Protein AF-A0A7X5D523-F1 (afdb_monomer_lite)

Structure (mmCIF, N/CA/C/O backbone):
data_AF-A0A7X5D523-F1
#
_entry.id   AF-A0A7X5D523-F1
#
loop_
_atom_site.group_PDB
_atom_site.id
_atom_site.type_symbol
_atom_site.label_atom_id
_atom_site.label_alt_id
_atom_site.label_comp_id
_atom_site.label_asym_id
_atom_site.label_entity_id
_atom_site.label_seq_id
_atom_site.pdbx_PDB_ins_code
_atom_site.Cartn_x
_atom_site.Cartn_y
_atom_site.Cartn_z
_atom_site.occupancy
_atom_site.B_iso_or_equiv
_atom_site.auth_seq_id
_atom_site.auth_comp_id
_atom_site.auth_asym_id
_atom_site.auth_atom_id
_atom_site.pdbx_PDB_model_num
ATOM 1 N N . MET A 1 1 ? -21.757 5.155 -8.320 1.00 59.06 1 MET A N 1
ATOM 2 C CA . MET A 1 1 ? -20.723 4.652 -7.392 1.00 59.06 1 MET A CA 1
ATOM 3 C C . MET A 1 1 ? -20.715 5.600 -6.212 1.00 59.06 1 MET A C 1
ATOM 5 O O . MET A 1 1 ? -20.844 6.793 -6.464 1.00 59.06 1 MET A O 1
ATOM 9 N N . LYS A 1 2 ? -20.664 5.096 -4.975 1.00 84.12 2 LYS A N 1
ATOM 10 C CA . LYS A 1 2 ? -20.553 5.961 -3.794 1.00 84.12 2 LYS A CA 1
ATOM 11 C C . LYS A 1 2 ? -19.183 6.649 -3.788 1.00 84.12 2 LYS A C 1
ATOM 13 O O . LYS A 1 2 ? -18.212 6.099 -4.298 1.00 84.12 2 LYS A O 1
ATOM 18 N N . SER A 1 3 ? -19.124 7.856 -3.256 1.00 91.38 3 SER A N 1
ATOM 19 C CA . SER A 1 3 ? -17.911 8.627 -2.990 1.00 91.38 3 SER A CA 1
ATOM 20 C C . SER A 1 3 ? -17.496 8.474 -1.526 1.00 91.38 3 SER A C 1
ATOM 22 O O . SER A 1 3 ? -18.303 8.087 -0.685 1.00 91.38 3 SER A O 1
ATOM 24 N N . VAL A 1 4 ? -16.259 8.853 -1.188 1.00 93.75 4 VAL A N 1
ATOM 25 C CA . VAL A 1 4 ? -15.781 8.916 0.210 1.00 93.75 4 VAL A CA 1
ATOM 26 C C . VAL A 1 4 ? -16.705 9.765 1.097 1.00 93.75 4 VAL A C 1
ATOM 28 O O . VAL A 1 4 ? -16.903 9.440 2.265 1.00 93.75 4 VAL A O 1
ATOM 31 N N . LEU A 1 5 ? -17.300 10.828 0.544 1.00 96.56 5 LEU A N 1
ATOM 32 C CA . LEU A 1 5 ? -18.217 11.701 1.279 1.00 96.56 5 LEU A CA 1
ATOM 33 C C . LEU A 1 5 ? -19.554 11.022 1.595 1.00 96.56 5 LEU A C 1
ATOM 35 O O . LEU A 1 5 ? -20.134 11.314 2.637 1.00 96.56 5 LEU A O 1
ATOM 39 N N . ASP A 1 6 ? -20.026 10.110 0.737 1.00 96.31 6 ASP A N 1
ATOM 40 C CA . ASP A 1 6 ? -21.232 9.324 1.025 1.00 96.31 6 ASP A CA 1
ATOM 41 C C . ASP A 1 6 ? -21.005 8.443 2.259 1.00 96.31 6 ASP A C 1
ATOM 43 O O . ASP A 1 6 ? -21.825 8.456 3.171 1.00 96.31 6 ASP A O 1
ATOM 47 N N . TYR A 1 7 ? -19.851 7.770 2.351 1.00 97.19 7 TYR A N 1
ATOM 48 C CA . TYR A 1 7 ? -19.500 6.985 3.539 1.00 97.19 7 TYR A CA 1
ATOM 49 C C . TYR A 1 7 ? -19.343 7.846 4.790 1.00 97.19 7 TYR A C 1
ATOM 51 O O . TYR A 1 7 ? -19.855 7.480 5.841 1.00 97.19 7 TYR A O 1
ATOM 59 N N . LEU A 1 8 ? -18.674 9.001 4.695 1.00 97.19 8 LEU A N 1
ATOM 60 C CA . LEU A 1 8 ? -18.530 9.906 5.838 1.00 97.19 8 LEU A CA 1
ATOM 61 C C . LEU A 1 8 ? -19.887 10.334 6.397 1.00 97.19 8 LEU A C 1
ATOM 63 O O . LEU A 1 8 ? -20.084 10.339 7.610 1.00 97.19 8 LEU A O 1
ATOM 67 N N . GLU A 1 9 ? -20.814 10.706 5.522 1.00 97.69 9 GLU A N 1
ATOM 68 C CA . GLU A 1 9 ? -22.139 11.155 5.930 1.00 97.69 9 GLU A CA 1
ATOM 69 C C . GLU A 1 9 ? -22.998 10.021 6.474 1.00 97.69 9 GLU A C 1
ATOM 71 O O . GLU A 1 9 ? -23.623 10.199 7.515 1.00 97.69 9 GLU A O 1
ATOM 76 N N . GLU A 1 10 ? -23.004 8.858 5.820 1.00 97.75 10 GLU A N 1
ATOM 77 C CA . GLU A 1 10 ? -23.706 7.667 6.306 1.00 97.75 10 GLU A CA 1
ATOM 78 C C . GLU A 1 10 ? -23.185 7.252 7.691 1.00 97.75 10 GLU A C 1
ATOM 80 O O . GLU A 1 10 ? -23.971 7.066 8.622 1.00 97.75 10 GLU A O 1
ATOM 85 N N . THR A 1 11 ? -21.864 7.205 7.866 1.00 97.75 11 THR A N 1
ATOM 86 C CA . THR A 1 11 ? -21.224 6.874 9.143 1.00 97.75 11 THR A CA 1
ATOM 87 C C . THR A 1 11 ? -21.517 7.916 10.218 1.00 97.75 11 THR A C 1
ATOM 89 O O . THR A 1 11 ? -21.834 7.548 11.347 1.00 97.75 11 THR A O 1
ATOM 92 N N . ALA A 1 12 ? -21.468 9.212 9.899 1.00 98.00 12 ALA A N 1
ATOM 93 C CA . ALA A 1 12 ? -21.795 10.271 10.855 1.00 98.00 12 ALA A CA 1
ATOM 94 C C . ALA A 1 12 ? -23.284 10.303 11.228 1.00 98.00 12 ALA A C 1
ATOM 96 O O . ALA A 1 12 ? -23.623 10.700 12.341 1.00 98.00 12 ALA A O 1
ATOM 97 N N . LEU A 1 13 ? -24.174 9.866 10.333 1.00 98.12 13 LEU A N 1
ATOM 98 C CA . LEU A 1 13 ? -25.589 9.667 10.647 1.00 98.12 13 LEU A CA 1
ATOM 99 C C . LEU A 1 13 ? -25.798 8.454 11.560 1.00 98.12 13 LEU A C 1
ATOM 101 O O . LEU A 1 13 ? -26.613 8.517 12.479 1.00 98.12 13 LEU A O 1
ATOM 105 N N . GLN A 1 14 ? -25.063 7.363 11.331 1.00 98.00 14 GLN A N 1
ATOM 106 C CA . GLN A 1 14 ? -25.198 6.125 12.100 1.00 98.00 14 GLN A CA 1
ATOM 107 C C . GLN A 1 14 ? -24.517 6.193 13.478 1.00 98.00 14 GLN A C 1
ATOM 109 O O . GLN A 1 14 ? -25.040 5.654 14.454 1.00 98.00 14 GLN A O 1
ATOM 114 N N . PHE A 1 15 ? -23.366 6.860 13.572 1.00 97.56 15 PHE A N 1
ATOM 115 C CA . PHE A 1 15 ? -22.523 6.925 14.769 1.00 97.56 15 PHE A CA 1
ATOM 116 C C . PHE A 1 15 ? -22.118 8.369 15.127 1.00 97.56 15 PHE A C 1
ATOM 118 O O . PHE A 1 15 ? -20.928 8.642 15.286 1.00 97.56 15 PHE A O 1
ATOM 125 N N . PRO A 1 16 ? -23.069 9.309 15.293 1.00 98.06 16 PRO A N 1
ATOM 126 C CA . PRO A 1 16 ? -22.760 10.736 15.404 1.00 98.06 16 PRO A CA 1
ATOM 127 C C . PRO A 1 16 ? -21.822 11.073 16.566 1.00 98.06 16 PRO A C 1
ATOM 129 O O . PRO A 1 16 ? -20.886 11.840 16.370 1.00 98.06 16 PRO A O 1
ATOM 132 N N . GLU A 1 17 ? -22.044 10.471 17.740 1.00 98.19 17 GLU A N 1
ATOM 133 C CA . GLU A 1 17 ? -21.285 10.750 18.975 1.00 98.19 17 GLU A CA 1
ATOM 134 C C . GLU A 1 17 ? -20.078 9.850 19.178 1.00 98.19 17 GLU A C 1
ATOM 136 O O . GLU A 1 17 ? -19.331 10.003 20.143 1.00 98.19 17 GLU A O 1
ATOM 141 N N . LYS A 1 18 ? -19.886 8.879 18.291 1.00 97.88 18 LYS A N 1
ATOM 142 C CA . LYS A 1 18 ? -18.738 8.004 18.398 1.00 97.88 18 LYS A CA 1
ATOM 143 C C . LYS A 1 18 ? -17.488 8.770 17.995 1.00 97.88 18 LYS A C 1
ATOM 145 O O . LYS A 1 18 ? -17.484 9.443 16.965 1.00 97.88 18 LYS A O 1
ATOM 150 N N . GLU A 1 19 ? -16.435 8.634 18.793 1.00 98.06 19 GLU A N 1
ATOM 151 C CA . GLU A 1 19 ? -15.131 9.213 18.487 1.00 98.06 19 GLU A CA 1
ATOM 152 C C . GLU A 1 19 ? -14.600 8.636 17.167 1.00 98.06 19 GLU A C 1
ATOM 154 O O . GLU A 1 19 ? -14.347 7.435 17.052 1.00 98.06 19 GLU A O 1
ATOM 159 N N . ALA A 1 20 ? -14.474 9.504 16.166 1.00 97.88 20 ALA A N 1
ATOM 160 C CA . ALA A 1 20 ? -13.946 9.186 14.850 1.00 97.88 20 ALA A CA 1
ATOM 161 C C . ALA A 1 20 ? -12.422 9.202 14.870 1.00 97.88 20 ALA A C 1
ATOM 163 O O . ALA A 1 20 ? -11.791 8.268 14.386 1.00 97.88 20 ALA A O 1
ATOM 164 N N . VAL A 1 21 ? -11.833 10.254 15.445 1.00 98.06 21 VAL A N 1
ATOM 165 C CA . VAL A 1 21 ? -10.381 10.449 15.481 1.00 98.06 21 VAL A CA 1
ATOM 166 C C . VAL A 1 21 ? -9.944 10.979 16.842 1.00 98.06 21 VAL A C 1
ATOM 168 O O . VAL A 1 21 ? -10.537 11.926 17.352 1.00 98.06 21 VAL A O 1
ATOM 171 N N . TYR A 1 22 ? -8.872 10.416 17.390 1.00 97.38 22 TYR A N 1
ATOM 172 C CA . TYR A 1 22 ? -8.153 10.927 18.555 1.00 97.38 22 TYR A CA 1
ATOM 173 C C . TYR A 1 22 ? -6.689 11.159 18.202 1.00 97.38 22 TYR A C 1
ATOM 175 O O . TYR A 1 22 ? -6.036 10.266 17.666 1.00 97.38 22 TYR A O 1
ATOM 183 N N . ASP A 1 23 ? -6.163 12.343 18.506 1.00 91.94 23 ASP A N 1
ATOM 184 C CA . ASP A 1 23 ? -4.791 12.736 18.153 1.00 91.94 23 ASP A CA 1
ATOM 185 C C . ASP A 1 23 ? -3.812 12.773 19.342 1.00 91.94 23 ASP A C 1
ATOM 187 O O . ASP A 1 23 ? -2.703 13.296 19.232 1.00 91.94 23 ASP A O 1
ATOM 191 N N . GLY A 1 24 ? -4.222 12.243 20.500 1.00 89.31 24 GLY A N 1
ATOM 192 C CA . GLY A 1 24 ? -3.465 12.340 21.752 1.00 89.31 24 GLY A CA 1
ATOM 193 C C . GLY A 1 24 ? -3.775 13.590 22.582 1.00 89.31 24 GLY A C 1
ATOM 194 O O . GLY A 1 24 ? -3.397 13.645 23.751 1.00 89.31 24 GLY A O 1
ATOM 195 N N . ARG A 1 25 ? -4.479 14.584 22.025 1.00 88.06 25 ARG A N 1
ATOM 196 C CA . ARG A 1 25 ? -4.898 15.801 22.741 1.00 88.06 25 ARG A CA 1
ATOM 197 C C . ARG A 1 25 ? -6.407 15.888 22.848 1.00 88.06 25 ARG A C 1
ATOM 199 O O . ARG A 1 25 ? -6.928 16.134 23.934 1.00 88.06 25 ARG A O 1
ATOM 206 N N . ARG A 1 26 ? -7.102 15.689 21.729 1.00 91.12 26 ARG A N 1
ATOM 207 C CA . ARG A 1 26 ? -8.555 15.803 21.645 1.00 91.12 26 ARG A CA 1
ATOM 208 C C . ARG A 1 26 ? -9.140 14.704 20.766 1.00 91.12 26 ARG A C 1
ATOM 210 O O . ARG A 1 26 ? -8.583 14.335 19.735 1.00 91.12 26 ARG A O 1
ATOM 217 N N . GLY A 1 27 ? -10.281 14.192 21.210 1.00 93.69 27 GLY A N 1
ATOM 218 C CA . GLY A 1 27 ? -11.157 13.340 20.423 1.00 93.69 27 GLY A CA 1
ATOM 219 C C . GLY A 1 27 ? -12.162 14.171 19.641 1.00 93.69 27 GLY A C 1
ATOM 220 O O . GLY A 1 27 ? -12.710 15.140 20.171 1.00 93.69 27 GLY A O 1
ATOM 221 N N . TYR A 1 28 ? -12.405 13.784 18.395 1.00 97.69 28 TYR A N 1
ATOM 222 C CA . TYR A 1 28 ? -13.456 14.335 17.551 1.00 97.69 28 TYR A CA 1
ATOM 223 C C . TYR A 1 28 ? -14.440 13.232 17.197 1.00 97.69 28 TYR A C 1
ATOM 225 O O . TYR A 1 28 ? -14.054 12.184 16.677 1.00 97.69 28 TYR A O 1
ATOM 233 N N . SER A 1 29 ? -15.717 13.475 17.461 1.00 98.50 29 SER A N 1
ATOM 234 C CA . SER A 1 29 ? -16.809 12.606 17.026 1.00 98.50 29 SER A CA 1
ATOM 235 C C . SER A 1 29 ? -16.990 12.630 15.503 1.00 98.50 29 SER A C 1
ATOM 237 O O . SER A 1 29 ? -16.554 13.571 14.832 1.00 98.50 29 SER A O 1
ATOM 239 N N . PHE A 1 30 ? -17.669 11.632 14.924 1.00 98.50 30 PHE A N 1
ATOM 240 C CA . PHE A 1 30 ? -17.999 11.662 13.490 1.00 98.50 30 PHE A CA 1
ATOM 241 C C . PHE A 1 30 ? -18.843 12.888 13.117 1.00 98.50 30 PHE A C 1
ATOM 243 O O . PHE A 1 30 ? -18.657 13.455 12.038 1.00 98.50 30 PHE A O 1
ATOM 250 N N . ARG A 1 31 ? -19.726 13.346 14.017 1.00 98.50 31 ARG A N 1
ATOM 251 C CA . ARG A 1 31 ? -20.508 14.576 13.831 1.00 98.50 31 ARG A CA 1
ATOM 252 C C . ARG A 1 31 ? -19.615 15.814 13.753 1.00 98.50 31 ARG A C 1
ATOM 254 O O . ARG A 1 31 ? -19.794 16.638 12.856 1.00 98.50 31 ARG A O 1
ATOM 261 N N . GLU A 1 32 ? -18.664 15.954 14.675 1.00 98.19 32 GLU A N 1
ATOM 262 C CA . GLU A 1 32 ? -17.720 17.078 14.672 1.00 98.19 32 GLU A CA 1
ATOM 263 C C . GLU A 1 32 ? -16.809 17.035 13.443 1.00 98.19 32 GLU A C 1
ATOM 265 O O . GLU A 1 32 ? -16.662 18.053 12.767 1.00 98.19 32 GLU A O 1
ATOM 270 N N . LEU A 1 33 ? -16.263 15.861 13.102 1.00 98.25 33 LEU A N 1
ATOM 271 C CA . LEU A 1 33 ? -15.417 15.679 11.923 1.00 98.25 33 LEU A CA 1
ATOM 272 C C . LEU A 1 33 ? -16.157 16.088 10.641 1.00 98.25 33 LEU A C 1
ATOM 274 O O . LEU A 1 33 ? -15.628 16.863 9.841 1.00 98.25 33 LEU A O 1
ATOM 278 N N . LEU A 1 34 ? -17.399 15.625 10.468 1.00 98.44 34 LEU A N 1
ATOM 279 C CA . LEU A 1 34 ? -18.257 16.009 9.346 1.00 98.44 34 LEU A CA 1
ATOM 280 C C . LEU A 1 34 ? -18.525 17.522 9.327 1.00 98.44 34 LEU A C 1
ATOM 282 O O . LEU A 1 34 ? -18.438 18.153 8.273 1.00 98.44 34 LEU A O 1
ATOM 286 N N . GLY A 1 35 ? -18.838 18.112 10.484 1.00 98.31 35 GLY A N 1
ATOM 287 C CA . GLY A 1 35 ? -19.112 19.543 10.615 1.00 98.31 35 GLY A CA 1
ATOM 288 C C . GLY A 1 35 ? -17.922 20.411 10.205 1.00 98.31 35 GLY A C 1
ATOM 289 O O . GLY A 1 35 ? -18.074 21.312 9.379 1.00 98.31 35 GLY A O 1
ATOM 290 N N . ILE A 1 36 ? -16.730 20.104 10.723 1.00 97.94 36 ILE A N 1
ATOM 291 C CA . ILE A 1 36 ? -15.485 20.815 10.395 1.00 97.94 36 ILE A CA 1
ATOM 292 C C . ILE A 1 36 ? -15.157 20.647 8.906 1.00 97.94 36 ILE A C 1
ATOM 294 O O . ILE A 1 36 ? -14.855 21.632 8.232 1.00 97.94 36 ILE A O 1
ATOM 298 N N . SER A 1 37 ? -15.303 19.432 8.365 1.00 98.31 37 SER A N 1
ATOM 299 C CA . SER A 1 37 ? -15.064 19.151 6.941 1.00 98.31 37 SER A CA 1
ATOM 300 C C . SER A 1 37 ? -15.965 19.991 6.033 1.00 98.31 37 SER A C 1
ATOM 302 O O . SER A 1 37 ? -15.503 20.566 5.049 1.00 98.31 37 SER A O 1
ATOM 304 N N . ARG A 1 38 ? -17.252 20.126 6.376 1.00 98.44 38 ARG A N 1
ATOM 305 C CA . ARG A 1 38 ? -18.206 20.943 5.612 1.00 98.44 38 ARG A CA 1
ATOM 306 C C . ARG A 1 38 ? -17.897 22.439 5.697 1.00 98.44 38 ARG A C 1
ATOM 308 O O . ARG A 1 38 ? -17.963 23.124 4.674 1.00 98.44 38 ARG A O 1
ATOM 315 N N . LYS A 1 39 ? -17.528 22.955 6.874 1.00 98.50 39 LYS A N 1
ATOM 316 C CA . LYS A 1 39 ? -17.101 24.361 7.026 1.00 98.50 39 LYS A CA 1
ATOM 317 C C . LYS A 1 39 ? -15.871 24.656 6.167 1.00 98.50 39 LYS A C 1
ATOM 319 O O . LYS A 1 39 ? -15.918 25.558 5.330 1.00 98.50 39 LYS A O 1
ATOM 324 N N . ALA A 1 40 ? -14.850 23.800 6.257 1.00 98.12 40 ALA A N 1
ATOM 325 C CA . ALA A 1 40 ? -13.653 23.907 5.433 1.00 98.12 40 ALA A CA 1
ATOM 326 C C . ALA A 1 40 ? -13.977 23.866 3.934 1.00 98.12 40 ALA A C 1
ATOM 328 O O . ALA A 1 40 ? -13.575 24.764 3.195 1.00 98.12 40 ALA A O 1
ATOM 329 N N . GLY A 1 41 ? -14.779 22.894 3.487 1.00 97.81 41 GLY A N 1
ATOM 330 C CA . GLY A 1 41 ? -15.204 22.809 2.090 1.00 97.81 41 GLY A CA 1
ATOM 331 C C . GLY A 1 41 ? -15.934 24.062 1.604 1.00 97.81 41 GLY A C 1
ATOM 332 O O . GLY A 1 41 ? -15.686 24.520 0.494 1.00 97.81 41 GLY A O 1
ATOM 333 N N . SER A 1 42 ? -16.764 24.679 2.447 1.00 97.94 42 SER A N 1
ATOM 334 C CA . SER A 1 42 ? -17.539 25.881 2.096 1.00 97.94 42 SER A CA 1
ATOM 335 C C . SER A 1 42 ? -16.671 27.117 1.860 1.00 97.94 42 SER A C 1
ATOM 337 O O . SER A 1 42 ? -17.020 27.989 1.066 1.00 97.94 42 SER A O 1
ATOM 339 N N . ILE A 1 43 ? -15.540 27.221 2.559 1.00 97.31 43 ILE A N 1
ATOM 340 C CA . ILE A 1 43 ? -14.555 28.272 2.294 1.00 97.31 43 ILE A CA 1
ATOM 341 C C . ILE A 1 43 ? -13.747 27.926 1.042 1.00 97.31 43 ILE A C 1
ATOM 343 O O . ILE A 1 43 ? -13.546 28.794 0.190 1.00 97.31 43 ILE A O 1
ATOM 347 N N . LEU A 1 44 ? -13.346 26.661 0.890 1.00 96.50 44 LEU A N 1
ATOM 348 C CA . LEU A 1 44 ? -12.541 26.202 -0.241 1.00 96.50 44 LEU A CA 1
ATOM 349 C C . LEU A 1 44 ? -13.264 26.321 -1.589 1.00 96.50 44 LEU A C 1
ATOM 351 O O . LEU A 1 44 ? -12.620 26.697 -2.562 1.00 96.50 44 LEU A O 1
ATOM 355 N N . THR A 1 45 ? -14.587 26.137 -1.667 1.00 95.75 45 THR A N 1
ATOM 356 C CA . THR A 1 45 ? -15.351 26.373 -2.915 1.00 95.75 45 THR A CA 1
ATOM 357 C C . THR A 1 45 ? -15.232 27.807 -3.440 1.00 95.75 45 THR A C 1
ATOM 359 O O . THR A 1 45 ? -15.412 28.039 -4.633 1.00 95.75 45 THR A O 1
ATOM 362 N N . ARG A 1 46 ? -14.923 28.781 -2.573 1.00 94.06 46 ARG A N 1
ATOM 363 C CA . ARG A 1 46 ? -14.818 30.207 -2.930 1.00 94.06 46 ARG A CA 1
ATOM 364 C C . ARG A 1 46 ? -13.419 30.625 -3.369 1.00 94.06 46 ARG A C 1
ATOM 366 O O . ARG A 1 46 ? -13.271 31.698 -3.947 1.00 94.06 46 ARG A O 1
ATOM 373 N N . VAL A 1 47 ? -12.400 29.832 -3.043 1.00 94.12 47 VAL A N 1
ATOM 374 C CA . VAL A 1 47 ? -10.987 30.205 -3.236 1.00 94.12 47 VAL A CA 1
ATOM 375 C C . VAL A 1 47 ? -10.203 29.195 -4.068 1.00 94.12 47 VAL A C 1
ATOM 377 O O . VAL A 1 47 ? -9.164 29.553 -4.613 1.00 94.12 47 VAL A O 1
ATOM 380 N N . CYS A 1 48 ? -10.691 27.961 -4.193 1.00 92.38 48 CYS A N 1
ATOM 381 C CA . CYS A 1 48 ? -10.075 26.907 -4.986 1.00 92.38 48 CYS A CA 1
ATOM 382 C C . CYS A 1 48 ? -10.892 26.629 -6.249 1.00 92.38 48 CYS A C 1
ATOM 384 O O . CYS A 1 48 ? -12.124 26.672 -6.263 1.00 92.38 48 CYS A O 1
ATOM 386 N N . ARG A 1 49 ? -10.185 26.297 -7.328 1.00 89.56 49 ARG A N 1
ATOM 387 C CA . ARG A 1 49 ? -10.801 25.844 -8.572 1.00 89.56 49 ARG A CA 1
ATOM 388 C C . ARG A 1 49 ? -11.158 24.362 -8.447 1.00 89.56 49 ARG A C 1
ATOM 390 O O . ARG A 1 49 ? -10.342 23.562 -8.016 1.00 89.56 49 ARG A O 1
ATOM 397 N N . GLN A 1 50 ? -12.342 23.962 -8.908 1.00 87.44 50 GLN A N 1
ATOM 398 C CA . GLN A 1 50 ? -12.720 22.544 -8.936 1.00 87.44 50 GLN A CA 1
ATOM 399 C C . GLN A 1 50 ? -11.663 21.691 -9.667 1.00 87.44 50 GLN A C 1
ATOM 401 O O . GLN A 1 50 ? -11.130 22.106 -10.701 1.00 87.44 50 GLN A O 1
ATOM 406 N N . ARG A 1 51 ? -11.411 20.479 -9.162 1.00 84.50 51 ARG A N 1
ATOM 407 C CA . ARG A 1 51 ? -10.402 19.520 -9.646 1.00 84.50 51 ARG A CA 1
ATOM 408 C C . ARG A 1 51 ? -8.953 20.015 -9.539 1.00 84.50 51 ARG A C 1
ATOM 410 O O . ARG A 1 51 ? -8.078 19.439 -10.183 1.00 84.50 51 ARG A O 1
ATOM 417 N N . SER A 1 52 ? -8.683 21.055 -8.748 1.00 87.56 52 SER A N 1
ATOM 418 C CA . SER A 1 52 ? -7.318 21.491 -8.434 1.00 87.56 52 SER A CA 1
ATOM 419 C C . SER A 1 52 ? -6.774 20.777 -7.189 1.00 87.56 52 SER A C 1
ATOM 421 O O . SER A 1 52 ? -7.557 20.283 -6.368 1.00 87.56 52 SER A O 1
ATOM 423 N N . PRO A 1 53 ? -5.441 20.715 -7.017 1.00 91.88 53 PRO A N 1
ATOM 424 C CA . PRO A 1 53 ? -4.860 20.332 -5.740 1.00 91.88 53 PRO A CA 1
ATOM 425 C C . PRO A 1 53 ? -5.188 21.378 -4.668 1.00 91.88 53 PRO A C 1
ATOM 427 O O . PRO A 1 53 ? -5.250 22.574 -4.950 1.00 91.88 53 PRO A O 1
ATOM 430 N N . VAL A 1 54 ? -5.339 20.919 -3.430 1.00 97.38 54 VAL A N 1
ATOM 431 C CA . VAL A 1 54 ? -5.360 21.740 -2.217 1.00 97.38 54 VAL A CA 1
ATOM 432 C C . VAL A 1 54 ? -4.170 21.301 -1.361 1.00 97.38 54 VAL A C 1
ATOM 434 O O . VAL A 1 54 ? -4.236 20.254 -0.709 1.00 97.38 54 VAL A O 1
ATOM 437 N N . PRO A 1 55 ? -3.049 22.039 -1.392 1.00 96.94 55 PRO A N 1
ATOM 438 C CA . PRO A 1 55 ? -1.902 21.764 -0.544 1.00 96.94 55 PRO A CA 1
ATOM 439 C C . PRO A 1 55 ? -2.242 22.016 0.930 1.00 96.94 55 PRO A C 1
ATOM 441 O O . PRO A 1 55 ? -2.729 23.089 1.290 1.00 96.94 55 PRO A O 1
ATOM 444 N N . VAL A 1 56 ? -1.959 21.034 1.787 1.00 98.00 56 VAL A N 1
ATOM 445 C CA . VAL A 1 56 ? -2.250 21.075 3.228 1.00 98.00 56 VAL A CA 1
ATOM 446 C C . VAL A 1 56 ? -0.946 20.961 4.009 1.00 98.00 56 VAL A C 1
ATOM 448 O O . VAL A 1 56 ? -0.343 19.891 4.070 1.00 98.00 56 VAL A O 1
ATOM 451 N N . PHE A 1 57 ? -0.506 22.068 4.600 1.00 97.12 57 PHE A N 1
ATOM 452 C CA . PHE A 1 57 ? 0.718 22.210 5.388 1.00 97.12 57 PHE A CA 1
ATOM 453 C C . PHE A 1 57 ? 0.384 22.366 6.880 1.00 97.12 57 PHE A C 1
ATOM 455 O O . PHE A 1 57 ? 0.499 23.443 7.465 1.00 97.12 57 PHE A O 1
ATOM 462 N N . MET A 1 58 ? -0.075 21.270 7.482 1.00 96.12 58 MET A N 1
ATOM 463 C CA . MET A 1 58 ? -0.516 21.188 8.881 1.00 96.12 58 MET A CA 1
ATOM 464 C C . MET A 1 58 ? 0.129 19.983 9.573 1.00 96.12 58 MET A C 1
ATOM 466 O O . MET A 1 58 ? 0.593 19.053 8.909 1.00 96.12 58 MET A O 1
ATOM 470 N N . GLU A 1 59 ? 0.173 19.960 10.900 1.00 94.12 59 GLU A N 1
ATOM 471 C CA . GLU A 1 59 ? 0.626 18.787 11.645 1.00 94.12 59 GLU A CA 1
ATOM 472 C C . GLU A 1 59 ? -0.322 17.589 11.458 1.00 94.12 59 GLU A C 1
ATOM 474 O O . GLU A 1 59 ? -1.466 17.707 11.014 1.00 94.12 59 GLU A O 1
ATOM 479 N N . LYS A 1 60 ? 0.160 16.390 11.789 1.00 93.12 60 LYS A N 1
ATOM 480 C CA . LYS A 1 60 ? -0.650 15.168 11.773 1.00 93.12 60 LYS A CA 1
ATOM 481 C C . LYS A 1 60 ? -1.657 15.196 12.934 1.00 93.12 60 LYS A C 1
ATOM 483 O O . LYS A 1 60 ? -1.334 14.757 14.035 1.00 93.12 60 LYS A O 1
ATOM 488 N N . ARG A 1 61 ? -2.857 15.729 12.683 1.00 93.31 61 ARG A N 1
ATOM 489 C CA . ARG A 1 61 ? -3.943 15.905 13.664 1.00 93.31 61 ARG A CA 1
ATOM 490 C C . ARG A 1 61 ? -5.320 15.631 13.059 1.00 93.31 61 ARG A C 1
ATOM 492 O O . ARG A 1 61 ? -5.450 15.472 11.842 1.00 93.31 61 ARG A O 1
ATOM 499 N N . ALA A 1 62 ? -6.347 15.574 13.902 1.00 94.12 62 ALA A N 1
ATOM 500 C CA . ALA A 1 62 ? -7.720 15.320 13.466 1.00 94.12 62 ALA A CA 1
ATOM 501 C C . ALA A 1 62 ? -8.264 16.441 12.559 1.00 94.12 62 ALA A C 1
ATOM 503 O O . ALA A 1 62 ? -8.941 16.172 11.568 1.00 94.12 62 ALA A O 1
ATOM 504 N N . GLU A 1 63 ? -7.904 17.691 12.840 1.00 95.56 63 GLU A N 1
ATOM 505 C CA . GLU A 1 63 ? -8.260 18.862 12.039 1.00 95.56 63 GLU A CA 1
ATOM 506 C C . GLU A 1 63 ? -7.736 18.751 10.602 1.00 95.56 63 GLU A C 1
ATOM 508 O O . GLU A 1 63 ? -8.448 19.066 9.650 1.00 95.56 63 GLU A O 1
ATOM 513 N N . THR A 1 64 ? -6.526 18.221 10.426 1.00 96.88 64 THR A N 1
ATOM 514 C CA . THR A 1 64 ? -5.916 17.991 9.110 1.00 96.88 64 THR A CA 1
ATOM 515 C C . THR A 1 64 ? -6.726 16.995 8.277 1.00 96.88 64 THR A C 1
ATOM 517 O O . THR A 1 64 ? -6.918 17.206 7.080 1.00 96.88 64 THR A O 1
ATOM 520 N N . ILE A 1 65 ? -7.281 15.950 8.904 1.00 97.31 65 ILE A N 1
ATOM 521 C CA . ILE A 1 65 ? -8.203 15.015 8.240 1.00 97.31 65 ILE A CA 1
ATOM 522 C C . ILE A 1 65 ? -9.494 15.729 7.825 1.00 97.31 65 ILE A C 1
ATOM 524 O O . ILE A 1 65 ? -9.984 15.524 6.714 1.00 97.31 65 ILE A O 1
ATOM 528 N N . ALA A 1 66 ? -10.038 16.592 8.687 1.00 97.31 66 ALA A N 1
ATOM 529 C CA . ALA A 1 66 ? -11.225 17.371 8.349 1.00 97.31 66 ALA A CA 1
ATOM 530 C C . ALA A 1 66 ? -10.971 18.287 7.140 1.00 97.31 66 ALA A C 1
ATOM 532 O O . ALA A 1 66 ? -11.814 18.409 6.254 1.00 97.31 66 ALA A O 1
ATOM 533 N N . VAL A 1 67 ? -9.777 18.879 7.052 1.00 98.31 67 VAL A N 1
ATOM 534 C CA . VAL A 1 67 ? -9.348 19.666 5.890 1.00 98.31 67 VAL A CA 1
ATOM 535 C C . VAL A 1 67 ? -9.226 18.804 4.630 1.00 98.31 67 VAL A C 1
ATOM 537 O O . VAL A 1 67 ? -9.665 19.243 3.566 1.00 98.31 67 VAL A O 1
ATOM 540 N N . PHE A 1 68 ? -8.700 17.577 4.726 1.00 98.25 68 PHE A N 1
ATOM 541 C CA . PHE A 1 68 ? -8.669 16.642 3.593 1.00 98.25 68 PHE A CA 1
ATOM 542 C C . PHE A 1 68 ? -10.070 16.410 3.030 1.00 98.25 68 PHE A C 1
ATOM 544 O O . PHE A 1 68 ? -10.294 16.581 1.834 1.00 98.25 68 PHE A O 1
ATOM 551 N N . LEU A 1 69 ? -11.030 16.090 3.898 1.00 98.06 69 LEU A N 1
ATOM 552 C CA . LEU A 1 69 ? -12.425 15.864 3.518 1.00 98.06 69 LEU A CA 1
ATOM 553 C C . LEU A 1 69 ? -13.102 17.157 3.028 1.00 98.06 69 LEU A C 1
ATOM 555 O O . LEU A 1 69 ? -13.904 17.117 2.097 1.00 98.06 69 LEU A O 1
ATOM 559 N N . GLY A 1 70 ? -12.742 18.312 3.592 1.00 98.12 70 GLY A N 1
ATOM 560 C CA . GLY A 1 70 ? -13.191 19.626 3.134 1.00 98.12 70 GLY A CA 1
ATOM 561 C C . GLY A 1 70 ? -12.734 19.960 1.714 1.00 98.12 70 GLY A C 1
ATOM 562 O O . GLY A 1 70 ? -13.533 20.443 0.913 1.00 98.12 70 GLY A O 1
ATOM 563 N N . ALA A 1 71 ? -11.490 19.634 1.352 1.00 98.00 71 ALA A N 1
ATOM 564 C CA . ALA A 1 71 ? -11.012 19.774 -0.023 1.00 98.00 71 ALA A CA 1
ATOM 565 C C . ALA A 1 71 ? -11.851 18.928 -0.997 1.00 98.00 71 ALA A C 1
ATOM 567 O O . ALA A 1 71 ? -12.233 19.412 -2.062 1.00 98.00 71 ALA A O 1
ATOM 568 N N . VAL A 1 72 ? -12.215 17.707 -0.596 1.00 97.50 72 VAL A N 1
ATOM 569 C CA . VAL A 1 72 ? -13.078 16.817 -1.390 1.00 97.50 72 VAL A CA 1
ATOM 570 C C . VAL A 1 72 ? -14.491 17.391 -1.531 1.00 97.50 72 VAL A C 1
ATOM 572 O O . VAL A 1 72 ? -15.044 17.383 -2.628 1.00 97.50 72 VAL A O 1
ATOM 575 N N . TYR A 1 73 ? -15.056 17.968 -0.464 1.00 97.88 73 TYR A N 1
ATOM 576 C CA . TYR A 1 73 ? -16.335 18.694 -0.512 1.00 97.88 73 TYR A CA 1
ATOM 577 C C . TYR A 1 73 ? -16.318 19.877 -1.490 1.00 97.88 73 TYR A C 1
ATOM 579 O O . TYR A 1 73 ? -17.326 20.148 -2.140 1.00 97.88 73 TYR A O 1
ATOM 587 N N . ALA A 1 74 ? -15.176 20.551 -1.642 1.00 96.50 74 ALA A N 1
ATOM 588 C CA . ALA A 1 74 ? -14.983 21.612 -2.630 1.00 96.50 74 ALA A CA 1
ATOM 589 C C . ALA A 1 74 ? -14.731 21.089 -4.062 1.00 96.50 74 ALA A C 1
ATOM 591 O O . ALA A 1 74 ? -14.368 21.856 -4.956 1.00 96.50 74 ALA A O 1
ATOM 592 N N . GLY A 1 75 ? -14.887 19.780 -4.298 1.00 94.94 75 GLY A N 1
ATOM 593 C CA . GLY A 1 75 ? -14.605 19.131 -5.579 1.00 94.94 75 GLY A CA 1
ATOM 594 C C . GLY A 1 75 ? -13.126 19.177 -5.969 1.00 94.94 75 GLY A C 1
ATOM 595 O O . GLY A 1 75 ? -12.813 19.156 -7.159 1.00 94.94 75 GLY A O 1
ATOM 596 N N . CYS A 1 76 ? -12.232 19.303 -4.990 1.00 95.69 76 CYS A N 1
ATOM 597 C CA . CYS A 1 76 ? -10.780 19.333 -5.146 1.00 95.69 76 CYS A CA 1
ATOM 598 C C . CYS A 1 76 ? -10.152 18.052 -4.566 1.00 95.69 76 CYS A C 1
ATOM 600 O O . CYS A 1 76 ? -10.846 17.216 -3.991 1.00 95.69 76 CYS A O 1
ATOM 602 N N . PHE A 1 77 ? -8.831 17.904 -4.687 1.00 91.75 77 PHE A N 1
ATOM 603 C CA . PHE A 1 77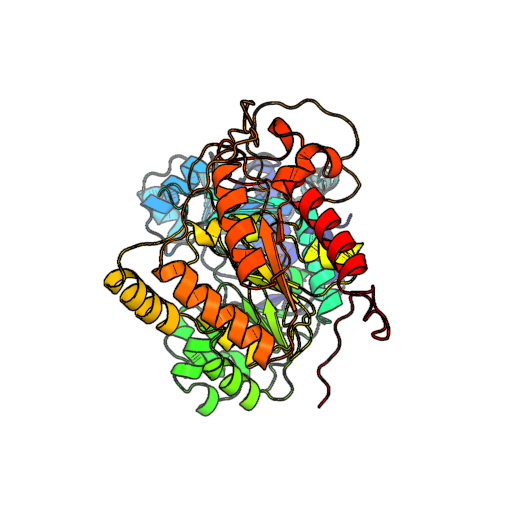 ? -8.090 16.804 -4.059 1.00 91.75 77 PHE A CA 1
ATOM 604 C C . PHE A 1 77 ? -7.010 17.340 -3.129 1.00 91.75 77 PHE A C 1
ATOM 606 O O . PHE A 1 77 ? -6.360 18.336 -3.441 1.00 91.75 77 PHE A O 1
ATOM 613 N N . TYR A 1 78 ? -6.795 16.695 -1.987 1.00 97.38 78 TYR A N 1
ATOM 614 C CA . TYR A 1 78 ? -5.802 17.177 -1.028 1.00 97.38 78 TYR A CA 1
ATOM 615 C C . TYR A 1 78 ? -4.394 16.677 -1.369 1.00 97.38 78 TYR A C 1
ATOM 617 O O . TYR A 1 78 ? -4.211 15.567 -1.872 1.00 97.38 78 TYR A O 1
ATOM 625 N N . VAL A 1 79 ? -3.381 17.486 -1.061 1.00 95.12 79 VAL A N 1
ATOM 626 C CA . VAL A 1 79 ? -1.971 17.081 -1.108 1.00 95.12 79 VAL A CA 1
ATOM 627 C C . VAL A 1 79 ? -1.320 17.449 0.215 1.00 95.12 79 VAL A C 1
ATOM 629 O O . VAL A 1 79 ? -1.099 18.625 0.498 1.00 95.12 79 VAL A O 1
ATOM 632 N N . TYR A 1 80 ? -1.021 16.448 1.042 1.00 96.69 80 TYR A N 1
ATOM 633 C CA . TYR A 1 80 ? -0.389 16.692 2.334 1.00 96.69 80 TYR A CA 1
ATOM 634 C C . TYR A 1 80 ? 1.088 17.068 2.167 1.00 96.69 80 TYR A C 1
ATOM 636 O O . TYR A 1 80 ? 1.857 16.405 1.464 1.00 96.69 80 TYR A O 1
ATOM 644 N N . LEU A 1 81 ? 1.491 18.144 2.835 1.00 94.06 81 LEU A N 1
ATOM 645 C CA . LEU A 1 81 ? 2.849 18.661 2.855 1.00 94.06 81 LEU A CA 1
ATOM 646 C C . LEU A 1 81 ? 3.407 18.514 4.270 1.00 94.06 81 LEU A C 1
ATOM 648 O O . LEU A 1 81 ? 3.080 19.296 5.156 1.00 94.06 81 LEU A O 1
ATOM 652 N N . ASN A 1 82 ? 4.262 17.511 4.469 1.00 92.25 82 ASN A N 1
ATOM 653 C CA . ASN A 1 82 ? 4.830 17.185 5.775 1.00 92.25 82 ASN A CA 1
ATOM 654 C C . ASN A 1 82 ? 5.665 18.350 6.365 1.00 92.25 82 ASN A C 1
ATOM 656 O O . ASN A 1 82 ? 6.717 18.676 5.801 1.00 92.25 82 ASN A O 1
ATOM 660 N N . PRO A 1 83 ? 5.252 18.942 7.507 1.00 92.44 83 PRO A N 1
ATOM 661 C CA . PRO A 1 83 ? 5.942 20.067 8.148 1.00 92.44 83 PRO A CA 1
ATOM 662 C C . PRO A 1 83 ? 7.374 19.802 8.623 1.00 92.44 83 PRO A C 1
ATOM 664 O O . PRO A 1 83 ? 8.118 20.761 8.867 1.00 92.44 83 PRO A O 1
ATOM 667 N N . GLU A 1 84 ? 7.759 18.530 8.756 1.00 89.50 84 GLU A N 1
ATOM 668 C CA . GLU A 1 84 ? 9.108 18.106 9.144 1.00 89.50 84 GLU A CA 1
ATOM 669 C C . GLU A 1 84 ? 10.117 18.239 7.995 1.00 89.50 84 GLU A C 1
ATOM 671 O O . GLU A 1 84 ? 11.330 18.253 8.215 1.00 89.50 84 GLU A O 1
ATOM 676 N N . LEU A 1 85 ? 9.645 18.372 6.751 1.00 88.44 85 LEU A N 1
ATOM 677 C CA . LEU A 1 85 ? 10.531 18.562 5.611 1.00 88.44 85 LEU A CA 1
ATOM 678 C C . LEU A 1 85 ? 11.122 19.981 5.584 1.00 88.44 85 LEU A C 1
ATOM 680 O O . LEU A 1 85 ? 10.468 20.952 5.978 1.00 88.44 85 LEU A O 1
ATOM 684 N N . PRO A 1 86 ? 12.343 20.149 5.039 1.00 89.88 86 PRO A N 1
ATOM 685 C CA . PRO A 1 86 ? 12.921 21.472 4.840 1.00 89.88 86 PRO A CA 1
ATOM 686 C C . PRO A 1 86 ? 12.003 22.372 4.004 1.00 89.88 86 PRO A C 1
ATOM 688 O O . PRO A 1 86 ? 11.510 21.948 2.958 1.00 89.88 86 PRO A O 1
ATOM 691 N N . LEU A 1 87 ? 11.851 23.645 4.397 1.00 88.75 87 LEU A N 1
ATOM 692 C CA . LEU A 1 87 ? 10.980 24.613 3.705 1.00 88.75 87 LEU A CA 1
ATOM 693 C C . LEU A 1 87 ? 11.284 24.737 2.206 1.00 88.75 87 LEU A C 1
ATOM 695 O O . LEU A 1 87 ? 10.374 24.943 1.412 1.00 88.75 87 LEU A O 1
ATOM 699 N N . LYS A 1 88 ? 12.548 24.553 1.803 1.00 86.81 88 LYS A N 1
ATOM 700 C CA . LYS A 1 88 ? 12.933 24.497 0.387 1.00 86.81 88 LYS A CA 1
ATOM 701 C C . LYS A 1 88 ? 12.155 23.414 -0.376 1.00 86.81 88 LYS A C 1
ATOM 703 O O . LYS A 1 88 ? 11.588 23.711 -1.418 1.00 86.81 88 LYS A O 1
ATOM 708 N N . ARG A 1 89 ? 12.059 22.196 0.173 1.00 86.31 89 ARG A N 1
ATOM 709 C CA . ARG A 1 89 ? 11.296 21.094 -0.442 1.00 86.31 89 ARG A CA 1
ATOM 710 C C . ARG A 1 89 ? 9.796 21.365 -0.457 1.00 86.31 89 ARG A C 1
ATOM 712 O O . ARG A 1 89 ? 9.108 20.937 -1.375 1.00 86.31 89 ARG A O 1
ATOM 719 N N . ILE A 1 90 ? 9.283 22.056 0.559 1.00 90.00 90 ILE A N 1
ATOM 720 C CA . ILE A 1 90 ? 7.873 22.458 0.612 1.00 90.00 90 ILE A CA 1
ATOM 721 C C . ILE A 1 90 ? 7.555 23.442 -0.515 1.00 90.00 90 ILE A C 1
ATOM 723 O O . ILE A 1 90 ? 6.572 23.247 -1.221 1.00 90.00 90 ILE A O 1
ATOM 727 N N . LYS A 1 91 ? 8.419 24.435 -0.751 1.00 87.25 91 LYS A N 1
ATOM 728 C CA . LYS A 1 91 ? 8.271 25.367 -1.877 1.00 87.25 91 LYS A CA 1
ATOM 729 C C . LYS A 1 91 ? 8.348 24.681 -3.232 1.00 87.25 91 LYS A C 1
ATOM 731 O O . LYS A 1 91 ? 7.453 24.885 -4.033 1.00 87.25 91 LYS A O 1
ATOM 736 N N . GLU A 1 92 ? 9.348 23.826 -3.454 1.00 85.25 92 GLU A N 1
ATOM 737 C CA . GLU A 1 92 ? 9.482 23.058 -4.705 1.00 85.25 92 GLU A CA 1
ATOM 738 C C . GLU A 1 92 ? 8.199 22.265 -5.015 1.00 85.25 92 GLU A C 1
ATOM 740 O O . GLU A 1 92 ? 7.768 22.173 -6.162 1.00 85.25 92 GLU A O 1
ATOM 745 N N . ARG A 1 93 ? 7.550 21.712 -3.980 1.00 87.00 93 ARG A N 1
ATOM 746 C CA . ARG A 1 93 ? 6.263 21.016 -4.108 1.00 87.00 93 ARG A CA 1
ATOM 747 C C . ARG A 1 93 ? 5.108 21.968 -4.404 1.00 87.00 93 ARG A C 1
ATOM 749 O O . ARG A 1 93 ? 4.284 21.642 -5.247 1.00 87.00 93 ARG A O 1
ATOM 756 N N . LEU A 1 94 ? 5.033 23.110 -3.726 1.00 88.12 94 LEU A N 1
ATOM 757 C CA . LEU A 1 94 ? 3.998 24.119 -3.971 1.00 88.12 94 LEU A CA 1
ATOM 758 C C . LEU A 1 94 ? 4.096 24.697 -5.390 1.00 88.12 94 LEU A C 1
ATOM 760 O O . LEU A 1 94 ? 3.079 24.795 -6.067 1.00 88.12 94 LEU A O 1
ATOM 764 N N . GLU A 1 95 ? 5.310 24.994 -5.855 1.00 85.00 95 GLU A N 1
ATOM 765 C CA . GLU A 1 95 ? 5.597 25.420 -7.230 1.00 85.00 95 GLU A CA 1
ATOM 766 C C . GLU A 1 95 ? 5.187 24.343 -8.242 1.00 85.00 95 GLU A C 1
ATOM 768 O O . GLU A 1 95 ? 4.551 24.650 -9.242 1.00 85.00 95 GLU A O 1
ATOM 773 N N . PHE A 1 96 ? 5.485 23.066 -7.966 1.00 82.62 96 PHE A N 1
ATOM 774 C CA . PHE A 1 96 ? 5.060 21.954 -8.823 1.00 82.62 96 PHE A CA 1
ATOM 775 C C . PHE A 1 96 ? 3.534 21.806 -8.900 1.00 82.62 96 PHE A C 1
ATOM 777 O O . PHE A 1 96 ? 3.004 21.440 -9.948 1.00 82.62 96 PHE A O 1
ATOM 784 N N . LEU A 1 97 ? 2.831 22.032 -7.786 1.00 84.81 97 LEU A N 1
ATOM 785 C CA . LEU A 1 97 ? 1.371 21.935 -7.729 1.00 84.81 97 LEU A CA 1
ATOM 786 C C . LEU A 1 97 ? 0.668 23.091 -8.444 1.00 84.81 97 LEU A C 1
ATOM 788 O O . LEU A 1 97 ? -0.520 22.944 -8.724 1.00 84.81 97 LEU A O 1
ATOM 792 N N . ASP A 1 98 ? 1.378 24.193 -8.714 1.00 83.06 98 ASP A N 1
ATOM 793 C CA . ASP A 1 98 ? 0.834 25.409 -9.330 1.00 83.06 98 ASP A CA 1
ATOM 794 C C . ASP A 1 98 ? -0.459 25.867 -8.628 1.00 83.06 98 ASP A C 1
ATOM 796 O O . ASP A 1 98 ? -1.502 26.091 -9.242 1.00 83.06 98 ASP A O 1
ATOM 800 N N . SER A 1 99 ? -0.416 25.886 -7.289 1.00 81.38 99 SER A N 1
ATOM 801 C CA . SER A 1 99 ? -1.570 26.198 -6.443 1.00 81.38 99 SER A CA 1
ATOM 802 C C . SER A 1 99 ? -1.456 27.595 -5.843 1.00 81.38 99 SER A C 1
ATOM 804 O O . SER A 1 99 ? -0.528 27.880 -5.084 1.00 81.38 99 SER A O 1
ATOM 806 N N . ASP A 1 100 ? -2.466 28.427 -6.099 1.00 78.69 100 ASP A N 1
ATOM 807 C CA . ASP A 1 100 ? -2.581 29.784 -5.551 1.00 78.69 100 ASP A CA 1
ATOM 808 C C . ASP A 1 100 ? -2.937 29.813 -4.059 1.00 78.69 100 ASP A C 1
ATOM 810 O O . ASP A 1 100 ? -2.833 30.857 -3.415 1.00 78.69 100 ASP A O 1
ATOM 814 N N . VAL A 1 101 ? -3.378 28.682 -3.499 1.00 91.25 101 VAL A N 1
ATOM 815 C CA . VAL A 1 101 ? -3.789 28.552 -2.097 1.00 91.25 101 VAL A CA 1
ATOM 816 C C . VAL A 1 101 ? -3.014 27.419 -1.434 1.00 91.25 101 VAL A C 1
ATOM 818 O O . VAL A 1 101 ? -2.844 26.352 -2.021 1.00 91.25 101 VAL A O 1
ATOM 821 N N . VAL A 1 102 ? -2.577 27.635 -0.194 1.00 96.06 102 VAL A N 1
ATOM 822 C CA . VAL A 1 102 ? -2.076 26.596 0.718 1.00 96.06 102 VAL A CA 1
ATOM 823 C C . VAL A 1 102 ? -2.771 26.745 2.062 1.00 96.06 102 VAL A C 1
ATOM 825 O O . VAL A 1 102 ? -2.895 27.855 2.579 1.00 96.06 102 VAL A O 1
ATOM 828 N N . ILE A 1 103 ? -3.217 25.630 2.629 1.00 97.81 103 ILE A N 1
ATOM 829 C CA . ILE A 1 103 ? -3.791 25.609 3.973 1.00 97.81 103 ILE A CA 1
ATOM 830 C C . ILE A 1 103 ? -2.660 25.396 4.970 1.00 97.81 103 ILE A C 1
ATOM 832 O O . ILE A 1 103 ? -1.858 24.479 4.795 1.00 97.81 103 ILE A O 1
ATOM 836 N N . ALA A 1 104 ? -2.590 26.221 6.008 1.00 96.25 104 ALA A N 1
ATOM 837 C CA . ALA A 1 104 ? -1.600 26.080 7.071 1.00 96.25 104 ALA A CA 1
ATOM 838 C C . ALA A 1 104 ? -2.190 26.453 8.435 1.00 96.25 104 ALA A C 1
ATOM 840 O O . ALA A 1 104 ? -3.218 27.117 8.515 1.00 96.25 104 ALA A O 1
ATOM 841 N N . GLU A 1 105 ? -1.534 26.052 9.520 1.00 91.06 105 GLU A N 1
ATOM 842 C CA . GLU A 1 105 ? -1.971 26.360 10.888 1.00 91.06 105 GLU A CA 1
ATOM 843 C C . GLU A 1 105 ? -0.906 27.138 11.667 1.00 91.06 105 GLU A C 1
ATOM 845 O O . GLU A 1 105 ? 0.295 26.948 11.455 1.00 91.06 105 GLU A O 1
ATOM 850 N N . GLY A 1 106 ? -1.346 28.006 12.583 1.00 89.94 106 GLY A N 1
ATOM 851 C CA . GLY A 1 106 ? -0.503 28.690 13.568 1.00 89.94 106 GLY A CA 1
ATOM 852 C C . GLY A 1 106 ? 0.871 29.138 13.049 1.00 89.94 106 GLY A C 1
ATOM 853 O O . GLY A 1 106 ? 0.990 29.898 12.089 1.00 89.94 106 GLY A O 1
ATOM 854 N N . ILE A 1 107 ? 1.935 28.638 13.686 1.00 89.75 107 ILE A N 1
ATOM 855 C CA . ILE A 1 107 ? 3.325 28.987 13.353 1.00 89.75 107 ILE A CA 1
ATOM 856 C C . ILE A 1 107 ? 3.772 28.478 11.970 1.00 89.75 107 ILE A C 1
ATOM 858 O O . ILE A 1 107 ? 4.701 29.031 11.382 1.00 89.75 107 ILE A O 1
ATOM 862 N N . LEU A 1 108 ? 3.133 27.436 11.424 1.00 92.56 108 LEU A N 1
ATOM 863 C CA . LEU A 1 108 ? 3.457 26.904 10.097 1.00 92.56 108 LEU A CA 1
ATOM 864 C C . LEU A 1 108 ? 3.062 27.886 8.989 1.00 92.56 108 LEU A C 1
ATOM 866 O O . LEU A 1 108 ? 3.815 28.042 8.026 1.00 92.56 108 LEU A O 1
ATOM 870 N N . ALA A 1 109 ? 1.941 28.594 9.158 1.00 92.12 109 ALA A N 1
ATOM 871 C CA . ALA A 1 109 ? 1.533 29.666 8.253 1.00 92.12 109 ALA A CA 1
ATOM 872 C C . ALA A 1 109 ? 2.596 30.778 8.201 1.00 92.12 109 ALA A C 1
ATOM 874 O O . ALA A 1 109 ? 3.042 31.165 7.120 1.00 92.12 109 ALA A O 1
ATOM 875 N N . GLU A 1 110 ? 3.086 31.213 9.366 1.00 90.31 110 GLU A N 1
ATOM 876 C CA . GLU A 1 110 ? 4.133 32.239 9.452 1.00 90.31 110 GLU A CA 1
ATOM 877 C C . GLU A 1 110 ? 5.457 31.775 8.834 1.00 90.31 110 GLU A C 1
ATOM 879 O O . GLU A 1 110 ? 6.113 32.540 8.128 1.00 90.31 110 GLU A O 1
ATOM 884 N N . ARG A 1 111 ? 5.836 30.501 9.019 1.00 89.62 111 ARG A N 1
ATOM 885 C CA . ARG A 1 111 ? 7.034 29.920 8.384 1.00 89.62 111 ARG A CA 1
ATOM 886 C C . ARG A 1 111 ? 6.969 29.978 6.857 1.00 89.62 111 ARG A C 1
ATOM 888 O O . ARG A 1 111 ? 7.989 30.252 6.228 1.00 89.62 111 ARG A O 1
ATOM 895 N N . LEU A 1 112 ? 5.806 29.717 6.255 1.00 88.69 112 LEU A N 1
ATOM 896 C CA . LEU A 1 112 ? 5.624 29.808 4.800 1.00 88.69 112 LEU A CA 1
ATOM 897 C C . LEU A 1 112 ? 5.707 31.255 4.305 1.00 88.69 112 LEU A C 1
ATOM 899 O O . LEU A 1 112 ? 6.399 31.522 3.319 1.00 88.69 112 LEU A O 1
ATOM 903 N N . LEU A 1 113 ? 5.055 32.183 5.012 1.00 87.81 113 LEU A N 1
ATOM 904 C CA . LEU A 1 113 ? 5.073 33.611 4.681 1.00 87.81 113 LEU A CA 1
ATOM 905 C C . LEU A 1 113 ? 6.484 34.202 4.785 1.00 87.81 113 LEU A C 1
ATOM 907 O O . LEU A 1 113 ? 6.946 34.855 3.852 1.00 87.81 113 LEU A O 1
ATOM 911 N N . GLN A 1 114 ? 7.216 33.913 5.865 1.00 86.69 114 GLN A N 1
ATOM 912 C CA . GLN A 1 114 ? 8.609 34.345 6.049 1.00 86.69 114 GLN A CA 1
ATOM 913 C C . GLN A 1 114 ? 9.552 33.752 5.007 1.00 86.69 114 GLN A C 1
ATOM 915 O O . GLN A 1 114 ? 10.550 34.367 4.634 1.00 86.69 114 GLN A O 1
ATOM 920 N N . ALA A 1 115 ? 9.235 32.559 4.511 1.00 82.38 115 ALA A N 1
ATOM 921 C CA . ALA A 1 115 ? 9.980 31.979 3.418 1.00 82.38 115 ALA A CA 1
ATOM 922 C C . ALA A 1 115 ? 9.688 32.687 2.079 1.00 82.38 115 ALA A C 1
ATOM 924 O O . ALA A 1 115 ? 10.380 32.407 1.109 1.00 82.38 115 ALA A O 1
ATOM 925 N N . GLY A 1 116 ? 8.727 33.606 1.984 1.00 83.31 116 GLY A N 1
ATOM 926 C CA . GLY A 1 116 ? 8.418 34.329 0.749 1.00 83.31 116 GLY A CA 1
ATOM 927 C C . GLY A 1 116 ? 7.592 33.505 -0.237 1.00 83.31 116 GLY A C 1
ATOM 928 O O . GLY A 1 116 ? 7.814 33.587 -1.442 1.00 83.31 116 GLY A O 1
ATOM 929 N N . PHE A 1 117 ? 6.681 32.663 0.259 1.00 83.00 117 PHE A N 1
ATOM 930 C CA . PHE A 1 117 ? 5.665 32.048 -0.594 1.00 83.00 117 PHE A CA 1
ATOM 931 C C . PHE A 1 117 ? 4.741 33.135 -1.172 1.00 83.00 117 PHE A C 1
ATOM 933 O O . PHE A 1 117 ? 4.218 33.956 -0.424 1.00 83.00 117 PHE A O 1
ATOM 940 N N . GLY A 1 118 ? 4.571 33.155 -2.499 1.00 78.94 118 GLY A N 1
ATOM 941 C CA . GLY A 1 118 ? 3.825 34.203 -3.210 1.00 78.94 118 GLY A CA 1
ATOM 942 C C . GLY A 1 118 ? 2.315 33.971 -3.335 1.00 78.94 118 GLY A C 1
ATOM 943 O O . GLY A 1 118 ? 1.610 34.875 -3.775 1.00 78.94 118 GLY A O 1
ATOM 944 N N . GLY A 1 119 ? 1.821 32.783 -2.973 1.00 85.69 119 GLY A N 1
ATOM 945 C CA . GLY A 1 119 ? 0.393 32.459 -2.985 1.00 85.69 119 GLY A CA 1
ATOM 946 C C . GLY A 1 119 ? -0.324 32.838 -1.685 1.00 85.69 119 GLY A C 1
ATOM 947 O O . GLY A 1 119 ? 0.278 33.286 -0.707 1.00 85.69 119 GLY A O 1
ATOM 948 N N . ARG A 1 120 ? -1.639 32.615 -1.647 1.00 91.81 120 ARG A N 1
ATOM 949 C CA . ARG A 1 120 ? -2.472 32.840 -0.465 1.00 91.81 120 ARG A CA 1
ATOM 950 C C . ARG A 1 120 ? -2.279 31.714 0.552 1.00 91.81 120 ARG A C 1
ATOM 952 O O . ARG A 1 120 ? -2.647 30.567 0.307 1.00 91.81 120 ARG A O 1
ATOM 959 N N . VAL A 1 121 ? -1.775 32.061 1.733 1.00 95.00 121 VAL A N 1
ATOM 960 C CA . VAL A 1 121 ? -1.808 31.176 2.904 1.00 95.00 121 VAL A CA 1
ATOM 961 C C . VAL A 1 121 ? -3.160 31.343 3.588 1.00 95.00 121 VAL A C 1
ATOM 963 O O . VAL A 1 121 ? -3.456 32.416 4.107 1.00 95.00 121 VAL A O 1
ATOM 966 N N . LEU A 1 122 ? -3.984 30.301 3.550 1.00 95.50 122 LEU A N 1
ATOM 967 C CA . LEU A 1 122 ? -5.278 30.253 4.220 1.00 95.50 122 LEU A CA 1
ATOM 968 C C . LEU A 1 122 ? -5.097 29.555 5.567 1.00 95.50 122 LEU A C 1
ATOM 970 O O . LEU A 1 122 ? -4.741 28.373 5.611 1.00 95.50 122 LEU A O 1
ATOM 974 N N . ARG A 1 123 ? -5.292 30.284 6.666 1.00 96.12 123 ARG A N 1
ATOM 975 C CA . ARG A 1 123 ? -5.139 29.703 8.000 1.00 96.12 123 ARG A CA 1
ATOM 976 C C . ARG A 1 123 ? -6.287 28.741 8.302 1.00 96.12 123 ARG A C 1
ATOM 978 O O . ARG A 1 123 ? -7.416 28.962 7.865 1.00 96.12 123 ARG A O 1
ATOM 985 N N . PHE A 1 124 ? -6.016 27.680 9.058 1.00 95.50 124 PHE A N 1
ATOM 986 C CA . PHE A 1 124 ? -7.041 26.711 9.455 1.00 95.50 124 PHE A CA 1
ATOM 987 C C . PHE A 1 124 ? -8.233 27.382 10.158 1.00 95.50 124 PHE A C 1
ATOM 989 O O . PHE A 1 124 ? -9.377 27.022 9.904 1.00 95.50 124 PHE A O 1
ATOM 996 N N . GLU A 1 125 ? -7.995 28.404 10.977 1.00 94.88 125 GLU A N 1
ATOM 997 C CA . GLU A 1 125 ? -9.048 29.132 11.687 1.00 94.88 125 GLU A CA 1
ATOM 998 C C . GLU A 1 125 ? -10.005 29.857 10.723 1.00 94.88 125 GLU A C 1
ATOM 1000 O O . GLU A 1 125 ? -11.215 29.854 10.952 1.00 94.88 125 GLU A O 1
ATOM 1005 N N . GLU A 1 126 ? -9.494 30.382 9.600 1.00 94.81 126 GLU A N 1
ATOM 1006 C CA . GLU A 1 126 ? -10.302 31.029 8.551 1.00 94.81 126 GLU A CA 1
ATOM 1007 C C . GLU A 1 126 ? -11.289 30.042 7.903 1.00 94.81 126 GLU A C 1
ATOM 1009 O O . GLU A 1 126 ? -12.367 30.432 7.452 1.00 94.81 126 GLU A O 1
ATOM 1014 N N . LEU A 1 127 ? -10.955 28.744 7.881 1.00 94.38 127 LEU A N 1
ATOM 1015 C CA . LEU A 1 127 ? -11.832 27.689 7.362 1.00 94.38 127 LEU A CA 1
ATOM 1016 C C . LEU A 1 127 ? -13.070 27.456 8.238 1.00 94.38 127 LEU A C 1
ATOM 1018 O O . LEU A 1 127 ? -14.032 26.841 7.778 1.00 94.38 127 LEU A O 1
ATOM 1022 N N . LEU A 1 128 ? -13.048 27.926 9.489 1.00 93.50 128 LEU A N 1
ATOM 1023 C CA . LEU A 1 128 ? -14.092 27.679 10.485 1.00 93.50 128 LEU A CA 1
ATOM 1024 C C . LEU A 1 128 ? -14.945 28.914 10.802 1.00 93.50 128 LEU A C 1
ATOM 1026 O O . LEU A 1 128 ? -15.944 28.783 11.510 1.00 93.50 128 LEU A O 1
ATOM 1030 N N . GLU A 1 129 ? -14.582 30.090 10.280 1.00 91.00 129 GLU A N 1
ATOM 1031 C CA . GLU A 1 129 ? -15.237 31.374 10.581 1.00 91.00 129 GLU A CA 1
ATOM 1032 C C . GLU A 1 129 ? -16.714 31.427 10.180 1.00 91.00 129 GLU A C 1
ATOM 1034 O O . GLU A 1 129 ? -17.492 32.192 10.752 1.00 91.00 129 GLU A O 1
ATOM 1039 N N . LYS A 1 130 ? -17.105 30.647 9.169 1.00 91.69 130 LYS A N 1
ATOM 1040 C CA . LYS A 1 130 ? -18.462 30.645 8.620 1.00 91.69 130 LYS A CA 1
ATOM 1041 C C . LYS A 1 130 ? -19.118 29.285 8.790 1.00 91.69 130 LYS A C 1
ATOM 1043 O O . LYS A 1 130 ? -18.463 28.244 8.795 1.00 91.69 130 LYS A O 1
ATOM 1048 N N . GLU A 1 131 ? -20.441 29.310 8.898 1.00 95.19 131 GLU A N 1
ATOM 1049 C CA . GLU A 1 131 ? -21.240 28.093 8.837 1.00 95.19 131 GLU A CA 1
ATOM 1050 C C . GLU A 1 131 ? -21.167 27.441 7.454 1.00 95.19 131 GLU A C 1
ATOM 1052 O O . GLU A 1 131 ? -20.852 28.090 6.451 1.00 95.19 131 GLU A O 1
ATOM 1057 N N . ALA A 1 132 ? -21.441 26.137 7.425 1.00 96.31 132 ALA A N 1
ATOM 1058 C CA . ALA A 1 132 ? -21.390 25.358 6.199 1.00 96.31 132 ALA A CA 1
ATOM 1059 C C . ALA A 1 132 ? -22.441 25.841 5.185 1.00 96.31 132 ALA A C 1
ATOM 1061 O O . ALA A 1 132 ? -23.633 25.925 5.482 1.00 96.31 132 ALA A O 1
ATOM 1062 N N . ASP A 1 133 ? -21.990 26.105 3.965 1.00 97.31 133 ASP A N 1
ATOM 1063 C CA . ASP A 1 133 ? -22.797 26.508 2.821 1.00 97.31 133 ASP A CA 1
ATOM 1064 C C . ASP A 1 133 ? -23.278 25.251 2.081 1.00 97.31 133 ASP A C 1
ATOM 1066 O O . ASP A 1 133 ? -22.670 24.782 1.117 1.00 97.31 133 ASP A O 1
ATOM 1070 N N . MET A 1 134 ? -24.342 24.634 2.601 1.00 97.19 134 MET A N 1
ATOM 1071 C CA . MET A 1 134 ? -24.822 23.336 2.110 1.00 97.19 134 MET A CA 1
ATOM 1072 C C . MET A 1 134 ? -25.305 23.377 0.655 1.00 97.19 134 MET A C 1
ATOM 1074 O O . MET A 1 134 ? -25.237 22.355 -0.027 1.00 97.19 134 MET A O 1
ATOM 1078 N N . GLU A 1 135 ? -25.758 24.537 0.173 1.00 97.12 135 GLU A N 1
ATOM 1079 C CA . GLU A 1 135 ? -26.143 24.728 -1.227 1.00 97.12 135 GLU A CA 1
ATOM 1080 C C . GLU A 1 135 ? -24.913 24.640 -2.136 1.00 97.12 135 GLU A C 1
ATOM 1082 O O . GLU A 1 135 ? -24.892 23.831 -3.069 1.00 97.12 135 GLU A O 1
ATOM 1087 N N . ALA A 1 136 ? -23.851 25.386 -1.811 1.00 95.81 136 ALA A N 1
ATOM 1088 C CA . ALA A 1 136 ? -22.596 25.313 -2.549 1.00 95.81 136 ALA A CA 1
ATOM 1089 C C . ALA A 1 136 ? -22.004 23.895 -2.507 1.00 95.81 136 ALA A C 1
ATOM 1091 O O . ALA A 1 136 ? -21.680 23.329 -3.551 1.00 95.81 136 ALA A O 1
ATOM 1092 N N . LEU A 1 137 ? -21.913 23.274 -1.328 1.00 96.44 137 LEU A N 1
ATOM 1093 C CA . LEU A 1 137 ? -21.379 21.912 -1.204 1.00 96.44 137 LEU A CA 1
ATOM 1094 C C . LEU A 1 137 ? -22.195 20.888 -2.006 1.00 96.44 137 LEU A C 1
ATOM 1096 O O . LEU A 1 137 ? -21.621 20.027 -2.675 1.00 96.44 137 LEU A O 1
ATOM 1100 N N . GLY A 1 138 ? -23.527 20.993 -1.980 1.00 95.50 138 GLY A N 1
ATOM 1101 C CA . GLY A 1 138 ? -24.419 20.141 -2.766 1.00 95.50 138 GLY A CA 1
ATOM 1102 C C . GLY A 1 138 ? -24.195 20.295 -4.272 1.00 95.50 138 GLY A C 1
ATOM 1103 O O . GLY A 1 138 ? -24.120 19.295 -4.988 1.00 95.50 138 GLY A O 1
ATOM 1104 N N . PHE A 1 139 ? -24.009 21.529 -4.749 1.00 95.44 139 PHE A N 1
ATOM 1105 C CA . PHE A 1 139 ? -23.707 21.812 -6.153 1.00 95.44 139 PHE A CA 1
ATOM 1106 C C . PHE A 1 139 ? -22.407 21.149 -6.622 1.00 95.44 139 PHE A C 1
ATOM 1108 O O . PHE A 1 139 ? -22.399 20.483 -7.660 1.00 95.44 139 PHE A O 1
ATOM 1115 N N . TYR A 1 140 ? -21.322 21.276 -5.852 1.00 93.31 140 TYR A N 1
ATOM 1116 C CA . TYR A 1 140 ? -20.045 20.636 -6.186 1.00 93.31 140 TYR A CA 1
ATOM 1117 C C . TYR A 1 140 ? -20.145 19.112 -6.126 1.00 93.31 140 TYR A C 1
ATOM 1119 O O . TYR A 1 140 ? -19.638 18.434 -7.023 1.00 93.31 140 TYR A O 1
ATOM 1127 N N . ARG A 1 141 ? -20.862 18.571 -5.134 1.00 91.56 141 ARG A N 1
ATOM 1128 C CA . ARG A 1 141 ? -21.073 17.127 -4.993 1.00 91.56 141 ARG A CA 1
ATOM 1129 C C . ARG A 1 141 ? -21.790 16.518 -6.195 1.00 91.56 141 ARG A C 1
ATOM 1131 O O . ARG A 1 141 ? -21.372 15.471 -6.675 1.00 91.56 141 ARG A O 1
ATOM 1138 N N . MET A 1 142 ? -22.823 17.177 -6.727 1.00 91.94 142 MET A N 1
ATOM 1139 C CA . MET A 1 142 ? -23.547 16.696 -7.916 1.00 91.94 142 MET A CA 1
ATOM 1140 C C . MET A 1 142 ? -22.664 16.589 -9.168 1.00 91.94 142 MET A C 1
ATOM 1142 O O . MET A 1 142 ? -23.018 15.889 -10.114 1.00 91.94 142 MET A O 1
ATOM 1146 N N . GLN A 1 143 ? -21.524 17.280 -9.191 1.00 90.31 143 GLN A N 1
ATOM 1147 C CA . GLN A 1 143 ? -20.582 17.262 -10.308 1.00 90.31 143 GLN A CA 1
ATOM 1148 C C . GLN A 1 143 ? -19.397 16.318 -10.101 1.00 90.31 143 GLN A C 1
ATOM 1150 O O . GLN A 1 143 ? -18.600 16.161 -11.034 1.00 90.31 143 GLN A O 1
ATOM 1155 N N . MET A 1 144 ? -19.258 15.730 -8.908 1.00 88.69 144 MET A N 1
ATOM 1156 C CA . MET A 1 144 ? -18.181 14.795 -8.606 1.00 88.69 144 MET A CA 1
ATOM 1157 C C . MET A 1 144 ? -18.310 13.543 -9.464 1.00 88.69 144 MET A C 1
ATOM 1159 O O . MET A 1 144 ? -19.391 12.972 -9.623 1.00 88.69 144 MET A O 1
ATOM 1163 N N . ARG A 1 145 ? -17.177 13.097 -9.994 1.00 82.12 145 ARG A N 1
ATOM 1164 C CA . ARG A 1 145 ? -17.069 11.878 -10.788 1.00 82.12 145 ARG A CA 1
ATOM 1165 C C . ARG A 1 145 ? -16.118 10.895 -10.110 1.00 82.12 145 ARG A C 1
ATOM 1167 O O . ARG A 1 145 ? -15.186 11.334 -9.440 1.00 82.12 145 ARG A O 1
ATOM 1174 N N . PRO A 1 146 ? -16.298 9.575 -10.284 1.00 72.75 146 PRO A N 1
ATOM 1175 C CA . PRO A 1 146 ? -15.367 8.584 -9.742 1.00 72.75 146 PRO A CA 1
ATOM 1176 C C . PRO A 1 146 ? -13.914 8.798 -10.185 1.00 72.75 146 PRO A C 1
ATOM 1178 O O . PRO A 1 146 ? -12.997 8.439 -9.450 1.00 72.75 146 PRO A O 1
ATOM 1181 N N . GLU A 1 147 ? -13.706 9.389 -11.363 1.00 79.38 147 GLU A N 1
ATOM 1182 C CA . GLU A 1 147 ? -12.392 9.677 -11.940 1.00 79.38 147 GLU A CA 1
ATOM 1183 C C . GLU A 1 147 ? -11.730 10.925 -11.334 1.00 79.38 147 GLU A C 1
ATOM 1185 O O . GLU A 1 147 ? -10.519 11.098 -11.485 1.00 79.38 147 GLU A O 1
ATOM 1190 N N . ASP A 1 148 ? -12.492 11.779 -10.638 1.00 77.44 148 ASP A N 1
ATOM 1191 C CA . ASP A 1 148 ? -11.935 12.944 -9.956 1.00 77.44 148 ASP A CA 1
ATOM 1192 C C . ASP A 1 148 ? -10.961 12.479 -8.859 1.00 77.44 148 ASP A C 1
ATOM 1194 O O . ASP A 1 148 ? -11.195 11.494 -8.147 1.00 77.44 148 ASP A O 1
ATOM 1198 N N . TYR A 1 149 ? -9.825 13.169 -8.741 1.00 83.44 149 TYR A N 1
ATOM 1199 C CA . TYR A 1 149 ? -8.815 12.839 -7.741 1.00 83.44 149 TYR A CA 1
ATOM 1200 C C . TYR A 1 149 ? -9.355 13.053 -6.322 1.00 83.44 149 TYR A C 1
ATOM 1202 O O . TYR A 1 149 ? -10.092 13.997 -6.058 1.00 83.44 149 TYR A O 1
ATOM 1210 N N . LEU A 1 150 ? -8.974 12.159 -5.412 1.00 84.12 150 LEU A N 1
ATOM 1211 C CA . LEU A 1 150 ? -9.232 12.261 -3.978 1.00 84.12 150 LEU A CA 1
ATOM 1212 C C . LEU A 1 150 ? -8.030 12.879 -3.267 1.00 84.12 150 LEU A C 1
ATOM 1214 O O . LEU A 1 150 ? -8.176 13.802 -2.468 1.00 84.12 150 LEU A O 1
ATOM 1218 N N . TYR A 1 151 ? -6.837 12.376 -3.588 1.00 88.56 151 TYR A N 1
ATOM 1219 C CA . TYR A 1 151 ? -5.591 12.838 -2.998 1.00 88.56 151 TYR A CA 1
ATOM 1220 C C . TYR A 1 151 ? -4.421 12.751 -3.972 1.00 88.56 151 TYR A C 1
ATOM 1222 O O . TYR A 1 151 ? -4.440 11.989 -4.945 1.00 88.56 151 TYR A O 1
ATOM 1230 N N . GLY A 1 152 ? -3.383 13.528 -3.676 1.00 83.31 152 GLY A N 1
ATOM 1231 C CA . GLY A 1 152 ? -2.069 13.426 -4.288 1.00 83.31 152 GLY A CA 1
ATOM 1232 C C . GLY A 1 152 ? -0.980 13.263 -3.231 1.00 83.31 152 GLY A C 1
ATOM 1233 O O . GLY A 1 152 ? -1.045 13.859 -2.157 1.00 83.31 152 GLY A O 1
ATOM 1234 N N . MET A 1 153 ? 0.033 12.458 -3.539 1.00 80.88 153 MET A N 1
ATOM 1235 C CA . MET A 1 153 ? 1.181 12.206 -2.668 1.00 80.88 153 MET A CA 1
ATOM 1236 C C . MET A 1 153 ? 2.487 12.332 -3.433 1.00 80.88 153 MET A C 1
ATOM 1238 O O . MET A 1 153 ? 2.613 11.862 -4.563 1.00 80.88 153 MET A O 1
ATOM 1242 N N . PHE A 1 154 ? 3.473 12.962 -2.800 1.00 76.75 154 PHE A N 1
ATOM 1243 C CA . PHE A 1 154 ? 4.810 13.065 -3.364 1.00 76.75 154 PHE A CA 1
ATOM 1244 C C . PHE A 1 154 ? 5.649 11.846 -2.995 1.00 76.75 154 PHE A C 1
ATOM 1246 O O . PHE A 1 154 ? 5.881 11.594 -1.816 1.00 76.75 154 PHE A O 1
ATOM 1253 N N . THR A 1 155 ? 6.180 11.150 -3.996 1.00 64.12 155 THR A N 1
ATOM 1254 C CA . THR A 1 155 ? 7.116 10.037 -3.799 1.00 64.12 155 THR A CA 1
ATOM 1255 C C . THR A 1 155 ? 8.559 10.473 -4.063 1.00 64.12 155 THR A C 1
ATOM 1257 O O . THR A 1 155 ? 8.825 11.478 -4.740 1.00 64.12 155 THR A O 1
ATOM 1260 N N . SER A 1 156 ? 9.522 9.737 -3.498 1.00 62.47 156 SER A N 1
ATOM 1261 C CA . SER A 1 156 ? 10.946 9.938 -3.766 1.00 62.47 156 SER A CA 1
ATOM 1262 C C . SER A 1 156 ? 11.243 9.599 -5.230 1.00 62.47 156 SER A C 1
ATOM 1264 O O . SER A 1 156 ? 11.367 8.445 -5.632 1.00 62.47 156 SER A O 1
ATOM 1266 N N . GLY A 1 157 ? 11.346 10.628 -6.069 1.00 44.12 157 GLY A N 1
ATOM 1267 C CA . GLY A 1 157 ? 11.796 10.455 -7.442 1.00 44.12 157 GLY A CA 1
ATOM 1268 C C . GLY A 1 157 ? 13.266 10.039 -7.470 1.00 44.12 157 GLY A C 1
ATOM 1269 O O . GLY A 1 157 ? 14.117 10.725 -6.907 1.00 44.12 157 GLY A O 1
ATOM 1270 N N . SER A 1 158 ? 13.584 8.955 -8.180 1.00 33.56 158 SER A N 1
ATOM 1271 C CA . SER A 1 158 ? 14.962 8.487 -8.417 1.00 33.56 158 SER A CA 1
ATOM 1272 C C . SER A 1 158 ? 15.864 9.522 -9.109 1.00 33.56 158 SER A C 1
ATOM 1274 O O . SER A 1 158 ? 17.082 9.392 -9.083 1.00 33.56 158 SER A O 1
ATOM 1276 N N . THR A 1 159 ? 15.278 10.566 -9.700 1.00 44.31 159 THR A N 1
ATOM 1277 C CA . THR A 1 159 ? 15.958 11.669 -10.396 1.00 44.31 159 THR A CA 1
ATOM 1278 C C . THR A 1 159 ? 16.183 12.907 -9.519 1.00 44.31 159 THR A C 1
ATOM 1280 O O . THR A 1 159 ? 16.643 13.928 -10.020 1.00 44.31 159 THR A O 1
ATOM 1283 N N . GLY A 1 160 ? 15.805 12.866 -8.235 1.00 52.47 160 GLY A N 1
ATOM 1284 C CA . GLY A 1 160 ? 15.840 14.025 -7.333 1.00 52.47 160 GLY A CA 1
ATOM 1285 C C . GLY A 1 160 ? 14.680 15.014 -7.514 1.00 52.47 160 GLY A C 1
ATOM 1286 O O . GLY A 1 160 ? 14.504 15.890 -6.672 1.00 52.47 160 GLY A O 1
ATOM 1287 N N . ILE A 1 161 ? 13.857 14.849 -8.557 1.00 52.88 161 ILE A N 1
ATOM 1288 C CA . ILE A 1 161 ? 12.642 15.642 -8.793 1.00 52.88 161 ILE A CA 1
ATOM 1289 C C . ILE A 1 161 ? 11.447 14.913 -8.154 1.00 52.88 161 ILE A C 1
ATOM 1291 O O . ILE A 1 161 ? 11.225 13.739 -8.474 1.00 52.88 161 ILE A O 1
ATOM 1295 N N . PRO A 1 162 ? 10.671 15.561 -7.267 1.00 56.00 162 PRO A N 1
ATOM 1296 C CA . PRO A 1 162 ? 9.522 14.934 -6.619 1.00 56.00 162 PRO A CA 1
ATOM 1297 C C . PRO A 1 162 ? 8.441 14.564 -7.649 1.00 56.00 162 PRO A C 1
ATOM 1299 O O . PRO A 1 162 ? 8.096 15.362 -8.518 1.00 56.00 162 PRO A O 1
ATOM 1302 N N . LYS A 1 163 ? 7.905 13.340 -7.562 1.00 66.25 163 LYS A N 1
ATOM 1303 C CA . LYS A 1 163 ? 6.804 12.869 -8.417 1.00 66.25 163 LYS A CA 1
ATOM 1304 C C . LYS A 1 163 ? 5.504 12.938 -7.630 1.00 66.25 163 LYS A C 1
ATOM 1306 O O . LYS A 1 163 ? 5.447 12.387 -6.536 1.00 66.25 163 LYS A O 1
ATOM 1311 N N . LEU A 1 164 ? 4.479 13.582 -8.183 1.00 73.38 164 LEU A N 1
ATOM 1312 C CA . LEU A 1 164 ? 3.135 13.538 -7.616 1.00 73.38 164 LEU A CA 1
ATOM 1313 C C . LEU A 1 164 ? 2.386 12.328 -8.175 1.00 73.38 164 LEU A C 1
ATOM 1315 O O . LEU A 1 164 ? 2.155 12.236 -9.380 1.00 73.38 164 LEU A O 1
ATOM 1319 N N . VAL A 1 165 ? 2.000 11.420 -7.289 1.00 72.31 165 VAL A N 1
ATOM 1320 C CA . VAL A 1 165 ? 1.077 10.328 -7.581 1.00 72.31 165 VAL A CA 1
ATOM 1321 C C . VAL A 1 165 ? -0.313 10.767 -7.151 1.00 72.31 165 VAL A C 1
ATOM 1323 O O . VAL A 1 165 ? -0.505 11.132 -5.994 1.00 72.31 165 VAL A O 1
ATOM 1326 N N . THR A 1 166 ? -1.278 10.738 -8.066 1.00 76.81 166 THR A N 1
ATOM 1327 C CA . THR A 1 166 ? -2.677 11.068 -7.778 1.00 76.81 166 THR A CA 1
ATOM 1328 C C . THR A 1 166 ? -3.549 9.821 -7.806 1.00 76.81 166 THR A C 1
ATOM 1330 O O . THR A 1 166 ? -3.381 8.933 -8.644 1.00 76.81 166 THR A O 1
ATOM 1333 N N . VAL A 1 167 ? -4.509 9.759 -6.886 1.00 75.19 167 VAL A N 1
ATOM 1334 C CA . VAL A 1 167 ? -5.451 8.645 -6.766 1.00 75.19 167 VAL A CA 1
ATOM 1335 C C . VAL A 1 167 ? -6.872 9.174 -6.872 1.00 75.19 167 VAL A C 1
ATOM 1337 O O . VAL A 1 167 ? -7.253 10.104 -6.167 1.00 75.19 167 VAL A O 1
ATOM 1340 N N . SER A 1 168 ? -7.656 8.582 -7.772 1.00 79.00 168 SER A N 1
ATOM 1341 C CA . SER A 1 168 ? -9.074 8.892 -7.983 1.00 79.00 168 SER A CA 1
ATOM 1342 C C . SER A 1 168 ? -9.946 8.422 -6.821 1.00 79.00 168 SER A C 1
ATOM 1344 O O . SER A 1 168 ? -9.694 7.347 -6.267 1.00 79.00 168 SER A O 1
ATOM 1346 N N . GLY A 1 169 ? -11.022 9.151 -6.526 1.00 76.06 169 GLY A N 1
ATOM 1347 C CA . GLY A 1 169 ? -11.989 8.781 -5.492 1.00 76.06 169 GLY A CA 1
ATOM 1348 C C . GLY A 1 169 ? -12.629 7.413 -5.717 1.00 76.06 169 GLY A C 1
ATOM 1349 O O . GLY A 1 169 ? -12.731 6.641 -4.770 1.00 76.06 169 GLY A O 1
ATOM 1350 N N . GLY A 1 170 ? -12.975 7.064 -6.961 1.00 73.38 170 GLY A N 1
ATOM 1351 C CA . GLY A 1 170 ? -13.551 5.758 -7.297 1.00 73.38 170 GLY A CA 1
ATOM 1352 C C . GLY A 1 170 ? -12.626 4.593 -6.942 1.00 73.38 170 GLY A C 1
ATOM 1353 O O . GLY A 1 170 ? -13.046 3.653 -6.276 1.00 73.38 170 GLY A O 1
ATOM 1354 N N . ALA A 1 171 ? -11.343 4.694 -7.303 1.00 70.81 171 ALA A N 1
ATOM 1355 C CA . ALA A 1 171 ? -10.353 3.666 -6.977 1.00 70.81 171 ALA A CA 1
ATOM 1356 C C . ALA A 1 171 ? -10.075 3.553 -5.465 1.00 70.81 171 ALA A C 1
ATOM 1358 O O . ALA A 1 171 ? -9.831 2.457 -4.967 1.00 70.81 171 ALA A O 1
ATOM 1359 N N . ALA A 1 172 ? -10.116 4.670 -4.732 1.00 75.75 172 ALA A N 1
ATOM 1360 C CA . ALA A 1 172 ? -9.987 4.668 -3.276 1.00 75.75 172 ALA A CA 1
ATOM 1361 C C . ALA A 1 172 ? -11.199 4.014 -2.59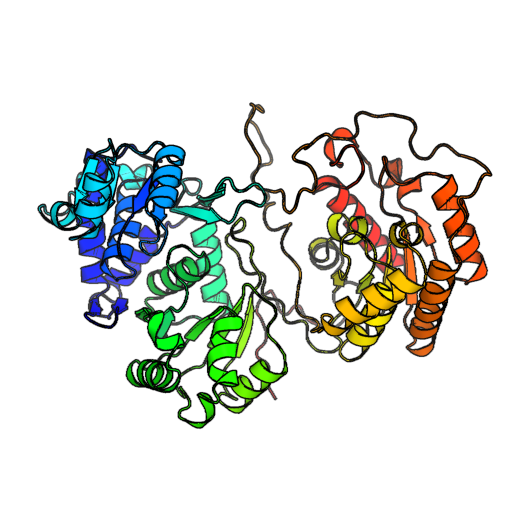1 1.00 75.75 172 ALA A C 1
ATOM 1363 O O . ALA A 1 172 ? -11.021 3.232 -1.659 1.00 75.75 172 ALA A O 1
ATOM 1364 N N . VAL A 1 173 ? -12.414 4.296 -3.078 1.00 81.62 173 VAL A N 1
ATOM 1365 C CA . VAL A 1 173 ? -13.654 3.670 -2.595 1.00 81.62 173 VAL A CA 1
ATOM 1366 C C . VAL A 1 173 ? -13.631 2.167 -2.848 1.00 81.62 173 VAL A C 1
ATOM 1368 O O . VAL A 1 173 ? -13.792 1.405 -1.903 1.00 81.62 173 VAL A O 1
ATOM 1371 N N . GLU A 1 174 ? -13.364 1.742 -4.087 1.00 73.56 174 GLU A N 1
ATOM 1372 C CA . GLU A 1 174 ? -13.317 0.320 -4.455 1.00 73.56 174 GLU A CA 1
ATOM 1373 C C . GLU A 1 174 ? -12.313 -0.448 -3.589 1.00 73.56 174 GLU A C 1
ATOM 1375 O O . GLU A 1 174 ? -12.617 -1.524 -3.074 1.00 73.56 174 GLU A O 1
ATOM 1380 N N . PHE A 1 175 ? -11.130 0.133 -3.364 1.00 75.31 175 PHE A N 1
ATOM 1381 C CA . PHE A 1 175 ? -10.150 -0.454 -2.460 1.00 75.31 175 PHE A CA 1
ATOM 1382 C C . PHE A 1 175 ? -10.670 -0.560 -1.025 1.00 75.31 175 PHE A C 1
ATOM 1384 O O . PHE A 1 175 ? -10.545 -1.622 -0.420 1.00 75.31 175 PHE A O 1
ATOM 1391 N N . ALA A 1 176 ? -11.202 0.526 -0.462 1.00 81.50 176 ALA A N 1
ATOM 1392 C CA . ALA A 1 176 ? -11.622 0.554 0.933 1.00 81.50 176 ALA A CA 1
ATOM 1393 C C . ALA A 1 176 ? -12.783 -0.414 1.194 1.00 81.50 176 ALA A C 1
ATOM 1395 O O . ALA A 1 176 ? -12.731 -1.161 2.169 1.00 81.50 176 ALA A O 1
ATOM 1396 N N . GLU A 1 177 ? -13.777 -0.470 0.303 1.00 80.88 177 GLU A N 1
ATOM 1397 C CA . GLU A 1 177 ? -14.870 -1.447 0.377 1.00 80.88 177 GLU A CA 1
ATOM 1398 C C . GLU A 1 177 ? -14.340 -2.881 0.371 1.00 80.88 177 GLU A C 1
ATOM 1400 O O . GLU A 1 177 ? -14.704 -3.692 1.228 1.00 80.88 177 GLU A O 1
ATOM 1405 N N . GLU A 1 178 ? -13.441 -3.187 -0.566 1.00 70.50 178 GLU A N 1
ATOM 1406 C CA . GLU A 1 178 ? -12.857 -4.516 -0.683 1.00 70.50 178 GLU A CA 1
ATOM 1407 C C . GLU A 1 178 ? -12.013 -4.871 0.544 1.00 70.50 178 GLU A C 1
ATOM 1409 O O . GLU A 1 178 ? -12.119 -5.980 1.066 1.00 70.50 178 GLU A O 1
ATOM 1414 N N . PHE A 1 179 ? -11.208 -3.933 1.042 1.00 74.62 179 PHE A N 1
ATOM 1415 C CA . PHE A 1 179 ? -10.341 -4.125 2.201 1.00 74.62 179 PHE A CA 1
ATOM 1416 C C . PHE A 1 179 ? -11.152 -4.349 3.487 1.00 74.62 179 PHE A C 1
ATOM 1418 O O . PHE A 1 179 ? -10.873 -5.287 4.236 1.00 74.62 179 PHE A O 1
ATOM 1425 N N . ILE A 1 180 ? -12.210 -3.558 3.700 1.00 82.00 180 ILE A N 1
ATOM 1426 C CA . ILE A 1 180 ? -13.136 -3.690 4.835 1.00 82.00 180 ILE A CA 1
ATOM 1427 C C . ILE A 1 180 ? -13.847 -5.035 4.804 1.00 82.00 180 ILE A C 1
ATOM 1429 O O . ILE A 1 180 ? -13.851 -5.752 5.807 1.00 82.00 180 ILE A O 1
ATOM 1433 N N . ARG A 1 181 ? -14.418 -5.393 3.648 1.00 77.88 181 ARG A N 1
ATOM 1434 C CA . ARG A 1 181 ? -15.130 -6.659 3.449 1.00 77.88 181 ARG A CA 1
ATOM 1435 C C . ARG A 1 181 ? -14.206 -7.853 3.660 1.00 77.88 181 ARG A C 1
ATOM 1437 O O . ARG A 1 181 ? -14.596 -8.827 4.295 1.00 77.88 181 ARG A O 1
ATOM 1444 N N . THR A 1 182 ? -12.994 -7.769 3.126 1.00 68.50 182 THR A N 1
ATOM 1445 C CA . THR A 1 182 ? -12.008 -8.847 3.162 1.00 68.50 182 THR A CA 1
ATOM 1446 C C . THR A 1 182 ? -11.567 -9.170 4.581 1.00 68.50 182 THR A C 1
ATOM 1448 O O . THR A 1 182 ? -11.592 -10.329 4.984 1.00 68.50 182 THR A O 1
ATOM 1451 N N . PHE A 1 183 ? -11.203 -8.147 5.351 1.00 75.56 183 PHE A N 1
ATOM 1452 C CA . PHE A 1 183 ? -10.651 -8.323 6.695 1.00 75.56 183 PHE A CA 1
ATOM 1453 C C . PHE A 1 183 ? -11.666 -8.100 7.807 1.00 75.56 183 PHE A C 1
ATOM 1455 O O . PHE A 1 183 ? -11.303 -7.974 8.979 1.00 75.56 183 PHE A O 1
ATOM 1462 N N . SER A 1 184 ? -12.947 -8.047 7.433 1.00 84.25 184 SER A N 1
ATOM 1463 C CA . SER A 1 184 ? -14.065 -7.883 8.355 1.00 84.25 184 SER A CA 1
ATOM 1464 C C . SER A 1 184 ? -13.797 -6.750 9.346 1.00 84.25 184 SER A C 1
ATOM 1466 O O . SER A 1 184 ? -13.779 -6.962 10.560 1.00 84.25 184 SER A O 1
ATOM 1468 N N . PHE A 1 185 ? -13.481 -5.561 8.831 1.00 89.31 185 PHE A N 1
ATOM 1469 C CA . PHE A 1 185 ? -13.389 -4.368 9.668 1.00 89.31 185 PHE A CA 1
ATOM 1470 C C . PHE A 1 185 ? -14.774 -4.018 10.194 1.00 89.31 185 PHE A C 1
ATOM 1472 O O . PHE A 1 185 ? -15.754 -4.016 9.447 1.00 89.31 185 PHE A O 1
ATOM 1479 N N . LEU A 1 186 ? -14.853 -3.769 11.494 1.00 94.94 186 LEU A N 1
ATOM 1480 C CA . LEU A 1 186 ? -16.111 -3.541 12.186 1.00 94.94 186 LEU A CA 1
ATOM 1481 C C . LEU A 1 186 ? -16.116 -2.147 12.807 1.00 94.94 186 LEU A C 1
ATOM 1483 O O . LEU A 1 186 ? -15.050 -1.610 13.108 1.00 94.94 186 LEU A O 1
ATOM 1487 N N . PRO A 1 187 ? -17.296 -1.565 13.076 1.00 97.06 187 PRO A N 1
ATOM 1488 C CA . PRO A 1 187 ? -17.360 -0.283 13.753 1.00 97.06 187 PRO A CA 1
ATOM 1489 C C . PRO A 1 187 ? -16.572 -0.295 15.066 1.00 97.06 187 PRO A C 1
ATOM 1491 O O . PRO A 1 187 ? -15.860 0.654 15.352 1.00 97.06 187 PRO A O 1
ATOM 1494 N N . GLN A 1 188 ? -16.642 -1.343 15.884 1.00 97.06 188 GLN A N 1
ATOM 1495 C CA . GLN A 1 188 ? -15.921 -1.395 17.163 1.00 97.06 188 GLN A CA 1
ATOM 1496 C C . GLN A 1 188 ? -14.387 -1.427 17.051 1.00 97.06 188 GLN A C 1
ATOM 1498 O O . GLN A 1 188 ? -13.727 -1.346 18.083 1.00 97.06 188 GLN A O 1
ATOM 1503 N N . ASP A 1 189 ? -13.822 -1.555 15.847 1.00 98.38 189 ASP A N 1
ATOM 1504 C CA . ASP A 1 189 ? -12.374 -1.547 15.682 1.00 98.38 189 ASP A CA 1
ATOM 1505 C C . ASP A 1 189 ? -11.773 -0.179 16.060 1.00 98.38 189 ASP A C 1
ATOM 1507 O O . ASP A 1 189 ? -12.355 0.886 15.820 1.00 98.38 189 ASP A O 1
ATOM 1511 N N . VAL A 1 190 ? -10.576 -0.230 16.647 1.00 98.62 190 VAL A N 1
ATOM 1512 C CA . VAL A 1 190 ? -9.741 0.924 16.983 1.00 98.62 190 VAL A CA 1
ATOM 1513 C C . VAL A 1 190 ? -8.427 0.788 16.225 1.00 98.62 190 VAL A C 1
ATOM 1515 O O . VAL A 1 190 ? -7.622 -0.104 16.503 1.00 98.62 190 VAL A O 1
ATOM 1518 N N . ILE A 1 191 ? -8.217 1.665 15.250 1.00 98.56 191 ILE A N 1
ATOM 1519 C CA . ILE A 1 191 ? -7.083 1.627 14.328 1.00 98.56 191 ILE A CA 1
ATOM 1520 C C . ILE A 1 191 ? -5.977 2.529 14.870 1.00 98.56 191 ILE A C 1
ATOM 1522 O O . ILE A 1 191 ? -6.146 3.745 14.957 1.00 98.56 191 ILE A O 1
ATOM 1526 N N . GLY A 1 192 ? -4.831 1.944 15.213 1.00 97.94 192 GLY A N 1
ATOM 1527 C CA . GLY A 1 192 ? -3.639 2.695 15.599 1.00 97.94 192 GLY A CA 1
ATOM 1528 C C . GLY A 1 192 ? -2.905 3.206 14.362 1.00 97.94 192 GLY A C 1
ATOM 1529 O O . GLY A 1 192 ? -2.168 2.453 13.729 1.00 97.94 192 GLY A O 1
ATOM 1530 N N . ASN A 1 193 ? -3.072 4.478 14.013 1.00 97.06 193 ASN A N 1
ATOM 1531 C CA . ASN A 1 193 ? -2.473 5.074 12.824 1.00 97.06 193 ASN A CA 1
ATOM 1532 C C . ASN A 1 193 ? -1.021 5.499 13.079 1.00 97.06 193 ASN A C 1
ATOM 1534 O O . ASN A 1 193 ? -0.739 6.575 13.616 1.00 97.06 193 ASN A O 1
ATOM 1538 N N . GLN A 1 194 ? -0.086 4.655 12.644 1.00 94.56 194 GLN A N 1
ATOM 1539 C CA . GLN A 1 194 ? 1.351 4.935 12.677 1.00 94.56 194 GLN A CA 1
ATOM 1540 C C . GLN A 1 194 ? 1.788 5.814 11.506 1.00 94.56 194 GLN A C 1
ATOM 1542 O O . GLN A 1 194 ? 2.568 6.748 11.698 1.00 94.56 194 GLN A O 1
ATOM 1547 N N . ALA A 1 195 ? 1.294 5.519 10.303 1.00 91.06 195 ALA A N 1
ATOM 1548 C CA . ALA A 1 195 ? 1.801 6.106 9.072 1.00 91.06 195 ALA A CA 1
ATOM 1549 C C . ALA A 1 195 ? 1.699 7.648 9.073 1.00 91.06 195 ALA A C 1
ATOM 1551 O O . ALA A 1 195 ? 0.671 8.198 9.484 1.00 91.06 195 ALA A O 1
ATOM 1552 N N . PRO A 1 196 ? 2.749 8.362 8.633 1.00 91.81 196 PRO A N 1
ATOM 1553 C CA . PRO A 1 196 ? 2.669 9.787 8.322 1.00 91.81 196 PRO A CA 1
ATOM 1554 C C . PRO A 1 196 ? 1.613 10.078 7.246 1.00 91.81 196 PRO A C 1
ATOM 1556 O O . PRO A 1 196 ? 1.372 9.239 6.381 1.00 91.81 196 PRO A O 1
ATOM 1559 N N . PHE A 1 197 ? 1.013 11.274 7.257 1.00 93.94 197 PHE A N 1
ATOM 1560 C CA . PHE A 1 197 ? -0.006 11.660 6.265 1.00 93.94 197 PHE A CA 1
ATOM 1561 C C . PHE A 1 197 ? 0.542 11.903 4.847 1.00 93.94 197 PHE A C 1
ATOM 1563 O O . PHE A 1 197 ? -0.240 12.059 3.912 1.00 93.94 197 PHE A O 1
ATOM 1570 N N . ASP A 1 198 ? 1.867 11.907 4.654 1.00 88.62 198 ASP A N 1
ATOM 1571 C CA . ASP A 1 198 ? 2.524 11.888 3.339 1.00 88.62 198 ASP A CA 1
ATOM 1572 C C . ASP A 1 198 ? 2.842 10.464 2.844 1.00 88.62 198 ASP A C 1
ATOM 1574 O O . ASP A 1 198 ? 3.569 10.311 1.862 1.00 88.62 198 ASP A O 1
ATOM 1578 N N . PHE A 1 199 ? 2.281 9.430 3.482 1.00 86.19 199 PHE A N 1
ATOM 1579 C CA . PHE A 1 199 ? 2.408 8.033 3.072 1.00 86.19 199 PHE A CA 1
ATOM 1580 C C . PHE A 1 199 ? 1.033 7.386 2.864 1.00 86.19 199 PHE A C 1
ATOM 1582 O O . PHE A 1 199 ? 0.122 7.548 3.670 1.00 86.19 199 PHE A O 1
ATOM 1589 N N . ASP A 1 200 ? 0.870 6.609 1.796 1.00 79.31 200 ASP A N 1
ATOM 1590 C CA . ASP A 1 200 ? -0.428 6.064 1.365 1.00 79.31 200 ASP A CA 1
ATOM 1591 C C . ASP A 1 200 ? -1.091 5.119 2.379 1.00 79.31 200 ASP A C 1
ATOM 1593 O O . ASP A 1 200 ? -2.317 5.009 2.422 1.00 79.31 200 ASP A O 1
ATOM 1597 N N . VAL A 1 201 ? -0.302 4.478 3.244 1.00 84.69 201 VAL A N 1
ATOM 1598 C CA . VAL A 1 201 ? -0.800 3.671 4.364 1.00 84.69 201 VAL A CA 1
ATOM 1599 C C . VAL A 1 201 ? -1.730 4.486 5.268 1.00 84.69 201 VAL A C 1
ATOM 1601 O O . VAL A 1 201 ? -2.758 3.959 5.681 1.00 84.69 201 VAL A O 1
ATOM 1604 N N . SER A 1 202 ? -1.469 5.779 5.501 1.00 90.50 202 SER A N 1
ATOM 1605 C CA . SER A 1 202 ? -2.343 6.593 6.355 1.00 90.50 202 SER A CA 1
ATOM 1606 C C . SER A 1 202 ? -3.728 6.819 5.752 1.00 90.50 202 SER A C 1
ATOM 1608 O O . SER A 1 202 ? -4.696 7.028 6.480 1.00 90.50 202 SER A O 1
ATOM 1610 N N . VAL A 1 203 ? -3.833 6.794 4.420 1.00 90.00 203 VAL A N 1
ATOM 1611 C CA . VAL A 1 203 ? -5.116 6.925 3.724 1.00 90.00 203 VAL A CA 1
ATOM 1612 C C . VAL A 1 203 ? -5.952 5.672 3.934 1.00 90.00 203 VAL A C 1
ATOM 1614 O O . VAL A 1 203 ? -7.162 5.781 4.088 1.00 90.00 203 VAL A O 1
ATOM 1617 N N . LYS A 1 204 ? -5.326 4.491 4.007 1.00 87.00 204 LYS A N 1
ATOM 1618 C CA . LYS A 1 204 ? -6.030 3.232 4.295 1.00 87.00 204 LYS A CA 1
ATOM 1619 C C . LYS A 1 204 ? -6.714 3.316 5.654 1.00 87.00 204 LYS A C 1
ATOM 1621 O O . LYS A 1 204 ? -7.913 3.075 5.738 1.00 87.00 204 LYS A O 1
ATOM 1626 N N . ASP A 1 205 ? -5.977 3.741 6.675 1.00 93.50 205 ASP A N 1
ATOM 1627 C CA . ASP A 1 205 ? -6.496 3.864 8.038 1.00 93.50 205 ASP A CA 1
ATOM 1628 C C . ASP A 1 205 ? -7.670 4.851 8.101 1.00 93.50 205 ASP A C 1
ATOM 1630 O O . ASP A 1 205 ? -8.704 4.559 8.705 1.00 93.50 205 ASP A O 1
ATOM 1634 N N . LEU A 1 206 ? -7.533 5.991 7.412 1.00 94.62 206 LEU A N 1
ATOM 1635 C CA . LEU A 1 206 ? -8.584 6.999 7.304 1.00 94.62 206 LEU A CA 1
ATOM 1636 C C . LEU A 1 206 ? -9.836 6.457 6.603 1.00 94.62 206 LEU A C 1
ATOM 1638 O O . LEU A 1 206 ? -10.942 6.611 7.116 1.00 94.62 206 LEU A O 1
ATOM 1642 N N . LEU A 1 207 ? -9.677 5.832 5.434 1.00 93.44 207 LEU A N 1
ATOM 1643 C CA . LEU A 1 207 ? -10.805 5.317 4.660 1.00 93.44 207 LEU A CA 1
ATOM 1644 C C . LEU A 1 207 ? -11.537 4.216 5.423 1.00 93.44 207 LEU A C 1
ATOM 1646 O O . LEU A 1 207 ? -12.759 4.255 5.492 1.00 93.44 207 LEU A O 1
ATOM 1650 N N . VAL A 1 208 ? -10.815 3.286 6.054 1.00 92.50 208 VAL A N 1
ATOM 1651 C CA . VAL A 1 208 ? -11.430 2.248 6.892 1.00 92.50 208 VAL A CA 1
ATOM 1652 C C . VAL A 1 208 ? -12.230 2.878 8.031 1.00 92.50 208 VAL A C 1
ATOM 1654 O O . VAL A 1 208 ? -13.404 2.549 8.196 1.00 92.50 208 VAL A O 1
ATOM 1657 N N . SER A 1 209 ? -11.634 3.823 8.767 1.00 95.12 209 SER A N 1
ATOM 1658 C CA . SER A 1 209 ? -12.313 4.540 9.854 1.00 95.12 209 SER A CA 1
ATOM 1659 C C . SER A 1 209 ? -13.616 5.190 9.384 1.00 95.12 209 SER A C 1
ATOM 1661 O O . SER A 1 209 ? -14.674 4.947 9.965 1.00 95.12 209 SER A O 1
ATOM 1663 N N . VAL A 1 210 ? -13.564 5.943 8.283 1.00 95.25 210 VAL A N 1
ATOM 1664 C CA . VAL A 1 210 ? -14.719 6.672 7.741 1.00 95.25 210 VAL A CA 1
ATOM 1665 C C . VAL A 1 210 ? -15.787 5.734 7.174 1.00 95.25 210 VAL A C 1
ATOM 1667 O O . VAL A 1 210 ? -16.972 6.030 7.288 1.00 95.25 210 VAL A O 1
ATOM 1670 N N . PHE A 1 211 ? -15.402 4.607 6.575 1.00 96.50 211 PHE A N 1
ATOM 1671 C CA . PHE A 1 211 ? -16.329 3.735 5.847 1.00 96.50 211 PHE A CA 1
ATOM 1672 C C . PHE A 1 211 ? -17.062 2.744 6.744 1.00 96.50 211 PHE A C 1
ATOM 1674 O O . PHE A 1 211 ? -18.218 2.435 6.469 1.00 96.50 211 PHE A O 1
ATOM 1681 N N . CYS A 1 212 ? -16.414 2.233 7.796 1.00 94.81 212 CYS A N 1
ATOM 1682 C CA . CYS A 1 212 ? -17.049 1.293 8.722 1.00 94.81 212 CYS A CA 1
ATOM 1683 C C . CYS A 1 212 ? -17.355 1.899 10.098 1.00 94.81 212 CYS A C 1
ATOM 1685 O O . CYS A 1 212 ? -17.876 1.200 10.964 1.00 94.81 212 CYS A O 1
ATOM 1687 N N . GLY A 1 213 ? -17.027 3.172 10.333 1.00 97.38 213 GLY A N 1
ATOM 1688 C CA . GLY A 1 213 ? -17.237 3.829 11.623 1.00 97.38 213 GLY A CA 1
ATOM 1689 C C . GLY A 1 213 ? -16.259 3.391 12.711 1.00 97.38 213 GLY A C 1
ATOM 1690 O O . GLY A 1 213 ? -16.603 3.466 13.894 1.00 97.38 213 GLY A O 1
ATOM 1691 N N . ALA A 1 214 ? -15.078 2.895 12.332 1.00 98.12 214 ALA A N 1
ATOM 1692 C CA . ALA A 1 214 ? -14.008 2.557 13.267 1.00 98.12 214 ALA A CA 1
ATOM 1693 C C . ALA A 1 214 ? -13.342 3.818 13.835 1.00 98.12 214 ALA A C 1
ATOM 1695 O O . ALA A 1 214 ? -13.242 4.845 13.161 1.00 98.12 214 ALA A O 1
ATOM 1696 N N . ARG A 1 215 ? -12.872 3.731 15.080 1.00 98.31 215 ARG A N 1
ATOM 1697 C CA . ARG A 1 215 ? -12.144 4.817 15.750 1.00 98.31 215 ARG A CA 1
ATOM 1698 C C . ARG A 1 215 ? -10.701 4.845 15.249 1.00 98.31 215 ARG A C 1
ATOM 1700 O O . ARG A 1 215 ? -10.033 3.815 15.247 1.00 98.31 215 ARG A O 1
ATOM 1707 N N . LEU A 1 216 ? -10.198 6.015 14.875 1.00 98.44 216 LEU A N 1
ATOM 1708 C CA . LEU A 1 216 ? -8.818 6.229 14.444 1.00 98.44 216 LEU A CA 1
ATOM 1709 C C . LEU A 1 216 ? -8.001 6.899 15.555 1.00 98.44 216 LEU A C 1
ATOM 1711 O O . LEU A 1 216 ? -8.313 8.002 15.986 1.00 98.44 216 LEU A O 1
ATOM 1715 N N . VAL A 1 217 ? -6.922 6.265 15.999 1.00 98.44 217 VAL A N 1
ATOM 1716 C CA . VAL A 1 217 ? -6.018 6.805 17.024 1.00 98.44 217 VAL A CA 1
ATOM 1717 C C . VAL A 1 217 ? -4.702 7.185 16.354 1.00 98.44 217 VAL A C 1
ATOM 1719 O O . VAL A 1 217 ? -3.954 6.311 15.917 1.00 98.44 217 VAL A O 1
ATOM 1722 N N . LEU A 1 218 ? -4.414 8.481 16.234 1.00 97.62 218 LEU A N 1
ATOM 1723 C CA . LEU A 1 218 ? -3.179 8.966 15.619 1.00 97.62 218 LEU A CA 1
ATOM 1724 C C . LEU A 1 218 ? -2.025 8.804 16.602 1.00 97.62 218 LEU A C 1
ATOM 1726 O O . LEU A 1 218 ? -1.994 9.439 17.651 1.00 97.62 218 LEU A O 1
ATOM 1730 N N . ILE A 1 219 ? -1.051 7.974 16.240 1.00 96.00 219 ILE A N 1
ATOM 1731 C CA . ILE A 1 219 ? 0.105 7.706 17.093 1.00 96.00 219 ILE A CA 1
ATOM 1732 C C . ILE A 1 219 ? 1.179 8.765 16.815 1.00 96.00 219 ILE A C 1
ATOM 1734 O O . ILE A 1 219 ? 1.622 8.886 15.661 1.00 96.00 219 ILE A O 1
ATOM 1738 N N . PRO A 1 220 ? 1.633 9.518 17.835 1.00 91.44 220 PRO A N 1
ATOM 1739 C CA . PRO A 1 220 ? 2.747 10.445 17.691 1.00 91.44 220 PRO A CA 1
ATOM 1740 C C . PRO A 1 220 ? 4.037 9.713 17.304 1.00 91.44 220 PRO A C 1
ATOM 1742 O O . PRO A 1 220 ? 4.473 8.795 17.999 1.00 91.44 220 PRO A O 1
ATOM 1745 N N . GLY A 1 221 ? 4.695 10.151 16.225 1.00 87.06 221 GLY A N 1
ATOM 1746 C CA . GLY A 1 221 ? 5.911 9.501 15.712 1.00 87.06 221 GLY A CA 1
ATOM 1747 C C . GLY A 1 221 ? 7.042 9.407 16.743 1.00 87.06 221 GLY A C 1
ATOM 1748 O O . GLY A 1 221 ? 7.767 8.417 16.784 1.00 87.06 221 GLY A O 1
ATOM 1749 N N . VAL A 1 222 ? 7.131 10.386 17.649 1.00 88.25 222 VAL A N 1
ATOM 1750 C CA . VAL A 1 222 ? 8.116 10.417 18.743 1.00 88.25 222 VAL A CA 1
ATOM 1751 C C . VAL A 1 222 ? 8.022 9.214 19.689 1.00 88.25 222 VAL A C 1
ATOM 1753 O O . VAL A 1 222 ? 9.035 8.834 20.270 1.00 88.25 222 VAL A O 1
ATOM 1756 N N . MET A 1 223 ? 6.854 8.571 19.816 1.00 91.81 223 MET A N 1
ATOM 1757 C CA . MET A 1 223 ? 6.679 7.400 20.687 1.00 91.81 223 MET A CA 1
ATOM 1758 C C . MET A 1 223 ? 7.428 6.164 20.177 1.00 91.81 223 MET A C 1
ATOM 1760 O O . MET A 1 223 ? 7.757 5.278 20.960 1.00 91.81 223 MET A O 1
ATOM 1764 N N . PHE A 1 224 ? 7.776 6.104 18.888 1.00 88.94 224 PHE A N 1
ATOM 1765 C CA . PHE A 1 224 ? 8.590 5.007 18.354 1.00 88.94 224 PHE A CA 1
ATOM 1766 C C . PHE A 1 224 ? 10.039 5.046 18.858 1.00 88.94 224 PHE A C 1
ATOM 1768 O O . PHE A 1 224 ? 10.714 4.020 18.836 1.00 88.94 224 PHE A O 1
ATOM 1775 N N . ALA A 1 225 ? 10.508 6.187 19.376 1.00 88.19 225 ALA A N 1
ATOM 1776 C CA . ALA A 1 225 ? 11.781 6.270 20.092 1.00 88.19 225 ALA A CA 1
ATOM 1777 C C . ALA A 1 225 ? 11.686 5.753 21.543 1.00 88.19 225 ALA A C 1
ATOM 1779 O O . ALA A 1 225 ? 12.713 5.496 22.170 1.00 88.19 225 ALA A O 1
ATOM 1780 N N . THR A 1 226 ? 10.472 5.580 22.078 1.00 92.12 226 THR A N 1
ATOM 1781 C CA . THR A 1 226 ? 10.197 5.143 23.455 1.00 92.12 226 THR A CA 1
ATOM 1782 C C . THR A 1 226 ? 9.155 4.010 23.491 1.00 92.12 226 THR A C 1
ATOM 1784 O O . THR A 1 226 ? 8.014 4.219 23.908 1.00 92.12 226 THR A O 1
ATOM 1787 N N . PRO A 1 227 ? 9.531 2.770 23.113 1.00 91.19 227 PRO A N 1
ATOM 1788 C CA . PRO A 1 227 ? 8.599 1.644 22.991 1.00 91.19 227 PRO A CA 1
ATOM 1789 C C . PRO A 1 227 ? 7.688 1.373 24.202 1.00 91.19 227 PRO A C 1
ATOM 1791 O O . PRO A 1 227 ? 6.526 1.052 23.963 1.00 91.19 227 PRO A O 1
ATOM 1794 N N . PRO A 1 228 ? 8.120 1.543 25.472 1.00 93.75 228 PRO A N 1
ATOM 1795 C CA . PRO A 1 228 ? 7.205 1.458 26.612 1.00 93.75 228 PRO A CA 1
ATOM 1796 C C . PRO A 1 228 ? 6.026 2.438 26.523 1.00 93.75 228 PRO A C 1
ATOM 1798 O O . PRO A 1 228 ? 4.878 2.015 26.610 1.00 93.75 228 PRO A O 1
ATOM 1801 N N . ALA A 1 229 ? 6.293 3.717 26.234 1.00 95.50 229 ALA A N 1
ATOM 1802 C CA . ALA A 1 229 ? 5.253 4.739 26.101 1.00 95.50 229 ALA A CA 1
ATOM 1803 C C . ALA A 1 229 ? 4.324 4.462 24.909 1.00 95.50 229 ALA A C 1
ATOM 1805 O O . ALA A 1 229 ? 3.119 4.679 25.003 1.00 95.50 229 ALA A O 1
ATOM 1806 N N . LEU A 1 230 ? 4.867 3.945 23.799 1.00 97.38 230 LEU A N 1
ATOM 1807 C CA . LEU A 1 230 ? 4.058 3.496 22.666 1.00 97.38 230 LEU A CA 1
ATOM 1808 C C . LEU A 1 230 ? 3.099 2.371 23.077 1.00 97.38 230 LEU A C 1
ATOM 1810 O O . LEU A 1 230 ? 1.920 2.419 22.743 1.00 97.38 230 LEU A O 1
ATOM 1814 N N . LEU A 1 231 ? 3.585 1.359 23.796 1.00 98.12 231 LEU A N 1
ATOM 1815 C CA . LEU A 1 231 ? 2.773 0.209 24.196 1.00 98.12 231 LEU A CA 1
ATOM 1816 C C . LEU A 1 231 ? 1.719 0.578 25.237 1.00 98.12 231 LEU A C 1
ATOM 1818 O O . LEU A 1 231 ? 0.591 0.094 25.136 1.00 98.12 231 LEU A O 1
ATOM 1822 N N . ASP A 1 232 ? 2.050 1.461 26.179 1.00 97.81 232 ASP A N 1
ATOM 1823 C CA . ASP A 1 232 ? 1.076 2.050 27.098 1.00 97.81 232 ASP A CA 1
ATOM 1824 C C . ASP A 1 232 ? -0.018 2.780 26.322 1.00 97.81 232 ASP A C 1
ATOM 1826 O O . ASP A 1 232 ? -1.195 2.477 26.505 1.00 97.81 232 ASP A O 1
ATOM 1830 N N . TYR A 1 233 ? 0.364 3.630 25.365 1.00 98.06 233 TYR A N 1
ATOM 1831 C CA . TYR A 1 233 ? -0.574 4.373 24.528 1.00 98.06 233 TYR A CA 1
ATOM 1832 C C . TYR A 1 233 ? -1.504 3.456 23.715 1.00 98.06 233 TYR A C 1
ATOM 1834 O O . TYR A 1 233 ? -2.706 3.719 23.631 1.00 98.06 233 TYR A O 1
ATOM 1842 N N . LEU A 1 234 ? -0.986 2.355 23.152 1.00 98.38 234 LEU A N 1
ATOM 1843 C CA . LEU A 1 234 ? -1.805 1.349 22.461 1.00 98.38 234 LEU A CA 1
ATOM 1844 C C . LEU A 1 234 ? -2.799 0.664 23.408 1.00 98.38 234 LEU A C 1
ATOM 1846 O O . LEU A 1 234 ? -3.956 0.461 23.038 1.00 98.38 234 LEU A O 1
ATOM 1850 N N . CYS A 1 235 ? -2.354 0.304 24.615 1.00 98.31 235 CYS A N 1
ATOM 1851 C CA . CYS A 1 235 ? -3.190 -0.372 25.605 1.00 98.31 235 CYS A CA 1
ATOM 1852 C C . CYS A 1 235 ? -4.277 0.550 26.166 1.00 98.31 235 CYS A C 1
ATOM 1854 O O . CYS A 1 235 ? -5.431 0.146 26.260 1.00 98.31 235 CYS A O 1
ATOM 1856 N N . GLU A 1 236 ? -3.917 1.780 26.529 1.00 97.62 236 GLU A N 1
ATOM 1857 C CA . GLU A 1 236 ? -4.829 2.789 27.079 1.00 97.62 236 GLU A CA 1
ATOM 1858 C C . GLU A 1 236 ? -5.919 3.171 26.080 1.00 97.62 236 GLU A C 1
ATOM 1860 O O . GLU A 1 236 ? -7.074 3.353 26.458 1.00 97.62 236 GLU A O 1
ATOM 1865 N N . ASN A 1 237 ? -5.575 3.225 24.792 1.00 98.12 237 ASN A N 1
ATOM 1866 C CA . ASN A 1 237 ? -6.542 3.479 23.730 1.00 98.12 237 ASN A CA 1
ATOM 1867 C C . ASN A 1 237 ? -7.265 2.220 23.235 1.00 98.12 237 ASN A C 1
ATOM 1869 O O . ASN A 1 237 ? -8.100 2.343 22.340 1.00 98.12 237 ASN A O 1
ATOM 1873 N N . GLN A 1 238 ? -6.971 1.045 23.804 1.00 98.00 238 GLN A N 1
ATOM 1874 C CA . GLN A 1 238 ? -7.572 -0.239 23.430 1.00 98.00 238 GLN A CA 1
ATOM 1875 C C . GLN A 1 238 ? -7.491 -0.508 21.920 1.00 98.00 238 GLN A C 1
ATOM 1877 O O . GLN A 1 238 ? -8.473 -0.886 21.282 1.00 98.00 238 GLN A O 1
ATOM 1882 N N . VAL A 1 239 ? -6.319 -0.264 21.329 1.00 98.69 239 VAL A N 1
ATOM 1883 C CA . VAL A 1 239 ? -6.101 -0.447 19.889 1.00 98.69 239 VAL A CA 1
ATOM 1884 C C . VAL A 1 239 ? -6.328 -1.910 19.506 1.00 98.69 239 VAL A C 1
ATOM 1886 O O . VAL A 1 239 ? -5.713 -2.805 20.083 1.00 98.69 239 VAL A O 1
ATOM 1889 N N . THR A 1 240 ? -7.183 -2.145 18.507 1.00 98.75 240 THR A N 1
ATOM 1890 C CA . THR A 1 240 ? -7.527 -3.489 18.016 1.00 98.75 240 THR A CA 1
ATOM 1891 C C . THR A 1 240 ? -6.877 -3.817 16.672 1.00 98.75 240 THR A C 1
ATOM 1893 O O . THR A 1 240 ? -6.690 -4.995 16.352 1.00 98.75 240 THR A O 1
ATOM 1896 N N . VAL A 1 241 ? -6.501 -2.801 15.885 1.00 98.25 241 VAL A N 1
ATOM 1897 C CA . VAL A 1 241 ? -5.906 -2.976 14.555 1.00 98.25 241 VAL A CA 1
ATOM 1898 C C . VAL A 1 241 ? -4.650 -2.130 14.370 1.00 98.25 241 VAL A C 1
ATOM 1900 O O . VAL A 1 241 ? -4.655 -0.924 14.619 1.00 98.25 241 VAL A O 1
ATOM 1903 N N . LEU A 1 242 ? -3.591 -2.758 13.857 1.00 97.38 242 LEU A N 1
ATOM 1904 C CA . LEU A 1 242 ? -2.357 -2.102 13.425 1.00 97.38 242 LEU A CA 1
ATOM 1905 C C . LEU A 1 242 ? -2.206 -2.255 11.910 1.00 97.38 242 LEU A C 1
ATOM 1907 O O . LEU A 1 242 ? -2.221 -3.377 11.416 1.00 97.38 242 LEU A O 1
ATOM 1911 N N . ILE A 1 243 ? -2.037 -1.154 11.174 1.00 92.62 243 ILE A N 1
ATOM 1912 C CA . ILE A 1 243 ? -1.716 -1.159 9.735 1.00 92.62 243 ILE A CA 1
ATOM 1913 C C . ILE A 1 243 ? -0.423 -0.375 9.528 1.00 92.62 243 ILE A C 1
ATOM 1915 O O . ILE A 1 243 ? -0.429 0.828 9.283 1.00 92.62 243 ILE A O 1
ATOM 1919 N N . TRP A 1 244 ? 0.712 -1.026 9.763 1.00 93.75 244 TRP A N 1
ATOM 1920 C CA . TRP A 1 244 ? 1.986 -0.333 9.985 1.00 93.75 244 TRP A CA 1
ATOM 1921 C C . TRP A 1 244 ? 3.031 -0.652 8.918 1.00 93.75 244 TRP A C 1
ATOM 1923 O O . TRP A 1 244 ? 2.928 -1.623 8.169 1.00 93.75 244 TRP A O 1
ATOM 1933 N N . ALA A 1 245 ? 4.087 0.156 8.851 1.00 86.69 245 ALA A N 1
ATOM 1934 C CA . ALA A 1 245 ? 5.298 -0.266 8.157 1.00 86.69 245 ALA A CA 1
ATOM 1935 C C . ALA A 1 245 ? 5.946 -1.452 8.895 1.00 86.69 245 ALA A C 1
ATOM 1937 O O . ALA A 1 245 ? 5.927 -1.503 10.130 1.00 86.69 245 ALA A O 1
ATOM 1938 N N . ALA A 1 246 ? 6.571 -2.384 8.167 1.00 82.31 246 ALA A N 1
ATOM 1939 C CA . ALA A 1 246 ? 7.269 -3.506 8.803 1.00 82.31 246 ALA A CA 1
ATOM 1940 C C . ALA A 1 246 ? 8.359 -3.018 9.780 1.00 82.31 246 ALA A C 1
ATOM 1942 O O . ALA A 1 246 ? 8.441 -3.522 10.902 1.00 82.31 246 ALA A O 1
ATOM 1943 N N . SER A 1 247 ? 9.118 -1.970 9.429 1.00 85.12 247 SER A N 1
ATOM 1944 C CA . SER A 1 247 ? 10.103 -1.368 10.340 1.00 85.12 247 SER A CA 1
ATOM 1945 C C . SER A 1 247 ? 9.511 -0.869 11.657 1.00 85.12 247 SER A C 1
ATOM 1947 O O . SER A 1 247 ? 10.162 -0.993 12.692 1.00 85.12 247 SER A O 1
ATOM 1949 N N . ALA A 1 248 ? 8.278 -0.358 11.668 1.00 91.62 248 ALA A N 1
ATOM 1950 C CA . ALA A 1 248 ? 7.642 0.112 12.898 1.00 91.62 248 ALA A CA 1
ATOM 1951 C C . ALA A 1 248 ? 7.390 -1.046 13.884 1.00 91.62 248 ALA A C 1
ATOM 1953 O O . ALA A 1 248 ? 7.654 -0.917 15.079 1.00 91.62 248 ALA A O 1
ATOM 1954 N N . LEU A 1 249 ? 6.967 -2.213 13.382 1.00 92.12 249 LEU A N 1
ATOM 1955 C CA . LEU A 1 249 ? 6.838 -3.435 14.186 1.00 92.12 249 LEU A CA 1
ATOM 1956 C C . LEU A 1 249 ? 8.207 -3.971 14.643 1.00 92.12 249 LEU A C 1
ATOM 1958 O O . LEU A 1 249 ? 8.349 -4.468 15.769 1.00 92.12 249 LEU A O 1
ATOM 1962 N N . CYS A 1 250 ? 9.228 -3.869 13.789 1.00 88.75 250 CYS A N 1
ATOM 1963 C CA . CYS A 1 250 ? 10.596 -4.258 14.129 1.00 88.75 250 CYS A CA 1
ATOM 1964 C C . CYS A 1 250 ? 11.160 -3.408 15.270 1.00 88.75 250 CYS A C 1
ATOM 1966 O O . CYS A 1 250 ? 11.752 -3.974 16.179 1.00 88.75 250 CYS A O 1
ATOM 1968 N N . VAL A 1 251 ? 10.933 -2.090 15.279 1.00 90.81 251 VAL A N 1
ATOM 1969 C CA . VAL A 1 251 ? 11.393 -1.199 16.361 1.00 90.81 251 VAL A CA 1
ATOM 1970 C C . VAL A 1 251 ? 10.872 -1.664 17.723 1.00 90.81 251 VAL A C 1
ATOM 1972 O O . VAL A 1 251 ? 11.658 -1.813 18.658 1.00 90.81 251 VAL A O 1
ATOM 1975 N N . VAL A 1 252 ? 9.575 -1.973 17.827 1.00 94.56 252 VAL A N 1
ATOM 1976 C CA . VAL A 1 252 ? 8.962 -2.440 19.085 1.00 94.56 252 VAL A CA 1
ATOM 1977 C C . VAL A 1 252 ? 9.596 -3.745 19.564 1.00 94.56 252 VAL A C 1
ATOM 1979 O O . VAL A 1 252 ? 9.978 -3.867 20.727 1.00 94.56 252 VAL A O 1
ATOM 1982 N N . SER A 1 253 ? 9.721 -4.726 18.672 1.00 90.12 253 SER A N 1
ATOM 1983 C CA . SER A 1 253 ? 10.227 -6.055 19.033 1.00 90.12 253 SER A CA 1
ATOM 1984 C C . SER A 1 253 ? 11.744 -6.070 19.267 1.00 90.12 253 SER A C 1
ATOM 1986 O O . SER A 1 253 ? 12.200 -6.701 20.216 1.00 90.12 253 SER A O 1
ATOM 1988 N N . ALA A 1 254 ? 12.529 -5.329 18.478 1.00 87.44 254 ALA A N 1
ATOM 1989 C CA . ALA A 1 254 ? 13.975 -5.178 18.660 1.00 87.44 254 ALA A CA 1
ATOM 1990 C C . ALA A 1 254 ? 14.324 -4.513 19.997 1.00 87.44 254 ALA A C 1
ATOM 1992 O O . ALA A 1 254 ? 15.284 -4.902 20.657 1.00 87.44 254 ALA A O 1
ATOM 1993 N N . ALA A 1 255 ? 13.514 -3.545 20.425 1.00 90.31 255 ALA A N 1
ATOM 1994 C CA . ALA A 1 255 ? 13.659 -2.887 21.716 1.00 90.31 255 ALA A CA 1
ATOM 1995 C C . ALA A 1 255 ? 13.052 -3.682 22.887 1.00 90.31 255 ALA A C 1
ATOM 1997 O O . ALA A 1 255 ? 12.929 -3.143 23.986 1.00 90.31 255 ALA A O 1
ATOM 1998 N N . ARG A 1 256 ? 12.654 -4.945 22.664 1.00 92.12 256 ARG A N 1
ATOM 1999 C CA . ARG A 1 256 ? 12.024 -5.823 23.666 1.00 92.12 256 ARG A CA 1
ATOM 2000 C C . ARG A 1 256 ? 10.752 -5.225 24.281 1.00 92.12 256 ARG A C 1
ATOM 2002 O O . ARG A 1 256 ? 10.374 -5.577 25.393 1.00 92.12 256 ARG A O 1
ATOM 2009 N N . GLY A 1 257 ? 10.060 -4.346 23.553 1.00 94.56 257 GLY A N 1
ATOM 2010 C CA . GLY A 1 257 ? 8.850 -3.685 24.039 1.00 94.56 257 GLY A CA 1
ATOM 2011 C C . GLY A 1 257 ? 7.753 -4.683 24.415 1.00 94.56 257 GLY A C 1
ATOM 2012 O O . GLY A 1 257 ? 7.116 -4.536 25.450 1.00 94.56 257 GLY A O 1
ATOM 2013 N N . LEU A 1 258 ? 7.586 -5.755 23.637 1.00 94.62 258 LEU A N 1
ATOM 2014 C CA . LEU A 1 258 ? 6.578 -6.788 23.913 1.00 94.62 258 LEU A CA 1
ATOM 2015 C C . LEU A 1 258 ? 6.813 -7.538 25.237 1.00 94.62 258 LEU A C 1
ATOM 2017 O O . LEU A 1 258 ? 5.869 -8.100 25.779 1.00 94.62 258 LEU A O 1
ATOM 2021 N N . GLU A 1 259 ? 8.036 -7.527 25.777 1.00 95.00 259 GLU A N 1
ATOM 2022 C CA . GLU A 1 259 ? 8.313 -8.068 27.115 1.00 95.00 259 GLU A CA 1
ATOM 2023 C C . GLU A 1 259 ? 7.898 -7.106 28.234 1.00 95.00 259 GLU A C 1
ATOM 2025 O O . GLU A 1 259 ? 7.622 -7.538 29.349 1.00 95.00 259 GLU A O 1
ATOM 2030 N N . TYR A 1 260 ? 7.865 -5.802 27.944 1.00 97.12 260 TYR A N 1
ATOM 2031 C CA . TYR A 1 260 ? 7.392 -4.783 28.874 1.00 97.12 260 TYR A CA 1
ATOM 2032 C C . TYR A 1 260 ? 5.866 -4.813 28.985 1.00 97.12 260 TYR A C 1
ATOM 2034 O O . TYR A 1 260 ? 5.326 -4.921 30.086 1.00 97.12 260 TYR A O 1
ATOM 2042 N N . ARG A 1 261 ? 5.164 -4.721 27.847 1.00 97.62 261 ARG A N 1
ATOM 2043 C CA . ARG A 1 261 ? 3.699 -4.705 27.813 1.00 97.62 261 ARG A CA 1
ATOM 2044 C C . ARG A 1 261 ? 3.171 -5.205 26.474 1.00 97.62 261 ARG A C 1
ATOM 2046 O O . ARG A 1 261 ? 3.614 -4.770 25.414 1.00 97.62 261 ARG A O 1
ATOM 2053 N N . ILE A 1 262 ? 2.181 -6.090 26.526 1.00 97.50 262 ILE A N 1
ATOM 2054 C CA . ILE A 1 262 ? 1.510 -6.622 25.338 1.00 97.50 262 ILE A CA 1
ATOM 2055 C C . ILE A 1 262 ? 0.217 -5.825 25.103 1.00 97.50 262 ILE A C 1
ATOM 2057 O O . ILE A 1 262 ? -0.604 -5.741 26.022 1.00 97.50 262 ILE A O 1
ATOM 2061 N N . PRO A 1 263 ? -0.018 -5.279 23.895 1.00 97.19 263 PRO A N 1
ATOM 2062 C CA . PRO A 1 263 ? -1.281 -4.637 23.541 1.00 97.19 263 PRO A CA 1
ATOM 2063 C C . PRO A 1 263 ? -2.356 -5.699 23.264 1.00 97.19 263 PRO A C 1
ATOM 2065 O O . PRO A 1 263 ? -2.699 -5.980 22.121 1.00 97.19 263 PRO A O 1
ATOM 2068 N N . GLY A 1 264 ? -2.867 -6.322 24.330 1.00 96.44 264 GLY A N 1
ATOM 2069 C CA . GLY A 1 264 ? -3.683 -7.544 24.270 1.00 96.44 264 GLY A CA 1
ATOM 2070 C C . GLY A 1 264 ? -5.039 -7.432 23.562 1.00 96.44 264 GLY A C 1
ATOM 2071 O O . GLY A 1 264 ? -5.649 -8.464 23.277 1.00 96.44 264 GLY A O 1
ATOM 2072 N N . GLU A 1 265 ? -5.507 -6.219 23.254 1.00 97.88 265 GLU A N 1
ATOM 2073 C CA . GLU A 1 265 ? -6.718 -5.991 22.451 1.00 97.88 265 GLU A CA 1
ATOM 2074 C C . GLU A 1 265 ? -6.469 -6.052 20.941 1.00 97.88 265 GLU A C 1
ATOM 2076 O O . GLU A 1 265 ? -7.422 -6.168 20.171 1.00 97.88 265 GLU A O 1
ATOM 2081 N N . VAL A 1 266 ? -5.208 -6.036 20.498 1.00 98.31 266 VAL A N 1
ATOM 2082 C CA . VAL A 1 266 ? -4.871 -6.135 19.077 1.00 98.31 266 VAL A CA 1
ATOM 2083 C C . VAL A 1 266 ? -5.294 -7.504 18.542 1.00 98.31 266 VAL A C 1
ATOM 2085 O O . VAL A 1 266 ? -4.843 -8.547 19.015 1.00 98.31 266 VAL A O 1
ATOM 2088 N N . ARG A 1 267 ? -6.168 -7.494 17.531 1.00 93.50 267 ARG A N 1
ATOM 2089 C CA . ARG A 1 267 ? -6.683 -8.684 16.831 1.00 93.50 267 ARG A CA 1
ATOM 2090 C C . ARG A 1 267 ? -6.227 -8.766 15.381 1.00 93.50 267 ARG A C 1
ATOM 2092 O O . ARG A 1 267 ? -6.321 -9.836 14.792 1.00 93.50 267 ARG A O 1
ATOM 2099 N N . LYS A 1 268 ? -5.763 -7.663 14.787 1.00 89.62 268 LYS A N 1
ATOM 2100 C CA . LYS A 1 268 ? -5.316 -7.626 13.389 1.00 89.62 268 LYS A CA 1
ATOM 2101 C C . LYS A 1 268 ? -4.034 -6.805 13.264 1.00 89.62 268 LYS A C 1
ATOM 2103 O O . LYS A 1 268 ? -3.995 -5.642 13.667 1.00 89.62 268 LYS A O 1
ATOM 2108 N N . VAL A 1 269 ? -2.995 -7.400 12.690 1.00 89.44 269 VAL A N 1
ATOM 2109 C CA . VAL A 1 269 ? -1.690 -6.780 12.445 1.00 89.44 269 VAL A CA 1
ATOM 2110 C C . VAL A 1 269 ? -1.361 -6.889 10.963 1.00 89.44 269 VAL A C 1
ATOM 2112 O O . VAL A 1 269 ? -0.901 -7.915 10.462 1.00 89.44 269 VAL A O 1
ATOM 2115 N N . PHE A 1 270 ? -1.574 -5.788 10.261 1.00 84.25 270 PHE A N 1
ATOM 2116 C CA . PHE A 1 270 ? -1.186 -5.603 8.878 1.00 84.25 270 PHE A CA 1
ATOM 2117 C C . PHE A 1 270 ? 0.171 -4.911 8.813 1.00 84.25 270 PHE A C 1
ATOM 2119 O O . PHE A 1 270 ? 0.414 -3.930 9.522 1.00 84.25 270 PHE A O 1
ATOM 2126 N N . PHE A 1 271 ? 1.041 -5.381 7.925 1.00 81.56 271 PHE A N 1
ATOM 2127 C CA . PHE A 1 271 ? 2.324 -4.736 7.669 1.00 81.56 271 PHE A CA 1
ATOM 2128 C C . PHE A 1 271 ? 2.631 -4.624 6.182 1.00 81.56 271 PHE A C 1
ATOM 2130 O O . PHE A 1 271 ? 2.255 -5.494 5.406 1.00 81.56 271 PHE A O 1
ATOM 2137 N N . SER A 1 272 ? 3.279 -3.530 5.779 1.00 70.56 272 SER A N 1
ATOM 2138 C CA . SER A 1 272 ? 3.550 -3.197 4.374 1.00 70.56 272 SER A CA 1
ATOM 2139 C C . SER A 1 272 ? 4.851 -2.412 4.212 1.00 70.56 272 SER A C 1
ATOM 2141 O O . SER A 1 272 ? 5.473 -1.990 5.187 1.00 70.56 272 SER A O 1
ATOM 2143 N N . GLY A 1 273 ? 5.223 -2.155 2.958 1.00 64.75 273 GLY A N 1
ATOM 2144 C CA . GLY A 1 273 ? 6.241 -1.177 2.560 1.00 64.75 273 GLY A CA 1
ATOM 2145 C C . GLY A 1 273 ? 7.662 -1.730 2.535 1.00 64.75 273 GLY A C 1
ATOM 2146 O O . GLY A 1 273 ? 8.480 -1.264 1.749 1.00 64.75 273 GLY A O 1
ATOM 2147 N N . GLU A 1 274 ? 7.943 -2.756 3.335 1.00 69.25 274 GLU A N 1
ATOM 2148 C CA . GLU A 1 274 ? 9.264 -3.368 3.475 1.00 69.25 274 GLU A CA 1
ATOM 2149 C C . GLU A 1 274 ? 9.136 -4.870 3.763 1.00 69.25 274 GLU A C 1
ATOM 2151 O O . GLU A 1 274 ? 8.056 -5.386 4.057 1.00 69.25 274 GLU A O 1
ATOM 2156 N N . VAL A 1 275 ? 10.253 -5.596 3.674 1.00 59.03 275 VAL A N 1
ATOM 2157 C CA . VAL A 1 275 ? 10.323 -7.001 4.101 1.00 59.03 275 VAL A CA 1
ATOM 2158 C C . VAL A 1 275 ? 10.177 -7.075 5.619 1.00 59.03 275 VAL A C 1
ATOM 2160 O O . VAL A 1 275 ? 10.961 -6.464 6.340 1.00 59.03 275 VAL A O 1
ATOM 2163 N N . MET A 1 276 ? 9.231 -7.881 6.107 1.00 69.69 276 MET A N 1
ATOM 2164 C CA . MET A 1 276 ? 9.113 -8.201 7.531 1.00 69.69 276 MET A CA 1
ATOM 2165 C C . MET A 1 276 ? 10.061 -9.354 7.904 1.00 69.69 276 MET A C 1
ATOM 2167 O O . MET A 1 276 ? 9.866 -10.476 7.424 1.00 69.69 276 MET A O 1
ATOM 2171 N N . PRO A 1 277 ? 11.078 -9.143 8.762 1.00 67.69 277 PRO A N 1
ATOM 2172 C CA . PRO A 1 277 ? 11.987 -10.213 9.156 1.00 67.69 277 PRO A CA 1
ATOM 2173 C C . PRO A 1 277 ? 11.281 -11.254 10.036 1.00 67.69 277 PRO A C 1
ATOM 2175 O O . PRO A 1 277 ? 10.632 -10.918 11.029 1.00 67.69 277 PRO A O 1
ATOM 2178 N N . CYS A 1 278 ? 11.464 -12.542 9.724 1.00 58.69 278 CYS A N 1
ATOM 2179 C CA . CYS A 1 278 ? 10.746 -13.636 10.392 1.00 58.69 278 CYS A CA 1
ATOM 2180 C C . CYS A 1 278 ? 10.940 -13.668 11.914 1.00 58.69 278 CYS A C 1
ATOM 2182 O O . CYS A 1 278 ? 10.027 -14.064 12.630 1.00 58.69 278 CYS A O 1
ATOM 2184 N N . HIS A 1 279 ? 12.115 -13.276 12.416 1.00 65.62 279 HIS A N 1
ATOM 2185 C CA . HIS A 1 279 ? 12.363 -13.222 13.858 1.00 65.62 279 HIS A CA 1
ATOM 2186 C C . HIS A 1 279 ? 11.423 -12.231 14.560 1.00 65.62 279 HIS A C 1
ATOM 2188 O O . HIS A 1 279 ? 10.783 -12.613 15.534 1.00 65.62 279 HIS A O 1
ATOM 2194 N N . HIS A 1 280 ? 11.277 -11.014 14.028 1.00 79.19 280 HIS A N 1
ATOM 2195 C CA . HIS A 1 280 ? 10.370 -10.004 14.578 1.00 79.19 280 HIS A CA 1
ATOM 2196 C C . HIS A 1 280 ? 8.908 -10.434 14.455 1.00 79.19 280 HIS A C 1
ATOM 2198 O O . HIS A 1 280 ? 8.146 -10.292 15.407 1.00 79.19 280 HIS A O 1
ATOM 2204 N N . LEU A 1 281 ? 8.523 -11.029 13.320 1.00 77.19 281 LEU A N 1
ATOM 2205 C CA . LEU A 1 281 ? 7.170 -11.562 13.147 1.00 77.19 281 LEU A CA 1
ATOM 2206 C C . LEU A 1 281 ? 6.843 -12.654 14.174 1.00 77.19 281 LEU A C 1
ATOM 2208 O O . LEU A 1 281 ? 5.739 -12.659 14.707 1.00 77.19 281 LEU A O 1
ATOM 2212 N N . ARG A 1 282 ? 7.786 -13.558 14.478 1.00 72.12 282 ARG A N 1
ATOM 2213 C CA . ARG A 1 282 ? 7.585 -14.577 15.520 1.00 72.12 282 ARG A CA 1
ATOM 2214 C C . ARG A 1 282 ? 7.332 -13.953 16.888 1.00 72.12 282 ARG A C 1
ATOM 2216 O O . ARG A 1 282 ? 6.359 -14.335 17.514 1.00 72.12 282 ARG A O 1
ATOM 2223 N N . LEU A 1 283 ? 8.125 -12.959 17.295 1.00 78.06 283 LEU A N 1
ATOM 2224 C CA . LEU A 1 283 ? 7.936 -12.278 18.583 1.00 78.06 283 LEU A CA 1
ATOM 2225 C C . LEU A 1 283 ? 6.542 -11.646 18.703 1.00 78.06 283 LEU A C 1
ATOM 2227 O O . LEU A 1 283 ? 5.889 -11.762 19.734 1.00 78.06 283 LEU A O 1
ATOM 2231 N N . TRP A 1 284 ? 6.058 -11.015 17.632 1.00 86.69 284 TRP A N 1
ATOM 2232 C CA . TRP A 1 284 ? 4.703 -10.467 17.603 1.00 86.69 284 TRP A CA 1
ATOM 2233 C C . TRP A 1 284 ? 3.618 -11.549 17.647 1.00 86.69 284 TRP A C 1
ATOM 2235 O O . TRP A 1 284 ? 2.641 -11.385 18.370 1.00 86.69 284 TRP A O 1
ATOM 2245 N N . ARG A 1 285 ? 3.788 -12.656 16.913 1.00 79.50 285 ARG A N 1
ATOM 2246 C CA . ARG A 1 285 ? 2.850 -13.793 16.930 1.00 79.50 285 ARG A CA 1
ATOM 2247 C C . ARG A 1 285 ? 2.819 -14.512 18.277 1.00 79.50 285 ARG A C 1
ATOM 2249 O O . ARG A 1 285 ? 1.763 -14.962 18.690 1.00 79.50 285 ARG A O 1
ATOM 2256 N N . GLU A 1 286 ? 3.957 -14.612 18.955 1.00 82.88 286 GLU A N 1
ATOM 2257 C CA . GLU A 1 286 ? 4.055 -15.168 20.307 1.00 82.88 286 GLU A CA 1
ATOM 2258 C C . GLU A 1 286 ? 3.359 -14.260 21.330 1.00 82.88 286 GLU A C 1
ATOM 2260 O O . GLU A 1 286 ? 2.659 -14.754 22.210 1.00 82.88 286 GLU A O 1
ATOM 2265 N N . ALA A 1 287 ? 3.502 -12.936 21.193 1.00 91.81 287 ALA A N 1
ATOM 2266 C CA . ALA A 1 287 ? 2.835 -11.968 22.063 1.00 91.81 287 ALA A CA 1
ATOM 2267 C C . ALA A 1 287 ? 1.319 -11.860 21.806 1.00 91.81 287 ALA A C 1
ATOM 2269 O O . ALA A 1 287 ? 0.558 -11.587 22.731 1.00 91.81 287 ALA A O 1
ATOM 2270 N N . LEU A 1 288 ? 0.875 -12.060 20.561 1.00 88.75 288 LEU A N 1
ATOM 2271 C CA . LEU A 1 288 ? -0.521 -11.937 20.130 1.00 88.75 288 LEU A CA 1
ATOM 2272 C C . LEU A 1 288 ? -0.960 -13.188 19.342 1.00 88.75 288 LEU A C 1
ATOM 2274 O O . LEU A 1 288 ? -1.191 -13.097 18.134 1.00 88.75 288 LEU A O 1
ATOM 2278 N N . PRO A 1 289 ? -1.085 -14.360 19.991 1.00 80.88 289 PRO A N 1
ATOM 2279 C CA . PRO A 1 289 ? -1.353 -15.627 19.301 1.00 80.88 289 PRO A CA 1
ATOM 2280 C C . PRO A 1 289 ? -2.707 -15.655 18.581 1.00 80.88 289 PRO A C 1
ATOM 2282 O O . PRO A 1 289 ? -2.837 -16.294 17.542 1.00 80.88 289 PRO A O 1
ATOM 2285 N N . GLU A 1 290 ? -3.687 -14.911 19.095 1.00 84.62 290 GLU A N 1
ATOM 2286 C CA . GLU A 1 290 ? -5.041 -14.818 18.535 1.00 84.62 290 GLU A CA 1
ATOM 2287 C C . GLU A 1 290 ? -5.183 -13.731 17.455 1.00 84.62 290 GLU A C 1
ATOM 2289 O O . GLU A 1 290 ? -6.268 -13.550 16.899 1.00 84.62 290 GLU A O 1
ATOM 2294 N N . ALA A 1 291 ? -4.126 -12.954 17.184 1.00 81.81 291 ALA A N 1
ATOM 2295 C CA . ALA A 1 291 ? -4.179 -11.899 16.181 1.00 81.81 291 ALA A CA 1
ATOM 2296 C C . ALA A 1 291 ? -3.929 -12.444 14.769 1.00 81.81 291 ALA A C 1
ATOM 2298 O O . ALA A 1 291 ? -3.064 -13.287 14.532 1.00 81.81 291 ALA A O 1
ATOM 2299 N N . GLU A 1 292 ? -4.658 -11.901 13.799 1.00 79.38 292 GLU A N 1
ATOM 2300 C CA . GLU A 1 292 ? -4.409 -12.130 12.382 1.00 79.38 292 GLU A CA 1
ATOM 2301 C C . GLU A 1 292 ? -3.190 -11.315 11.926 1.00 79.38 292 GLU A C 1
ATOM 2303 O O . GLU A 1 292 ? -3.125 -10.110 12.166 1.00 79.38 292 GLU A O 1
ATOM 2308 N N . PHE A 1 293 ? -2.237 -11.950 11.239 1.00 77.88 293 PHE A N 1
ATOM 2309 C CA . PHE A 1 293 ? -1.048 -11.288 10.694 1.00 77.88 293 PHE A CA 1
ATOM 2310 C C . PHE A 1 293 ? -1.070 -11.299 9.174 1.00 77.88 293 PHE A C 1
ATOM 2312 O O . PHE A 1 293 ? -1.073 -12.364 8.555 1.00 77.88 293 PHE A O 1
ATOM 2319 N N . VAL A 1 294 ? -1.021 -10.113 8.570 1.00 69.06 294 VAL A N 1
ATOM 2320 C CA . VAL A 1 294 ? -1.228 -9.946 7.132 1.00 69.06 294 VAL A CA 1
ATOM 2321 C C . VAL A 1 294 ? -0.114 -9.103 6.520 1.00 69.06 294 VAL A C 1
ATOM 2323 O O . VAL A 1 294 ? 0.057 -7.932 6.857 1.00 69.06 294 VAL A O 1
ATOM 2326 N N . ASN A 1 295 ? 0.613 -9.682 5.562 1.00 66.62 295 ASN A N 1
ATOM 2327 C CA . ASN A 1 295 ? 1.546 -8.924 4.733 1.00 66.62 295 ASN A CA 1
ATOM 2328 C C . ASN A 1 295 ? 0.795 -8.273 3.564 1.00 66.62 295 ASN A C 1
ATOM 23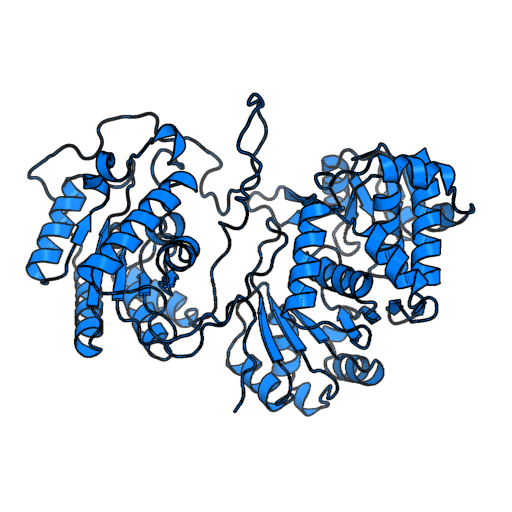30 O O . ASN A 1 295 ? 0.182 -8.954 2.737 1.00 66.62 295 ASN A O 1
ATOM 2334 N N . LEU A 1 296 ? 0.857 -6.951 3.504 1.00 62.50 296 LEU A N 1
ATOM 2335 C CA . LEU A 1 296 ? 0.285 -6.119 2.461 1.00 62.50 296 LEU A CA 1
ATOM 2336 C C . LEU A 1 296 ? 1.399 -5.642 1.526 1.00 62.50 296 LEU A C 1
ATOM 2338 O O . LEU A 1 296 ? 2.475 -5.242 1.960 1.00 62.50 296 LEU A O 1
ATOM 2342 N N . TYR A 1 297 ? 1.119 -5.607 0.227 1.00 56.97 297 TYR A N 1
ATOM 2343 C CA . TYR A 1 297 ? 2.030 -5.019 -0.750 1.00 56.97 297 TYR A CA 1
ATOM 2344 C C . TYR A 1 297 ? 1.291 -4.072 -1.691 1.00 56.97 297 TYR A C 1
ATOM 2346 O O . TYR A 1 297 ? 0.331 -4.468 -2.337 1.00 56.97 297 TYR A O 1
ATOM 2354 N N . GLY A 1 298 ? 1.741 -2.830 -1.822 1.00 51.47 298 GLY A N 1
ATOM 2355 C CA . GLY A 1 298 ? 1.136 -1.805 -2.682 1.00 51.47 298 GLY A CA 1
ATOM 2356 C C . GLY A 1 298 ? 2.145 -0.690 -2.927 1.00 51.47 298 GLY A C 1
ATOM 2357 O O . GLY A 1 298 ? 2.568 -0.111 -1.931 1.00 51.47 298 GLY A O 1
ATOM 2358 N N . PRO A 1 299 ? 2.584 -0.401 -4.168 1.00 50.31 299 PRO A N 1
ATOM 2359 C CA . PRO A 1 299 ? 3.254 0.859 -4.454 1.00 50.31 299 PRO A CA 1
ATOM 2360 C C . PRO A 1 299 ? 2.221 1.994 -4.420 1.00 50.31 299 PRO A C 1
ATOM 2362 O O . PRO A 1 299 ? 1.044 1.759 -4.698 1.00 50.31 299 PRO A O 1
ATOM 2365 N N . THR A 1 300 ? 2.658 3.222 -4.144 1.00 50.91 300 THR A N 1
ATOM 2366 C CA . THR A 1 300 ? 1.777 4.401 -4.043 1.00 50.91 300 THR A CA 1
ATOM 2367 C C . THR A 1 300 ? 0.937 4.625 -5.305 1.00 50.91 300 THR A C 1
ATOM 2369 O O . THR A 1 300 ? -0.193 5.101 -5.231 1.00 50.91 300 THR A O 1
ATOM 2372 N N . GLU A 1 301 ? 1.467 4.253 -6.473 1.00 46.62 301 GLU A N 1
ATOM 2373 C CA . GLU A 1 301 ? 0.846 4.371 -7.798 1.00 46.62 301 GLU A CA 1
ATOM 2374 C C . GLU A 1 301 ? -0.418 3.522 -7.976 1.00 46.62 301 GLU A C 1
ATOM 2376 O O . GLU A 1 301 ? -1.187 3.739 -8.917 1.00 46.62 301 GLU A O 1
ATOM 2381 N N . ILE A 1 302 ? -0.658 2.560 -7.085 1.00 42.47 302 ILE A N 1
ATOM 2382 C CA . ILE A 1 302 ? -1.824 1.694 -7.133 1.00 42.47 302 ILE A CA 1
ATOM 2383 C C . ILE A 1 302 ? -2.516 1.757 -5.770 1.00 42.47 302 ILE A C 1
ATOM 2385 O O . ILE A 1 302 ? -1.933 1.310 -4.785 1.00 42.47 302 ILE A O 1
ATOM 2389 N N . PRO A 1 303 ? -3.782 2.203 -5.685 1.00 42.47 303 PRO A N 1
ATOM 2390 C CA . PRO A 1 303 ? -4.494 2.319 -4.413 1.00 42.47 303 PRO A CA 1
ATOM 2391 C C . PRO A 1 303 ? -4.831 0.977 -3.747 1.00 42.47 303 PRO A C 1
ATOM 2393 O O . PRO A 1 303 ? -5.768 0.913 -2.974 1.00 42.47 303 PRO A O 1
ATOM 2396 N N . SER A 1 304 ? -4.109 -0.116 -4.006 1.00 39.88 304 SER A N 1
ATOM 2397 C CA . SER A 1 304 ? -4.426 -1.416 -3.425 1.00 39.88 304 SER A CA 1
ATOM 2398 C C . SER A 1 304 ? -3.219 -2.181 -2.898 1.00 39.88 304 SER A C 1
ATOM 2400 O O . SER A 1 304 ? -2.249 -2.457 -3.604 1.00 39.88 304 SER A O 1
ATOM 2402 N N . ALA A 1 305 ? -3.367 -2.650 -1.657 1.00 34.44 305 ALA A N 1
ATOM 2403 C CA . ALA A 1 305 ? -2.601 -3.763 -1.126 1.00 34.44 305 ALA A CA 1
ATOM 2404 C C . ALA A 1 305 ? -2.991 -5.055 -1.866 1.00 34.44 305 ALA A C 1
ATOM 2406 O O . ALA A 1 305 ? -4.156 -5.427 -1.934 1.00 34.44 305 ALA A O 1
ATOM 2407 N N . GLY A 1 306 ? -2.043 -5.711 -2.524 1.00 32.69 306 GLY A N 1
ATOM 2408 C CA . GLY A 1 306 ? -2.102 -7.134 -2.802 1.00 32.69 306 GLY A CA 1
ATOM 2409 C C . GLY A 1 306 ? -1.801 -7.805 -1.476 1.00 32.69 306 GLY A C 1
ATOM 2410 O O . GLY A 1 306 ? -0.756 -7.551 -0.882 1.00 32.69 306 GLY A O 1
ATOM 2411 N N . VAL A 1 307 ? -2.761 -8.564 -0.975 1.00 29.78 307 VAL A N 1
ATOM 2412 C CA . VAL A 1 307 ? -2.595 -9.407 0.202 1.00 29.78 307 VAL A CA 1
ATOM 2413 C C . VAL A 1 307 ? -2.110 -10.742 -0.326 1.00 29.78 307 VAL A C 1
ATOM 2415 O O . VAL A 1 307 ? -2.868 -11.421 -1.012 1.00 29.78 307 VAL A O 1
ATOM 2418 N N . LEU A 1 308 ? -0.866 -11.116 -0.050 1.00 34.28 308 LEU A N 1
ATOM 2419 C CA . LEU A 1 308 ? -0.386 -12.464 -0.337 1.00 34.28 308 LEU A CA 1
ATOM 2420 C C . LEU A 1 308 ? 0.551 -12.872 0.790 1.00 34.28 308 LEU A C 1
ATOM 2422 O O . LEU A 1 308 ? 1.666 -12.370 0.868 1.00 34.28 308 LEU A O 1
ATOM 2426 N N . ALA A 1 309 ? 0.098 -13.784 1.643 1.00 35.28 309 ALA A N 1
ATOM 2427 C CA . ALA A 1 309 ? 0.965 -14.745 2.305 1.00 35.28 309 ALA A CA 1
ATOM 2428 C C . ALA A 1 309 ? 0.599 -16.107 1.715 1.00 35.28 309 ALA A C 1
ATOM 2430 O O . ALA A 1 309 ? -0.470 -16.634 2.002 1.00 35.28 309 ALA A O 1
ATOM 2431 N N . GLU A 1 310 ? 1.441 -16.628 0.824 1.00 44.69 310 GLU A N 1
ATOM 2432 C CA . GLU A 1 310 ? 1.242 -17.956 0.242 1.00 44.69 310 GLU A CA 1
ATOM 2433 C C . GLU A 1 310 ? 1.534 -19.011 1.325 1.00 44.69 310 GLU A C 1
ATOM 2435 O O . GLU A 1 310 ? 2.634 -18.992 1.895 1.00 44.69 310 GLU A O 1
ATOM 2440 N N . PRO A 1 311 ? 0.571 -19.890 1.672 1.00 43.84 311 PRO A N 1
ATOM 2441 C CA . PRO A 1 311 ? 0.792 -20.949 2.650 1.00 43.84 311 PRO A CA 1
ATOM 2442 C C . PRO A 1 311 ? 1.999 -21.825 2.294 1.00 43.84 311 PRO A C 1
ATOM 2444 O O . PRO A 1 311 ? 2.413 -21.921 1.137 1.00 43.84 311 PRO A O 1
ATOM 2447 N N . GLU A 1 312 ? 2.569 -22.503 3.289 1.00 51.19 312 GLU A N 1
ATOM 2448 C CA . GLU A 1 312 ? 3.657 -23.456 3.053 1.00 51.19 312 GLU A CA 1
ATOM 2449 C C . GLU A 1 312 ? 3.235 -24.500 2.001 1.00 51.19 312 GLU A C 1
ATOM 2451 O O . GLU A 1 312 ? 2.168 -25.110 2.099 1.00 51.19 312 GLU A O 1
ATOM 2456 N N . GLY A 1 313 ? 4.050 -24.679 0.958 1.00 57.81 313 GLY A N 1
ATOM 2457 C CA . GLY A 1 313 ? 3.767 -25.626 -0.126 1.00 57.81 313 GLY A CA 1
ATOM 2458 C C . GLY A 1 313 ? 2.552 -25.295 -1.009 1.00 57.81 313 GLY A C 1
ATOM 2459 O O . GLY A 1 313 ? 2.011 -26.203 -1.644 1.00 57.81 313 GLY A O 1
ATOM 2460 N N . SER A 1 314 ? 2.084 -24.043 -1.049 1.00 60.62 314 SER A N 1
ATOM 2461 C CA . SER A 1 314 ? 0.940 -23.639 -1.877 1.00 60.62 314 SER A CA 1
ATOM 2462 C C . SER A 1 314 ? 1.272 -23.365 -3.346 1.00 60.62 314 SER A C 1
ATOM 2464 O O . SER A 1 314 ? 0.344 -23.388 -4.160 1.00 60.62 314 SER A O 1
ATOM 2466 N N . LEU A 1 315 ? 2.539 -23.110 -3.692 1.00 70.69 315 LEU A N 1
ATOM 2467 C CA . LEU A 1 315 ? 2.947 -22.720 -5.045 1.00 70.69 315 LEU A CA 1
ATOM 2468 C C . LEU A 1 315 ? 3.078 -23.919 -5.988 1.00 70.69 315 LEU A C 1
ATOM 2470 O O . LEU A 1 315 ? 3.774 -24.882 -5.675 1.00 70.69 315 LEU A O 1
ATOM 2474 N N . ASP A 1 316 ? 2.496 -23.822 -7.183 1.00 82.94 316 ASP A N 1
ATOM 2475 C CA . ASP A 1 316 ? 2.718 -24.762 -8.283 1.00 82.94 316 ASP A CA 1
ATOM 2476 C C . ASP A 1 316 ? 4.000 -24.430 -9.059 1.00 82.94 316 ASP A C 1
ATOM 2478 O O . ASP A 1 316 ? 4.710 -25.345 -9.490 1.00 82.94 316 ASP A O 1
ATOM 2482 N N . VAL A 1 317 ? 4.304 -23.136 -9.227 1.00 87.94 317 VAL A N 1
ATOM 2483 C CA . VAL A 1 317 ? 5.416 -22.650 -10.058 1.00 87.94 317 VAL A CA 1
ATOM 2484 C C . VAL A 1 317 ? 6.264 -21.604 -9.338 1.00 87.94 317 VAL A C 1
ATOM 2486 O O . VAL A 1 317 ? 5.745 -20.661 -8.744 1.00 87.94 317 VAL A O 1
ATOM 2489 N N . ILE A 1 318 ? 7.586 -21.720 -9.456 1.00 86.69 318 ILE A N 1
ATOM 2490 C CA . ILE A 1 318 ? 8.527 -20.648 -9.103 1.00 86.69 318 ILE A CA 1
ATOM 2491 C C . ILE A 1 318 ? 9.309 -20.243 -10.350 1.00 86.69 318 ILE A C 1
ATOM 2493 O O . ILE A 1 318 ? 9.871 -21.101 -11.022 1.00 86.69 318 ILE A O 1
ATOM 2497 N N . VAL A 1 319 ? 9.371 -18.947 -10.641 1.00 85.50 319 VAL A N 1
ATOM 2498 C CA . VAL A 1 319 ? 10.124 -18.375 -11.764 1.00 85.50 319 VAL A CA 1
ATOM 2499 C C . VAL A 1 319 ? 11.373 -17.679 -11.234 1.00 85.50 319 VAL A C 1
ATOM 2501 O O . VAL A 1 319 ? 11.289 -16.899 -10.291 1.00 85.50 319 VAL A O 1
ATOM 2504 N N . LEU A 1 320 ? 12.527 -17.954 -11.830 1.00 86.94 320 LEU A N 1
ATOM 2505 C CA . LEU A 1 320 ? 13.825 -17.338 -11.542 1.00 86.94 320 LEU A CA 1
ATOM 2506 C C . LEU A 1 320 ? 14.407 -16.793 -12.847 1.00 86.94 320 LEU A C 1
ATOM 2508 O O . LEU A 1 320 ? 14.144 -17.361 -13.902 1.00 86.94 320 LEU A O 1
ATOM 2512 N N . GLY A 1 321 ? 15.241 -15.758 -12.785 1.00 80.69 321 GLY A N 1
ATOM 2513 C CA . GLY A 1 321 ? 15.970 -15.241 -13.950 1.00 80.69 321 GLY A CA 1
ATOM 2514 C C . GLY A 1 321 ? 15.929 -13.721 -14.028 1.00 80.69 321 GLY A C 1
ATOM 2515 O O . GLY A 1 321 ? 15.589 -13.073 -13.042 1.00 80.69 321 GLY A O 1
ATOM 2516 N N . ASP A 1 322 ? 16.305 -13.138 -15.157 1.00 77.88 322 ASP A N 1
ATOM 2517 C CA . ASP A 1 322 ? 16.560 -11.698 -15.208 1.00 77.88 322 ASP A CA 1
ATOM 2518 C C . ASP A 1 322 ? 15.255 -10.869 -15.330 1.00 77.88 322 ASP A C 1
ATOM 2520 O O . ASP A 1 322 ? 14.138 -11.357 -15.112 1.00 77.88 322 ASP A O 1
ATOM 2524 N N . SER A 1 323 ? 15.370 -9.573 -15.602 1.00 65.12 323 SER A N 1
ATOM 2525 C CA . SER A 1 323 ? 14.309 -8.575 -15.665 1.00 65.12 323 SER A CA 1
ATOM 2526 C C . SER A 1 323 ? 13.187 -8.924 -16.637 1.00 65.12 323 SER A C 1
ATOM 2528 O O . SER A 1 323 ? 12.053 -8.475 -16.465 1.00 65.12 323 SER A O 1
ATOM 2530 N N . GLU A 1 324 ? 13.469 -9.764 -17.615 1.00 71.88 324 GLU A N 1
ATOM 2531 C CA . GLU A 1 324 ? 12.577 -10.328 -18.609 1.00 71.88 324 GLU A CA 1
ATOM 2532 C C . GLU A 1 324 ? 11.562 -11.225 -17.897 1.00 71.88 324 GLU A C 1
ATOM 2534 O O . GLU A 1 324 ? 10.358 -11.042 -18.058 1.00 71.88 324 GLU A O 1
ATOM 2539 N N . GLY A 1 325 ? 12.015 -12.100 -16.994 1.00 60.19 325 GLY A N 1
ATOM 2540 C CA . GLY A 1 325 ? 11.141 -12.956 -16.185 1.00 60.19 325 GLY A CA 1
ATOM 2541 C C . GLY A 1 325 ? 10.241 -12.136 -15.269 1.00 60.19 325 GLY A C 1
ATOM 2542 O O . GLY A 1 325 ? 9.047 -12.411 -15.143 1.00 60.19 325 GLY A O 1
ATOM 2543 N N . HIS A 1 326 ? 10.799 -11.064 -14.703 1.00 65.69 326 HIS A N 1
ATOM 2544 C CA . HIS A 1 326 ? 10.076 -10.136 -13.836 1.00 65.69 326 HIS A CA 1
ATOM 2545 C C . HIS A 1 326 ? 9.036 -9.297 -14.594 1.00 65.69 326 HIS A C 1
ATOM 2547 O O . HIS A 1 326 ? 7.996 -8.933 -14.044 1.00 65.69 326 HIS A O 1
ATOM 2553 N N . SER A 1 327 ? 9.323 -8.942 -15.847 1.00 61.25 327 SER A N 1
ATOM 2554 C CA . SER A 1 327 ? 8.485 -8.047 -16.647 1.00 61.25 327 SER A CA 1
ATOM 2555 C C . SER A 1 327 ? 7.453 -8.774 -17.504 1.00 61.25 327 SER A C 1
ATOM 2557 O O . SER A 1 327 ? 6.405 -8.187 -17.773 1.00 61.25 327 SER A O 1
ATOM 2559 N N . ALA A 1 328 ? 7.715 -10.024 -17.894 1.00 71.69 328 ALA A N 1
ATOM 2560 C CA . ALA A 1 328 ? 6.912 -10.750 -18.872 1.00 71.69 328 ALA A CA 1
ATOM 2561 C C . ALA A 1 328 ? 6.021 -11.865 -18.296 1.00 71.69 328 ALA A C 1
ATOM 2563 O O . ALA A 1 328 ? 5.033 -12.217 -18.939 1.00 71.69 328 ALA A O 1
ATOM 2564 N N . ILE A 1 329 ? 6.318 -12.418 -17.112 1.00 75.12 329 ILE A N 1
ATOM 2565 C CA . ILE A 1 329 ? 5.491 -13.478 -16.511 1.00 75.12 329 ILE A CA 1
ATOM 2566 C C . ILE A 1 329 ? 4.596 -12.892 -15.415 1.00 75.12 329 ILE A C 1
ATOM 2568 O O . ILE A 1 329 ? 5.062 -12.360 -14.410 1.00 75.12 329 ILE A O 1
ATOM 2572 N N . SER A 1 330 ? 3.283 -13.022 -15.594 1.00 68.31 330 SER A N 1
ATOM 2573 C CA . SER A 1 330 ? 2.260 -12.531 -14.677 1.00 68.31 330 SER A CA 1
ATOM 2574 C C . SER A 1 330 ? 1.614 -13.683 -13.905 1.00 68.31 330 SER A C 1
ATOM 2576 O O . SER A 1 330 ? 0.728 -14.360 -14.437 1.00 68.31 330 SER A O 1
ATOM 2578 N N . PRO A 1 331 ? 1.956 -13.869 -12.613 1.00 64.88 331 PRO A N 1
ATOM 2579 C CA . PRO A 1 331 ? 1.243 -14.826 -11.774 1.00 64.88 331 PRO A CA 1
ATOM 2580 C C . PRO A 1 331 ? -0.267 -14.579 -11.670 1.00 64.88 331 PRO A C 1
ATOM 2582 O O . PRO A 1 331 ? -1.013 -15.513 -11.411 1.00 64.88 331 PRO A O 1
ATOM 2585 N N . VAL A 1 332 ? -0.745 -13.347 -11.906 1.00 54.78 332 VAL A N 1
ATOM 2586 C CA . VAL A 1 332 ? -2.189 -13.061 -11.916 1.00 54.78 332 VAL A CA 1
ATOM 2587 C C . VAL A 1 332 ? -2.864 -13.690 -13.131 1.00 54.78 332 VAL A C 1
ATOM 2589 O O . VAL A 1 332 ? -3.949 -14.237 -12.976 1.00 54.78 332 VAL A O 1
ATOM 2592 N N . VAL A 1 333 ? -2.243 -13.630 -14.313 1.00 64.25 333 VAL A N 1
ATOM 2593 C CA . VAL A 1 333 ? -2.770 -14.273 -15.530 1.00 64.25 333 VAL A CA 1
ATOM 2594 C C . VAL A 1 333 ? -2.731 -15.789 -15.364 1.00 64.25 333 VAL A C 1
ATOM 2596 O O . VAL A 1 333 ? -3.757 -16.447 -15.511 1.00 64.25 333 VAL A O 1
ATOM 2599 N N . LEU A 1 334 ? -1.585 -16.329 -14.933 1.00 68.94 334 LEU A N 1
ATOM 2600 C CA . LEU A 1 334 ? -1.429 -17.758 -14.640 1.00 68.94 334 LEU A CA 1
ATOM 2601 C C . LEU A 1 334 ? -2.482 -18.257 -13.638 1.00 68.94 334 LEU A C 1
ATOM 2603 O O . LEU A 1 334 ? -3.067 -19.322 -13.831 1.00 68.94 334 LEU A O 1
ATOM 2607 N N . TRP A 1 335 ? -2.785 -17.470 -12.606 1.00 62.19 335 TRP A N 1
ATOM 2608 C CA . TRP A 1 335 ? -3.814 -17.816 -11.633 1.00 62.19 335 TRP A CA 1
ATOM 2609 C C . TRP A 1 335 ? -5.238 -17.664 -12.175 1.00 62.19 335 TRP A C 1
ATOM 2611 O O . TRP A 1 335 ? -6.015 -18.613 -12.122 1.00 62.19 335 TRP A O 1
ATOM 2621 N N . LYS A 1 336 ? -5.609 -16.485 -12.685 1.00 57.38 336 LYS A N 1
ATOM 2622 C CA . LYS A 1 336 ? -6.995 -16.189 -13.081 1.00 57.38 336 LYS A CA 1
ATOM 2623 C C . LYS A 1 336 ? -7.447 -16.994 -14.291 1.00 57.38 336 LYS A C 1
ATOM 2625 O O . LYS A 1 336 ? -8.605 -17.399 -14.333 1.00 57.38 336 LYS A O 1
ATOM 2630 N N . GLU A 1 337 ? -6.562 -17.196 -15.260 1.00 77.06 337 GLU A N 1
ATOM 2631 C CA . GLU A 1 337 ? -6.912 -17.839 -16.528 1.00 77.06 337 GLU A CA 1
ATOM 2632 C C . GLU A 1 337 ? -6.605 -19.343 -16.515 1.00 77.06 337 GLU A C 1
ATOM 2634 O O . GLU A 1 337 ? -7.335 -20.119 -17.131 1.00 77.06 337 GLU A O 1
ATOM 2639 N N . HIS A 1 338 ? -5.593 -19.783 -15.755 1.00 78.75 338 HIS A N 1
ATOM 2640 C CA . HIS A 1 338 ? -5.145 -21.185 -15.769 1.00 78.75 338 HIS A CA 1
ATOM 2641 C C . HIS A 1 338 ? -5.201 -21.880 -14.397 1.00 78.75 338 HIS A C 1
ATOM 2643 O O . HIS A 1 338 ? -5.060 -23.101 -14.327 1.00 78.75 338 HIS A O 1
ATOM 2649 N N . GLY A 1 339 ? -5.459 -21.151 -13.305 1.00 66.69 339 GLY A N 1
ATOM 2650 C CA . GLY A 1 339 ? -5.513 -21.702 -11.947 1.00 66.69 339 GLY A CA 1
ATOM 2651 C C . GLY A 1 339 ? -4.157 -22.148 -11.397 1.00 66.69 339 GLY A C 1
ATOM 2652 O O . GLY A 1 339 ? -4.123 -23.022 -10.537 1.00 66.69 339 GLY A O 1
ATOM 2653 N N . ILE A 1 340 ? -3.057 -21.578 -11.897 1.00 76.06 340 ILE A N 1
ATOM 2654 C CA . ILE A 1 340 ? -1.683 -21.937 -11.527 1.00 76.06 340 ILE A CA 1
ATOM 2655 C C . ILE A 1 340 ? -1.166 -20.958 -10.467 1.00 76.06 340 ILE A C 1
ATOM 2657 O O . ILE A 1 340 ? -0.945 -19.779 -10.762 1.00 76.06 340 ILE A O 1
ATOM 2661 N N . SER A 1 341 ? -0.943 -21.432 -9.235 1.00 69.69 341 SER A N 1
ATOM 2662 C CA . SER A 1 341 ? -0.308 -20.608 -8.199 1.00 69.69 341 SER A CA 1
ATOM 2663 C C . SER A 1 341 ? 1.179 -20.460 -8.510 1.00 69.69 341 SER A C 1
ATOM 2665 O O . SER A 1 341 ? 1.908 -21.436 -8.703 1.00 69.69 341 SER A O 1
ATOM 2667 N N . SER A 1 342 ? 1.650 -19.224 -8.621 1.00 73.12 342 SER A N 1
ATOM 2668 C CA . SER A 1 342 ? 3.005 -18.968 -9.096 1.00 73.12 342 SER A CA 1
ATOM 2669 C C . SER A 1 342 ? 3.652 -17.780 -8.406 1.00 73.12 342 SER A C 1
ATOM 2671 O O . SER A 1 342 ? 2.979 -16.860 -7.944 1.00 73.12 342 SER A O 1
ATOM 2673 N N . PHE A 1 343 ? 4.979 -17.809 -8.335 1.00 69.94 343 PHE A N 1
ATOM 2674 C CA . PHE A 1 343 ? 5.777 -16.745 -7.744 1.00 69.94 343 PHE A CA 1
ATOM 2675 C C . PHE A 1 343 ? 6.979 -16.423 -8.629 1.00 69.94 343 PHE A C 1
ATOM 2677 O O . PHE A 1 343 ? 7.698 -17.329 -9.051 1.00 69.94 343 PHE A O 1
ATOM 2684 N N . VAL A 1 344 ? 7.189 -15.137 -8.917 1.00 67.81 344 VAL A N 1
ATOM 2685 C CA . VAL A 1 344 ? 8.292 -14.661 -9.761 1.00 67.81 344 VAL A CA 1
ATOM 2686 C C . VAL A 1 344 ? 9.370 -14.039 -8.884 1.00 67.81 344 VAL A C 1
ATOM 2688 O O . VAL A 1 344 ? 9.209 -12.945 -8.354 1.00 67.81 344 VAL A O 1
ATOM 2691 N N . CYS A 1 345 ? 10.485 -14.750 -8.761 1.00 67.12 345 CYS A N 1
ATOM 2692 C CA . CYS A 1 345 ? 11.692 -14.349 -8.039 1.00 67.12 345 CYS A CA 1
ATOM 2693 C C . CYS A 1 345 ? 12.687 -13.586 -8.922 1.00 67.12 345 CYS A C 1
ATOM 2695 O O . CYS A 1 345 ? 13.789 -13.285 -8.468 1.00 67.12 345 CYS A O 1
ATOM 2697 N N . SER A 1 346 ? 12.331 -13.348 -10.183 1.00 66.06 346 SER A N 1
ATOM 2698 C CA . SER A 1 346 ? 13.178 -12.677 -11.156 1.00 66.06 346 SER A CA 1
ATOM 2699 C C . SER A 1 346 ? 13.505 -11.238 -10.755 1.00 66.06 346 SER A C 1
ATOM 2701 O O . SER A 1 346 ? 12.642 -10.511 -10.252 1.00 66.06 346 SER A O 1
ATOM 2703 N N . GLN A 1 347 ? 14.742 -10.813 -11.009 1.00 61.66 347 GLN A N 1
ATOM 2704 C CA . GLN A 1 347 ? 15.252 -9.475 -10.693 1.00 61.66 347 GLN A CA 1
ATOM 2705 C C . GLN A 1 347 ? 16.259 -9.017 -11.756 1.00 61.66 347 GLN A C 1
ATOM 2707 O O . GLN A 1 347 ? 16.879 -9.836 -12.421 1.00 61.66 347 GLN A O 1
ATOM 2712 N N . SER A 1 348 ? 16.459 -7.705 -11.884 1.00 64.06 348 SER A N 1
ATOM 2713 C CA . SER A 1 348 ? 17.392 -7.149 -12.871 1.00 64.06 348 SER A CA 1
ATOM 2714 C C . SER A 1 348 ? 18.851 -7.527 -12.573 1.00 64.06 348 SER A C 1
ATOM 2716 O O . SER A 1 348 ? 19.337 -7.337 -11.450 1.00 64.06 348 SER A O 1
ATOM 2718 N N . GLY A 1 349 ? 19.553 -8.039 -13.582 1.00 67.75 349 GLY A N 1
ATOM 2719 C CA . GLY A 1 349 ? 20.905 -8.573 -13.504 1.00 67.75 349 GLY A CA 1
ATOM 2720 C C . GLY A 1 349 ? 21.011 -9.865 -12.694 1.00 67.75 349 GLY A C 1
ATOM 2721 O O . GLY A 1 349 ? 22.081 -10.096 -12.114 1.00 67.75 349 GLY A O 1
ATOM 2722 N N . GLN A 1 350 ? 19.928 -10.648 -12.556 1.00 74.56 350 GLN A N 1
ATOM 2723 C CA . GLN A 1 350 ? 19.948 -11.868 -11.745 1.00 74.56 350 GLN A CA 1
ATOM 2724 C C . GLN A 1 350 ? 20.959 -12.869 -12.299 1.00 74.56 350 GLN A C 1
ATOM 2726 O O . GLN A 1 350 ? 20.900 -13.273 -13.455 1.00 74.56 350 GLN A O 1
ATOM 2731 N N . ARG A 1 351 ? 21.860 -13.347 -11.441 1.00 83.62 351 ARG A N 1
ATOM 2732 C CA . ARG A 1 351 ? 22.908 -14.295 -11.852 1.00 83.62 351 ARG A CA 1
ATOM 2733 C C . ARG A 1 351 ? 22.549 -15.732 -11.503 1.00 83.62 351 ARG A C 1
ATOM 2735 O O . ARG A 1 351 ? 21.830 -15.988 -10.538 1.00 83.62 351 ARG A O 1
ATOM 2742 N N . ALA A 1 352 ? 23.131 -16.696 -12.220 1.00 88.56 352 ALA A N 1
ATOM 2743 C CA . ALA A 1 352 ? 22.8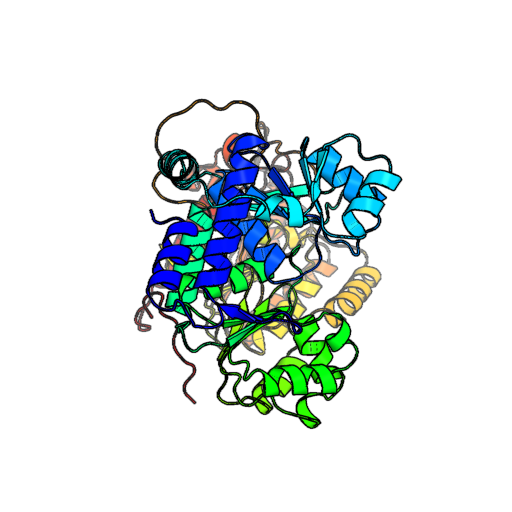89 -18.125 -11.981 1.00 88.56 352 ALA A CA 1
ATOM 2744 C C . ALA A 1 352 ? 23.186 -18.558 -10.528 1.00 88.56 352 ALA A C 1
ATOM 2746 O O . ALA A 1 352 ? 22.465 -19.380 -9.960 1.00 88.56 352 ALA A O 1
ATOM 2747 N N . VAL A 1 353 ? 24.205 -17.964 -9.893 1.00 83.94 353 VAL A N 1
ATOM 2748 C CA . VAL A 1 353 ? 24.509 -18.190 -8.470 1.00 83.94 353 VAL A CA 1
ATOM 2749 C C . VAL A 1 353 ? 23.379 -17.717 -7.555 1.00 83.94 353 VAL A C 1
ATOM 2751 O O . VAL A 1 353 ? 22.989 -18.437 -6.636 1.00 83.94 353 VAL A O 1
ATOM 2754 N N . GLU A 1 354 ? 22.814 -16.540 -7.827 1.00 77.62 354 GLU A N 1
ATOM 2755 C CA . GLU A 1 354 ? 21.700 -15.985 -7.059 1.00 77.62 354 GLU A CA 1
ATOM 2756 C C . GLU A 1 354 ? 20.463 -16.867 -7.245 1.00 77.62 354 GLU A C 1
ATOM 2758 O O . GLU A 1 354 ? 19.870 -17.283 -6.255 1.00 77.62 354 GLU A O 1
ATOM 2763 N N . ALA A 1 355 ? 20.132 -17.249 -8.486 1.00 85.00 355 ALA A N 1
ATOM 2764 C CA . ALA A 1 355 ? 19.028 -18.163 -8.783 1.00 85.00 355 ALA A CA 1
ATOM 2765 C C . ALA A 1 355 ? 19.135 -19.494 -8.016 1.00 85.00 355 ALA A C 1
ATOM 2767 O O . ALA A 1 355 ? 18.146 -19.957 -7.447 1.00 85.00 355 ALA A O 1
ATOM 2768 N N . TYR A 1 356 ? 20.335 -20.081 -7.926 1.00 89.19 356 TYR A N 1
ATOM 2769 C CA . TYR A 1 356 ? 20.564 -21.312 -7.164 1.00 89.19 356 TYR A CA 1
ATOM 2770 C C . TYR A 1 356 ? 20.292 -21.142 -5.658 1.00 89.19 356 TYR A C 1
ATOM 2772 O O . TYR A 1 356 ? 19.563 -21.943 -5.066 1.00 89.19 356 TYR A O 1
ATOM 2780 N N . TYR A 1 357 ? 20.853 -20.109 -5.019 1.00 78.62 357 TYR A N 1
ATOM 2781 C CA . TYR A 1 357 ? 20.644 -19.883 -3.582 1.00 78.62 357 TYR A CA 1
ATOM 2782 C C . TYR A 1 357 ? 19.210 -19.449 -3.261 1.00 78.62 357 TYR A C 1
ATOM 2784 O O . TYR A 1 357 ? 18.653 -19.895 -2.255 1.00 78.62 357 TYR A O 1
ATOM 2792 N N . MET A 1 358 ? 18.599 -18.648 -4.136 1.00 74.69 358 MET A N 1
ATOM 2793 C CA . MET A 1 358 ? 17.188 -18.280 -4.068 1.00 74.69 358 MET A CA 1
ATOM 2794 C C . MET A 1 358 ? 16.294 -19.512 -4.114 1.00 74.69 358 MET A C 1
ATOM 2796 O O . MET A 1 358 ? 15.465 -19.686 -3.225 1.00 74.69 358 MET A O 1
ATOM 2800 N N . LEU A 1 359 ? 16.509 -20.412 -5.079 1.00 84.31 359 LEU A N 1
ATOM 2801 C CA . LEU A 1 359 ? 15.757 -21.659 -5.156 1.00 84.31 359 LEU A CA 1
ATOM 2802 C C . LEU A 1 359 ? 15.940 -22.486 -3.884 1.00 84.31 359 LEU A C 1
ATOM 2804 O O . LEU A 1 359 ? 14.958 -22.847 -3.245 1.00 84.31 359 LEU A O 1
ATOM 2808 N N . LYS A 1 360 ? 17.187 -22.734 -3.463 1.00 81.44 360 LYS A N 1
ATOM 2809 C CA . LYS A 1 360 ? 17.479 -23.514 -2.250 1.00 81.44 360 LYS A CA 1
ATOM 2810 C C . LYS A 1 360 ? 16.731 -22.982 -1.028 1.00 81.44 360 LYS A C 1
ATOM 2812 O O . LYS A 1 360 ? 16.281 -23.761 -0.191 1.00 81.44 360 LYS A O 1
ATOM 2817 N N . LYS A 1 361 ? 16.610 -21.661 -0.917 1.00 66.06 361 LYS A N 1
ATOM 2818 C CA . LYS A 1 361 ? 15.906 -21.023 0.186 1.00 66.06 361 LYS A CA 1
ATOM 2819 C C . LYS A 1 361 ? 14.384 -21.056 0.006 1.00 66.06 361 LYS A C 1
ATOM 2821 O O . LYS A 1 361 ? 13.693 -21.323 0.981 1.00 66.06 361 LYS A O 1
ATOM 2826 N N . ALA A 1 362 ? 13.858 -20.875 -1.205 1.00 67.38 362 ALA A N 1
ATOM 2827 C CA . ALA A 1 362 ? 12.435 -21.058 -1.497 1.00 67.38 362 ALA A CA 1
ATOM 2828 C C . ALA A 1 362 ? 11.958 -22.470 -1.118 1.00 67.38 362 ALA A C 1
ATOM 2830 O O . ALA A 1 362 ? 10.911 -22.636 -0.496 1.00 67.38 362 ALA A O 1
ATOM 2831 N N . LEU A 1 363 ? 12.777 -23.483 -1.409 1.00 79.50 363 LEU A N 1
ATOM 2832 C CA . LEU A 1 363 ? 12.484 -24.884 -1.108 1.00 79.50 363 LEU A CA 1
ATOM 2833 C C . LEU A 1 363 ? 12.496 -25.224 0.389 1.00 79.50 363 LEU A C 1
ATOM 2835 O O . LEU A 1 363 ? 12.045 -26.302 0.762 1.00 79.50 363 LEU A O 1
ATOM 2839 N N . SER A 1 364 ? 12.944 -24.321 1.275 1.00 71.44 364 SER A N 1
ATOM 2840 C CA . SER A 1 364 ? 12.809 -24.551 2.721 1.00 71.44 364 SER A CA 1
ATOM 2841 C C . SER A 1 364 ? 11.368 -24.414 3.219 1.00 71.44 364 SER A C 1
ATOM 2843 O O . SER A 1 364 ? 11.112 -24.690 4.384 1.00 71.44 364 SER A O 1
ATOM 2845 N N . VAL A 1 365 ? 10.470 -23.896 2.380 1.00 55.31 365 VAL A N 1
ATOM 2846 C CA . VAL A 1 365 ? 9.102 -23.512 2.751 1.00 55.31 365 VAL A CA 1
ATOM 2847 C C . VAL A 1 365 ? 8.086 -23.708 1.600 1.00 55.31 365 VAL A C 1
ATOM 2849 O O . VAL A 1 365 ? 6.879 -23.641 1.808 1.00 55.31 365 VAL A O 1
ATOM 2852 N N . GLN A 1 366 ? 8.533 -23.962 0.367 1.00 70.81 366 GLN A N 1
ATOM 2853 C CA . GLN A 1 366 ? 7.680 -24.307 -0.779 1.00 70.81 366 GLN A CA 1
ATOM 2854 C C . GLN A 1 366 ? 8.103 -25.623 -1.412 1.00 70.81 366 GLN A C 1
ATOM 2856 O O . GLN A 1 366 ? 9.259 -26.029 -1.326 1.00 70.81 366 GLN A O 1
ATOM 2861 N N . LYS A 1 367 ? 7.159 -26.256 -2.108 1.00 81.56 367 LYS A N 1
ATOM 2862 C CA . LYS A 1 367 ? 7.388 -27.469 -2.900 1.00 81.56 367 LYS A CA 1
ATOM 2863 C C . LYS A 1 367 ? 6.747 -27.310 -4.285 1.00 81.56 367 LYS A C 1
ATOM 2865 O O . LYS A 1 367 ? 5.733 -27.954 -4.552 1.00 81.56 367 LYS A O 1
ATOM 2870 N N . PRO A 1 368 ? 7.289 -26.426 -5.144 1.00 87.62 368 PRO A N 1
ATOM 2871 C CA . PRO A 1 368 ? 6.724 -26.194 -6.464 1.00 87.62 368 PRO A CA 1
ATOM 2872 C C . PRO A 1 368 ? 6.819 -27.445 -7.332 1.00 87.62 368 PRO A C 1
ATOM 2874 O O . PRO A 1 368 ? 7.781 -28.208 -7.260 1.00 87.62 368 PRO A O 1
ATOM 2877 N N . LYS A 1 369 ? 5.831 -27.632 -8.205 1.00 92.31 369 LYS A N 1
ATOM 2878 C CA . LYS A 1 369 ? 5.823 -28.714 -9.198 1.00 92.31 369 LYS A CA 1
ATOM 2879 C C . LYS A 1 369 ? 6.745 -28.403 -10.371 1.00 92.31 369 LYS A C 1
ATOM 2881 O O . LYS A 1 369 ? 7.268 -29.331 -10.999 1.00 92.31 369 LYS A O 1
ATOM 2886 N N . VAL A 1 370 ? 6.886 -27.117 -10.694 1.00 96.25 370 VAL A N 1
ATOM 2887 C CA . VAL A 1 370 ? 7.720 -26.619 -11.787 1.00 96.25 370 VAL A CA 1
ATOM 2888 C C . VAL A 1 370 ? 8.565 -25.440 -11.309 1.00 96.25 370 VAL A C 1
ATOM 2890 O O . VAL A 1 370 ? 8.068 -24.525 -10.657 1.00 96.25 370 VAL A O 1
ATOM 2893 N N . VAL A 1 371 ? 9.845 -25.444 -11.660 1.00 96.94 371 VAL A N 1
ATOM 2894 C CA . VAL A 1 371 ? 10.704 -24.260 -11.589 1.00 96.94 371 VAL A CA 1
ATOM 2895 C C . VAL A 1 371 ? 10.978 -23.801 -13.010 1.00 96.94 371 VAL A C 1
ATOM 2897 O O . VAL A 1 371 ? 11.391 -24.596 -13.853 1.00 96.94 371 VAL A O 1
ATOM 2900 N N . ILE A 1 372 ? 10.738 -22.523 -13.265 1.00 97.38 372 ILE A N 1
ATOM 2901 C CA . ILE A 1 372 ? 11.070 -21.855 -14.516 1.00 97.38 372 ILE A CA 1
ATOM 2902 C C . ILE A 1 372 ? 12.363 -21.080 -14.310 1.00 97.38 372 ILE A C 1
ATOM 2904 O O . ILE A 1 372 ? 12.502 -20.350 -13.329 1.00 97.38 372 ILE A O 1
ATOM 2908 N N . LEU A 1 373 ? 13.292 -21.231 -15.247 1.00 96.62 373 LEU A N 1
ATOM 2909 C CA . LEU A 1 373 ? 14.510 -20.441 -15.310 1.00 96.62 373 LEU A CA 1
ATOM 2910 C C . LEU A 1 373 ? 14.513 -19.653 -16.627 1.00 96.62 373 LEU A C 1
ATOM 2912 O O . LEU A 1 373 ? 14.633 -20.239 -17.703 1.00 96.62 373 LEU A O 1
ATOM 2916 N N . GLU A 1 374 ? 14.312 -18.342 -16.526 1.00 93.25 374 GLU A N 1
ATOM 2917 C CA . GLU A 1 374 ? 14.306 -17.410 -17.654 1.00 93.25 374 GLU A CA 1
ATOM 2918 C C . GLU A 1 374 ? 15.725 -17.247 -18.197 1.00 93.25 374 GLU A C 1
ATOM 2920 O O . GLU A 1 374 ? 16.637 -16.997 -17.425 1.00 93.25 374 GLU A O 1
ATOM 2925 N N . THR A 1 375 ? 15.931 -17.437 -19.497 1.00 94.31 375 THR A N 1
ATOM 2926 C CA . THR A 1 375 ? 17.254 -17.746 -20.050 1.00 94.31 375 THR A CA 1
ATOM 2927 C C . THR A 1 375 ? 18.168 -16.558 -20.342 1.00 94.31 375 THR A C 1
ATOM 2929 O O . THR A 1 375 ? 19.357 -16.803 -20.549 1.00 94.31 375 THR A O 1
ATOM 2932 N N . ASP A 1 376 ? 17.706 -15.304 -20.310 1.00 88.62 376 ASP A N 1
ATOM 2933 C CA . ASP A 1 376 ? 18.600 -14.137 -20.416 1.00 88.62 376 ASP A CA 1
ATOM 2934 C C . ASP A 1 376 ? 19.643 -14.118 -19.295 1.00 88.62 376 ASP A C 1
ATOM 2936 O O . ASP A 1 376 ? 20.815 -13.810 -19.538 1.00 88.62 376 ASP A O 1
ATOM 2940 N N . LEU A 1 377 ? 19.298 -14.663 -18.118 1.00 88.31 377 LEU A N 1
ATOM 2941 C CA . LEU A 1 377 ? 20.237 -14.862 -17.006 1.00 88.31 377 LEU A CA 1
ATOM 2942 C C . LEU A 1 377 ? 21.527 -15.607 -17.410 1.00 88.31 377 LEU A C 1
ATOM 2944 O O . LEU A 1 377 ? 22.553 -15.485 -16.736 1.00 88.31 377 LEU A O 1
ATOM 2948 N N . PHE A 1 378 ? 21.498 -16.412 -18.482 1.00 91.81 378 PHE A N 1
ATOM 2949 C CA . PHE A 1 378 ? 22.653 -17.198 -18.925 1.00 91.81 378 PHE A CA 1
ATOM 2950 C C . PHE A 1 378 ? 23.761 -16.322 -19.520 1.00 91.81 378 PHE A C 1
ATOM 2952 O O . PHE A 1 378 ? 24.924 -16.735 -19.563 1.00 91.81 378 PHE A O 1
ATOM 2959 N N . TYR A 1 379 ? 23.412 -15.114 -19.956 1.00 88.50 379 TYR A N 1
ATOM 2960 C CA . TYR A 1 379 ? 24.327 -14.169 -20.581 1.00 88.50 379 TYR A CA 1
ATOM 2961 C C . TYR A 1 379 ? 24.778 -13.059 -19.619 1.00 88.50 379 TYR A C 1
ATOM 2963 O O . TYR A 1 379 ? 25.685 -12.287 -19.941 1.00 88.50 379 TYR A O 1
ATOM 2971 N N . HIS A 1 380 ? 24.289 -13.072 -18.373 1.00 77.75 380 HIS A N 1
ATOM 2972 C CA . HIS A 1 380 ? 24.749 -12.195 -17.294 1.00 77.75 380 HIS A CA 1
ATOM 2973 C C . HIS A 1 380 ? 25.853 -12.851 -16.467 1.00 77.75 380 HIS A C 1
ATOM 2975 O O . HIS A 1 380 ? 25.644 -13.811 -15.725 1.00 77.75 380 HIS A O 1
ATOM 2981 N N . SER A 1 381 ? 27.081 -12.344 -16.600 1.00 68.00 381 SER A N 1
ATOM 2982 C CA . SER A 1 381 ? 28.240 -12.900 -15.887 1.00 68.00 381 SER A CA 1
ATOM 2983 C C . SER A 1 381 ? 29.424 -11.934 -15.791 1.00 68.00 381 SER A C 1
ATOM 2985 O O . SER A 1 381 ? 29.834 -11.320 -16.779 1.00 68.00 381 SER A O 1
ATOM 2987 N N . GLY A 1 382 ? 30.027 -11.857 -14.606 1.00 61.50 382 GLY A N 1
ATOM 2988 C CA . GLY A 1 382 ? 31.300 -11.195 -14.317 1.00 61.50 382 GLY A CA 1
ATOM 2989 C C . GLY A 1 382 ? 32.416 -12.181 -13.945 1.00 61.50 382 GLY A C 1
ATOM 2990 O O . GLY A 1 382 ? 32.294 -13.392 -14.124 1.00 61.50 382 GLY A O 1
ATOM 2991 N N . GLU A 1 383 ? 33.531 -11.657 -13.435 1.00 65.94 383 GLU A N 1
ATOM 2992 C CA . GLU A 1 383 ? 34.658 -12.465 -12.946 1.00 65.94 383 GLU A CA 1
ATOM 2993 C C . GLU A 1 383 ? 34.281 -13.289 -11.702 1.00 65.94 383 GLU A C 1
ATOM 2995 O O . GLU A 1 383 ? 33.553 -12.801 -10.836 1.00 65.94 383 GLU A O 1
ATOM 3000 N N . TRP A 1 384 ? 34.832 -14.503 -11.564 1.00 65.25 384 TRP A N 1
ATOM 3001 C CA . TRP A 1 384 ? 34.556 -15.442 -10.459 1.00 65.25 384 TRP A CA 1
ATOM 3002 C C . TRP A 1 384 ? 34.595 -14.801 -9.066 1.00 65.25 384 TRP A C 1
ATOM 3004 O O . TRP A 1 384 ? 33.736 -15.072 -8.232 1.00 65.25 384 TRP A O 1
ATOM 3014 N N . GLN A 1 385 ? 35.580 -13.943 -8.805 1.00 56.62 385 GLN A N 1
ATOM 3015 C CA . GLN A 1 385 ? 35.747 -13.309 -7.497 1.00 56.62 385 GLN A CA 1
ATOM 3016 C C . GLN A 1 385 ? 34.652 -12.270 -7.217 1.00 56.62 385 GLN A C 1
ATOM 3018 O O . GLN A 1 385 ? 34.174 -12.144 -6.091 1.00 56.62 385 GLN A O 1
ATOM 3023 N N . ARG A 1 386 ? 34.190 -11.578 -8.263 1.00 63.62 386 ARG A N 1
ATOM 3024 C CA . ARG A 1 386 ? 33.063 -10.646 -8.199 1.00 63.62 386 ARG A CA 1
ATOM 3025 C C . ARG A 1 386 ? 31.731 -11.386 -8.061 1.00 63.62 386 ARG A C 1
ATOM 3027 O O . ARG A 1 386 ? 30.878 -10.919 -7.319 1.00 63.62 386 ARG A O 1
ATOM 3034 N N . GLU A 1 387 ? 31.574 -12.537 -8.717 1.00 64.69 387 GLU A N 1
ATOM 3035 C CA . GLU A 1 387 ? 30.412 -13.428 -8.556 1.00 64.69 387 GLU A CA 1
ATOM 3036 C C . GLU A 1 387 ? 30.269 -13.921 -7.116 1.00 64.69 387 GLU A C 1
ATOM 3038 O O . GLU A 1 387 ? 29.196 -13.818 -6.530 1.00 64.69 387 GLU A O 1
ATOM 3043 N N . TRP A 1 388 ? 31.361 -14.406 -6.518 1.00 60.56 388 TRP A N 1
ATOM 3044 C CA . TRP A 1 388 ? 31.360 -14.882 -5.135 1.00 60.56 388 TRP A CA 1
ATOM 3045 C C . TRP A 1 388 ? 31.102 -13.765 -4.125 1.00 60.56 388 TRP A C 1
ATOM 3047 O O . TRP A 1 388 ? 30.301 -13.955 -3.214 1.00 60.56 388 TRP A O 1
ATOM 3057 N N . ASN A 1 389 ? 31.719 -12.594 -4.298 1.00 61.59 389 ASN A N 1
ATOM 3058 C CA . ASN A 1 389 ? 31.492 -11.461 -3.402 1.00 61.59 389 ASN A CA 1
ATOM 3059 C C . ASN A 1 389 ? 30.058 -10.927 -3.507 1.00 61.59 389 ASN A C 1
ATOM 3061 O O . ASN A 1 389 ? 29.438 -10.682 -2.478 1.00 61.59 389 ASN A O 1
ATOM 3065 N N . LEU A 1 390 ? 29.494 -10.822 -4.717 1.00 57.38 390 LEU A N 1
ATOM 3066 C CA . LEU A 1 390 ? 28.095 -10.425 -4.910 1.00 57.38 390 LEU A CA 1
ATOM 3067 C C . LEU A 1 390 ? 27.128 -11.476 -4.368 1.00 57.38 390 LEU A C 1
ATOM 3069 O O . LEU A 1 390 ? 26.154 -11.117 -3.714 1.00 57.38 390 LEU A O 1
ATOM 3073 N N . ALA A 1 391 ? 27.417 -12.762 -4.575 1.00 55.25 391 ALA A N 1
ATOM 3074 C CA . ALA A 1 391 ? 26.646 -13.840 -3.981 1.00 55.25 391 ALA A CA 1
ATOM 3075 C C . ALA A 1 391 ? 26.702 -13.768 -2.453 1.00 55.25 391 ALA A C 1
ATOM 3077 O O . ALA A 1 391 ? 25.661 -13.859 -1.832 1.00 55.25 391 ALA A O 1
ATOM 3078 N N . ILE A 1 392 ? 27.848 -13.541 -1.814 1.00 54.88 392 ILE A N 1
ATOM 3079 C CA . ILE A 1 392 ? 27.930 -13.433 -0.348 1.00 54.88 392 ILE A CA 1
ATOM 3080 C C . ILE A 1 392 ? 27.218 -12.170 0.157 1.00 54.88 392 ILE A C 1
ATOM 3082 O O . ILE A 1 392 ? 26.393 -12.254 1.064 1.00 54.88 392 ILE A O 1
ATOM 3086 N N . GLU A 1 393 ? 27.481 -11.014 -0.452 1.00 52.12 393 GLU A N 1
ATOM 3087 C CA . GLU A 1 393 ? 26.930 -9.719 -0.037 1.00 52.12 393 GLU A CA 1
ATOM 3088 C C . GLU A 1 393 ? 25.408 -9.645 -0.235 1.00 52.12 393 GLU A C 1
ATOM 3090 O O . GLU A 1 393 ? 24.692 -9.103 0.611 1.00 52.12 393 GLU A O 1
ATOM 3095 N N . ARG A 1 394 ? 24.889 -10.233 -1.320 1.00 51.75 394 ARG A N 1
ATOM 3096 C CA . ARG A 1 394 ? 23.452 -10.276 -1.607 1.00 51.75 394 ARG A CA 1
ATOM 3097 C C . ARG A 1 394 ? 22.761 -11.486 -0.989 1.00 51.75 394 ARG A C 1
ATOM 3099 O O . ARG A 1 394 ? 21.635 -11.330 -0.549 1.00 51.75 394 ARG A O 1
ATOM 3106 N N . THR A 1 395 ? 23.422 -12.635 -0.818 1.00 43.06 395 THR A N 1
ATOM 3107 C CA . THR A 1 395 ? 22.853 -13.804 -0.103 1.00 43.06 395 THR A CA 1
ATOM 3108 C C . THR A 1 395 ? 22.803 -13.613 1.403 1.00 43.06 395 THR A C 1
ATOM 3110 O O . THR A 1 395 ? 21.861 -14.090 2.027 1.00 43.06 395 THR A O 1
ATOM 3113 N N . ALA A 1 396 ? 23.699 -12.810 1.985 1.00 37.56 396 ALA A N 1
ATOM 3114 C CA . ALA A 1 396 ? 23.520 -12.292 3.342 1.00 37.56 396 ALA A CA 1
ATOM 3115 C C . ALA A 1 396 ? 22.280 -11.378 3.465 1.00 37.56 396 ALA A C 1
ATOM 3117 O O . ALA A 1 396 ? 21.693 -11.284 4.542 1.00 37.56 396 ALA A O 1
ATOM 3118 N N . ARG A 1 397 ? 21.850 -10.744 2.360 1.00 38.69 397 ARG A N 1
ATOM 3119 C CA . ARG A 1 397 ? 20.584 -9.996 2.250 1.00 38.69 397 ARG A CA 1
ATOM 3120 C C . ARG A 1 397 ? 19.403 -10.851 1.766 1.00 38.69 397 ARG A C 1
ATOM 3122 O O . ARG A 1 397 ? 18.267 -10.432 1.969 1.00 38.69 397 ARG A O 1
ATOM 3129 N N . TYR A 1 398 ? 19.628 -12.040 1.188 1.00 40.03 398 TYR A N 1
ATOM 3130 C CA . TYR A 1 398 ? 18.584 -12.972 0.734 1.00 40.03 398 TYR A CA 1
ATOM 3131 C C . TYR A 1 398 ? 17.963 -13.718 1.920 1.00 40.03 398 TYR A C 1
ATOM 3133 O O . TYR A 1 398 ? 17.999 -14.944 2.045 1.00 40.03 398 TYR A O 1
ATOM 3141 N N . TYR A 1 399 ? 17.310 -12.945 2.782 1.00 35.62 399 TYR A N 1
ATOM 3142 C CA . TYR A 1 399 ? 16.159 -13.410 3.528 1.00 35.62 399 TYR A CA 1
ATOM 3143 C C . TYR A 1 399 ? 15.018 -13.609 2.531 1.00 35.62 399 TYR A C 1
ATOM 3145 O O . TYR A 1 399 ? 14.306 -12.676 2.188 1.00 35.62 399 TYR A O 1
ATOM 3153 N N . PHE A 1 400 ? 14.860 -14.837 2.050 1.00 33.88 400 PHE A N 1
ATOM 3154 C CA . PHE A 1 400 ? 13.603 -15.303 1.469 1.00 33.88 400 PHE A CA 1
ATOM 3155 C C . PHE A 1 400 ? 12.636 -15.582 2.628 1.00 33.88 400 PHE A C 1
ATOM 3157 O O . PHE A 1 400 ? 12.871 -16.504 3.422 1.00 33.88 400 PHE A O 1
ATOM 3164 N N . PRO A 1 401 ? 11.540 -14.835 2.732 1.00 33.16 401 PRO A N 1
ATOM 3165 C CA . PRO A 1 401 ? 10.230 -15.399 2.951 1.00 33.16 401 PRO A CA 1
ATOM 3166 C C . PRO A 1 401 ? 9.562 -15.557 1.577 1.00 33.16 401 PRO A C 1
ATOM 3168 O O . PRO A 1 401 ? 9.801 -14.773 0.668 1.00 33.16 401 PRO A O 1
ATOM 3171 N N . ILE A 1 402 ? 8.676 -16.534 1.431 1.00 32.78 402 ILE A N 1
ATOM 3172 C CA . ILE A 1 402 ? 7.717 -16.744 0.317 1.00 32.78 402 ILE A CA 1
ATOM 3173 C C . ILE A 1 402 ? 6.868 -15.511 -0.061 1.00 32.78 402 ILE A C 1
ATOM 3175 O O . ILE A 1 402 ? 5.950 -15.567 -0.869 1.00 32.78 402 ILE A O 1
ATOM 3179 N N . VAL A 1 403 ? 7.124 -14.365 0.542 1.00 31.17 403 VAL A N 1
ATOM 3180 C CA . VAL A 1 403 ? 6.150 -13.314 0.717 1.00 31.17 403 VAL A CA 1
ATOM 3181 C C . VAL A 1 403 ? 6.753 -12.005 0.235 1.00 31.17 403 VAL A C 1
ATOM 3183 O O . VAL A 1 403 ? 7.074 -11.157 1.057 1.00 31.17 403 VAL A O 1
ATOM 3186 N N . GLN A 1 404 ? 6.953 -11.856 -1.080 1.00 30.80 404 GLN A N 1
ATOM 3187 C CA . GLN A 1 404 ? 6.989 -10.541 -1.740 1.00 30.80 404 GLN A CA 1
ATOM 3188 C C . GLN A 1 404 ? 7.124 -10.645 -3.263 1.00 30.80 404 GLN A C 1
ATOM 3190 O O . GLN A 1 404 ? 8.157 -11.075 -3.748 1.00 30.80 404 GLN A O 1
ATOM 3195 N N . TYR A 1 405 ? 6.080 -10.230 -3.986 1.00 27.53 405 TYR A N 1
ATOM 3196 C CA . TYR A 1 405 ? 6.083 -9.341 -5.164 1.00 27.53 405 TYR A CA 1
ATOM 3197 C C . TYR A 1 405 ? 4.864 -9.650 -6.036 1.00 27.53 405 TYR A C 1
ATOM 3199 O O . TYR A 1 405 ? 4.839 -10.629 -6.773 1.00 27.53 405 TYR A O 1
ATOM 3207 N N . HIS A 1 406 ? 3.855 -8.774 -5.984 1.00 28.61 406 HIS A N 1
ATOM 3208 C CA . HIS A 1 406 ? 2.926 -8.635 -7.104 1.00 28.61 406 HIS A CA 1
ATOM 3209 C C . HIS A 1 406 ? 2.245 -7.270 -7.127 1.00 28.61 406 HIS A C 1
ATOM 3211 O O . HIS A 1 406 ? 1.275 -7.044 -6.413 1.00 28.61 406 HIS A O 1
ATOM 3217 N N . ASN A 1 407 ? 2.787 -6.333 -7.907 1.00 27.09 407 ASN A N 1
ATOM 3218 C CA . ASN A 1 407 ? 2.139 -5.061 -8.229 1.00 27.09 407 ASN A CA 1
ATOM 3219 C C . ASN A 1 407 ? 2.762 -4.470 -9.487 1.00 27.09 407 ASN A C 1
ATOM 3221 O O . ASN A 1 407 ? 3.661 -3.633 -9.441 1.00 27.09 407 ASN A O 1
ATOM 3225 N N . ARG A 1 408 ? 2.210 -4.870 -10.627 1.00 32.34 408 ARG A N 1
ATOM 3226 C CA . ARG A 1 408 ? 2.188 -4.012 -11.817 1.00 32.34 408 ARG A CA 1
ATOM 3227 C C . ARG A 1 408 ? 0.906 -4.154 -12.648 1.00 32.34 408 ARG A C 1
ATOM 3229 O O . ARG A 1 408 ? 0.810 -3.561 -13.708 1.00 32.34 408 ARG A O 1
ATOM 3236 N N . TRP A 1 409 ? -0.093 -4.899 -12.159 1.00 31.34 409 TRP A N 1
ATOM 3237 C CA . TRP A 1 409 ? -1.186 -5.427 -12.995 1.00 31.34 409 TRP A CA 1
ATOM 3238 C C . TRP A 1 409 ? -2.599 -5.082 -12.527 1.00 31.34 409 TRP A C 1
ATOM 3240 O O . TRP A 1 409 ? -3.573 -5.684 -12.964 1.00 31.34 409 TRP A O 1
ATOM 3250 N N . LYS A 1 410 ? -2.742 -4.114 -11.624 1.00 28.88 410 LYS A N 1
ATOM 3251 C CA . LYS A 1 410 ? -4.033 -3.812 -10.993 1.00 28.88 410 LYS A CA 1
ATOM 3252 C C . LYS A 1 410 ? -4.895 -2.775 -11.717 1.00 28.88 410 LYS A C 1
ATOM 3254 O O . LYS A 1 410 ? -5.806 -2.228 -11.108 1.00 28.88 410 LYS A O 1
ATOM 3259 N N . ARG A 1 411 ? -4.670 -2.512 -13.004 1.00 29.66 411 ARG A N 1
ATOM 3260 C CA . ARG A 1 411 ? -5.630 -1.744 -13.809 1.00 29.66 411 ARG A CA 1
ATOM 3261 C C . ARG A 1 411 ? -5.817 -2.372 -15.177 1.00 29.66 411 ARG A C 1
ATOM 3263 O O . ARG A 1 411 ? -5.054 -2.094 -16.086 1.00 29.66 411 ARG A O 1
ATOM 3270 N N . LEU A 1 412 ? -6.851 -3.196 -15.282 1.00 29.42 412 LEU A N 1
ATOM 3271 C CA . LEU A 1 412 ? -7.597 -3.468 -16.509 1.00 29.42 412 LEU A CA 1
ATOM 3272 C C . LEU A 1 412 ? -8.999 -3.890 -16.052 1.00 29.42 412 LEU A C 1
ATOM 3274 O O . LEU A 1 412 ? -9.203 -5.020 -15.608 1.00 29.42 412 LEU A O 1
ATOM 3278 N N . THR A 1 413 ? -9.955 -2.959 -16.077 1.00 28.70 413 THR A N 1
ATOM 3279 C CA . THR A 1 413 ? -11.382 -3.282 -15.954 1.00 28.70 413 THR A CA 1
ATOM 3280 C C . THR A 1 413 ? -12.055 -3.099 -17.312 1.00 28.70 413 THR A C 1
ATOM 3282 O O . THR A 1 413 ? -11.682 -2.264 -18.129 1.00 28.70 413 THR A O 1
ATOM 3285 N N . TYR A 1 414 ? -13.060 -3.933 -17.560 1.00 28.47 414 TYR A N 1
ATOM 3286 C CA . TYR A 1 414 ? -13.753 -4.187 -18.830 1.00 28.47 414 TYR A CA 1
ATOM 3287 C C . TYR A 1 414 ? -14.419 -2.961 -19.515 1.00 28.47 414 TYR A C 1
ATOM 3289 O O . TYR A 1 414 ? -15.005 -3.105 -20.586 1.00 28.47 414 TYR A O 1
ATOM 3297 N N . ARG A 1 415 ? -14.373 -1.751 -18.934 1.00 27.45 415 ARG A N 1
ATOM 3298 C CA . ARG A 1 415 ? -15.151 -0.580 -19.395 1.00 27.45 415 ARG A CA 1
ATOM 3299 C C . ARG A 1 415 ? -14.427 0.405 -20.323 1.00 27.45 415 ARG A C 1
ATOM 3301 O O . ARG A 1 415 ? -15.119 1.193 -20.959 1.00 27.45 415 ARG A O 1
ATOM 3308 N N . ASP A 1 416 ? -13.115 0.301 -20.518 1.00 35.94 416 ASP A N 1
ATOM 3309 C CA . ASP A 1 416 ? -12.351 1.225 -21.386 1.00 35.94 416 ASP A CA 1
ATOM 3310 C C . ASP A 1 416 ? -12.402 0.870 -22.892 1.00 35.94 416 ASP A C 1
ATOM 3312 O O . ASP A 1 416 ? -11.636 1.384 -23.705 1.00 35.94 416 ASP A O 1
ATOM 3316 N N . TRP A 1 417 ? -13.322 -0.013 -23.303 1.00 33.53 417 TRP A N 1
ATOM 3317 C CA . TRP A 1 417 ? -13.315 -0.638 -24.634 1.00 33.53 417 TRP A CA 1
ATOM 3318 C C . TRP A 1 417 ? -13.671 0.318 -25.794 1.00 33.53 417 TRP A C 1
ATOM 3320 O O . TRP A 1 417 ? -13.342 0.005 -26.933 1.00 33.53 417 TRP A O 1
ATOM 3330 N N . LYS A 1 418 ? -14.311 1.485 -25.622 1.00 28.45 418 LYS A N 1
ATOM 3331 C CA . LYS A 1 418 ? -14.665 2.312 -26.804 1.00 28.45 418 LYS A CA 1
ATOM 3332 C C . LYS A 1 418 ? -14.595 3.828 -26.607 1.00 28.45 418 LYS A C 1
ATOM 3334 O O . LYS A 1 418 ? -15.504 4.419 -26.042 1.00 28.45 418 LYS A O 1
ATOM 3339 N N . GLY A 1 419 ? -13.612 4.431 -27.285 1.00 33.75 419 GLY A N 1
ATOM 3340 C CA . GLY A 1 419 ? -13.768 5.695 -28.016 1.00 33.75 419 GLY A CA 1
ATOM 3341 C C . GLY A 1 419 ? -13.147 6.945 -27.384 1.00 33.75 419 GLY A C 1
ATOM 3342 O O . GLY A 1 419 ? -13.760 7.571 -26.530 1.00 33.75 419 GLY A O 1
ATOM 3343 N N . GLY A 1 420 ? -11.994 7.381 -27.903 1.00 26.89 420 GLY A N 1
ATOM 3344 C CA . GLY A 1 420 ? -11.464 8.740 -27.713 1.00 26.89 420 GLY A CA 1
ATOM 3345 C C . GLY A 1 420 ? -9.999 8.878 -28.161 1.00 26.89 420 GLY A C 1
ATOM 3346 O O . GLY A 1 420 ? -9.235 7.942 -27.936 1.00 26.89 420 GLY A O 1
ATOM 3347 N N . PRO A 1 421 ? -9.594 9.978 -28.832 1.00 27.17 421 PRO A N 1
ATOM 3348 C CA . PRO A 1 421 ? -8.285 10.101 -29.473 1.00 27.17 421 PRO A CA 1
ATOM 3349 C C . PRO A 1 421 ? -7.148 10.335 -28.468 1.00 27.17 421 PRO A C 1
ATOM 3351 O O . PRO A 1 421 ? -7.335 10.896 -27.390 1.00 27.17 421 PRO A O 1
ATOM 3354 N N . PHE A 1 422 ? -5.955 9.893 -28.862 1.00 30.66 422 PHE A N 1
ATOM 3355 C CA . PHE A 1 422 ? -4.729 9.903 -28.072 1.00 30.66 422 PHE A CA 1
ATOM 3356 C C . PHE A 1 422 ? -3.992 11.242 -28.250 1.00 30.66 422 PHE A C 1
ATOM 3358 O O . PHE A 1 422 ? -3.381 11.475 -29.290 1.00 30.66 422 PHE A O 1
ATOM 3365 N N . GLU A 1 423 ? -4.015 12.111 -27.236 1.00 25.02 423 GLU A N 1
ATOM 3366 C CA . GLU A 1 423 ? -3.159 13.306 -27.170 1.00 25.02 423 GLU A CA 1
ATOM 3367 C C . GLU A 1 423 ? -2.262 13.273 -25.918 1.00 25.02 423 GLU A C 1
ATOM 3369 O O . GLU A 1 423 ? -2.659 13.611 -24.805 1.00 25.02 423 GLU A O 1
ATOM 3374 N N . GLY A 1 424 ? -1.006 12.863 -26.120 1.00 28.50 424 GLY A N 1
ATOM 3375 C CA . GLY A 1 424 ? 0.167 13.532 -25.544 1.00 28.50 424 GLY A CA 1
ATOM 3376 C C . GLY A 1 424 ? 0.358 13.635 -24.022 1.00 28.50 424 GLY A C 1
ATOM 3377 O O . GLY A 1 424 ? 1.082 14.538 -23.603 1.00 28.50 424 GLY A O 1
ATOM 3378 N N . ARG A 1 425 ? -0.203 12.763 -23.168 1.00 23.73 425 ARG A N 1
ATOM 3379 C CA . ARG A 1 425 ? 0.083 12.786 -21.711 1.00 23.73 425 ARG A CA 1
ATOM 3380 C C . ARG A 1 425 ? 0.512 11.433 -21.128 1.00 23.73 425 ARG A C 1
ATOM 3382 O O . ARG A 1 425 ? 0.029 10.380 -21.522 1.00 23.73 425 ARG A O 1
ATOM 3389 N N . ARG A 1 426 ? 1.458 11.516 -20.178 1.00 27.78 426 ARG A N 1
ATOM 3390 C CA . ARG A 1 426 ? 2.074 10.437 -19.375 1.00 27.78 426 ARG A CA 1
ATOM 3391 C C . ARG A 1 426 ? 1.032 9.470 -18.790 1.00 27.78 426 ARG A C 1
ATOM 3393 O O . ARG A 1 426 ? 0.137 9.905 -18.073 1.00 27.78 426 ARG A O 1
ATOM 3400 N N . ASP A 1 427 ? 1.236 8.173 -19.027 1.00 30.53 427 ASP A N 1
ATOM 3401 C CA . ASP A 1 427 ? 0.447 7.059 -18.482 1.00 30.53 427 ASP A CA 1
ATOM 3402 C C . ASP A 1 427 ? 1.062 6.540 -17.152 1.00 30.53 427 ASP A C 1
ATOM 3404 O O . ASP A 1 427 ? 2.253 6.202 -17.124 1.00 30.53 427 ASP A O 1
ATOM 3408 N N . PRO A 1 428 ? 0.290 6.478 -16.049 1.00 28.34 428 PRO A N 1
ATOM 3409 C CA . PRO A 1 428 ? 0.736 6.073 -14.711 1.00 28.34 428 PRO A CA 1
ATOM 3410 C C . PRO A 1 428 ? 1.024 4.564 -14.507 1.00 28.34 428 PRO A C 1
ATOM 3412 O O . PRO A 1 428 ? 1.377 4.168 -13.399 1.00 28.34 428 PRO A O 1
ATOM 3415 N N . ASN A 1 429 ? 0.957 3.706 -15.532 1.00 28.58 429 ASN A N 1
ATOM 3416 C CA . ASN A 1 429 ? 1.136 2.245 -15.395 1.00 28.58 429 ASN A CA 1
ATOM 3417 C C . ASN A 1 429 ? 2.596 1.713 -15.421 1.00 28.58 429 ASN A C 1
ATOM 3419 O O . ASN A 1 429 ? 2.826 0.511 -15.598 1.00 28.58 429 ASN A O 1
ATOM 3423 N N . ARG A 1 430 ? 3.635 2.548 -15.270 1.00 28.33 430 ARG A N 1
ATOM 3424 C CA . ARG A 1 430 ? 5.035 2.120 -15.501 1.00 28.33 430 ARG A CA 1
ATOM 3425 C C . ARG A 1 430 ? 5.923 2.214 -14.251 1.00 28.33 430 ARG A C 1
ATOM 3427 O O . ARG A 1 430 ? 6.529 3.244 -13.992 1.00 28.33 430 ARG A O 1
ATOM 3434 N N . GLY A 1 431 ? 6.058 1.085 -13.541 1.00 25.22 431 GLY A N 1
ATOM 3435 C CA . GLY A 1 431 ? 7.142 0.800 -12.581 1.00 25.22 431 GLY A CA 1
ATOM 3436 C C . GLY A 1 431 ? 8.570 0.985 -13.136 1.00 25.22 431 GLY A C 1
ATOM 3437 O O . GLY A 1 431 ? 8.746 1.371 -14.289 1.00 25.22 431 GLY A O 1
ATOM 3438 N N . PHE A 1 432 ? 9.574 0.716 -12.294 1.00 25.94 432 PHE A N 1
ATOM 3439 C CA . PHE A 1 432 ? 10.994 1.077 -12.462 1.00 25.94 432 PHE A CA 1
ATOM 3440 C C . PHE A 1 432 ? 11.491 1.076 -13.925 1.00 25.94 432 PHE A C 1
ATOM 3442 O O . PHE A 1 432 ? 11.438 0.058 -14.613 1.00 25.94 432 PHE A O 1
ATOM 3449 N N . LEU A 1 433 ? 11.939 2.255 -14.367 1.00 29.80 433 LEU A N 1
ATOM 3450 C CA . LEU A 1 433 ? 12.542 2.557 -15.664 1.00 29.80 433 LEU A CA 1
ATOM 3451 C C . LEU A 1 433 ? 14.052 2.771 -15.440 1.00 29.80 433 LEU A C 1
ATOM 3453 O O . LEU A 1 433 ? 14.401 3.732 -14.748 1.00 29.80 433 LEU A O 1
ATOM 3457 N N . PRO A 1 434 ? 14.954 1.957 -16.017 1.00 27.92 434 PRO A N 1
ATOM 3458 C CA . PRO A 1 434 ? 16.364 2.327 -16.154 1.00 27.92 434 PRO A CA 1
ATOM 3459 C C . PRO A 1 434 ? 16.568 3.449 -17.185 1.00 27.92 434 PRO A C 1
ATOM 3461 O O . PRO A 1 434 ? 17.598 4.116 -17.172 1.00 27.92 434 PRO A O 1
ATOM 3464 N N . SER A 1 435 ? 15.582 3.713 -18.048 1.00 30.12 435 SER A N 1
ATOM 3465 C CA . SER A 1 435 ? 15.622 4.823 -18.998 1.00 30.12 435 SER A CA 1
ATOM 3466 C C . SER A 1 435 ? 14.247 5.481 -19.116 1.00 30.12 435 SER A C 1
ATOM 3468 O O . SER A 1 435 ? 13.228 4.804 -19.152 1.00 30.12 435 SER A O 1
ATOM 3470 N N . GLY A 1 436 ? 14.177 6.812 -19.158 1.00 32.34 436 GLY A N 1
ATOM 3471 C CA . GLY A 1 436 ? 12.918 7.558 -19.306 1.00 32.34 436 GLY A CA 1
ATOM 3472 C C . GLY A 1 436 ? 12.211 7.375 -20.657 1.00 32.34 436 GLY A C 1
ATOM 3473 O O . GLY A 1 436 ? 11.302 8.147 -20.957 1.00 32.34 436 GLY A O 1
ATOM 3474 N N . ASP A 1 437 ? 12.619 6.394 -21.465 1.00 40.69 437 ASP A N 1
ATOM 3475 C CA . ASP A 1 437 ? 12.202 6.214 -22.846 1.00 40.69 437 ASP A CA 1
ATOM 3476 C C . ASP A 1 437 ? 11.245 5.027 -23.009 1.00 40.69 437 ASP A C 1
ATOM 3478 O O . ASP A 1 437 ? 11.608 3.856 -23.039 1.00 40.69 437 ASP A O 1
ATOM 3482 N N . ILE A 1 438 ? 9.972 5.363 -23.205 1.00 50.97 438 ILE A N 1
ATOM 3483 C CA . ILE A 1 438 ? 8.890 4.470 -23.646 1.00 50.97 438 ILE A CA 1
ATOM 3484 C C . ILE A 1 438 ? 9.048 4.212 -25.153 1.00 50.97 438 ILE A C 1
ATOM 3486 O O . ILE A 1 438 ? 8.105 4.309 -25.929 1.00 50.97 438 ILE A O 1
ATOM 3490 N N . ARG A 1 439 ? 10.266 3.968 -25.626 1.00 69.31 439 ARG A N 1
ATOM 3491 C CA . ARG A 1 439 ? 10.476 3.721 -27.047 1.00 69.31 439 ARG A CA 1
ATOM 3492 C C . ARG A 1 439 ? 10.099 2.274 -27.308 1.00 69.31 439 ARG A C 1
ATOM 3494 O O . ARG A 1 439 ? 10.755 1.391 -26.753 1.00 69.31 439 ARG A O 1
ATOM 3501 N N . PRO A 1 440 ? 9.037 2.003 -28.080 1.00 77.31 440 PRO A N 1
ATOM 3502 C CA . PRO A 1 440 ? 8.824 0.649 -28.533 1.00 77.31 440 PRO A CA 1
ATOM 3503 C C . PRO A 1 440 ? 9.940 0.266 -29.505 1.00 77.31 440 PRO A C 1
ATOM 3505 O O . PRO A 1 440 ? 10.598 1.128 -30.100 1.00 77.31 440 PRO A O 1
ATOM 3508 N N . TYR A 1 441 ? 10.136 -1.030 -29.690 1.00 83.19 441 TYR A N 1
ATOM 3509 C CA . TYR A 1 441 ? 10.911 -1.523 -30.814 1.00 83.19 441 TYR A CA 1
ATOM 3510 C C . TYR A 1 441 ? 10.222 -1.115 -32.122 1.00 83.19 441 TYR A C 1
ATOM 3512 O O . TYR A 1 441 ? 9.072 -1.470 -32.369 1.00 83.19 441 TYR A O 1
ATOM 3520 N N . LYS A 1 442 ? 10.920 -0.343 -32.959 1.00 82.75 442 LYS A N 1
ATOM 3521 C CA . LYS A 1 442 ? 10.384 0.201 -34.222 1.00 82.75 442 LYS A CA 1
ATOM 3522 C C . LYS A 1 442 ? 10.624 -0.716 -35.429 1.00 82.75 442 LYS A C 1
ATOM 3524 O O . LYS A 1 442 ? 10.552 -0.262 -36.569 1.00 82.75 442 LYS A O 1
ATOM 3529 N N . GLY A 1 443 ? 10.919 -1.990 -35.176 1.00 76.88 443 GLY A N 1
ATOM 3530 C CA . GLY A 1 443 ? 11.234 -2.980 -36.200 1.00 76.88 443 GLY A CA 1
ATOM 3531 C C . GLY A 1 443 ? 12.732 -3.143 -36.463 1.00 76.88 443 GLY A C 1
ATOM 3532 O O . GLY A 1 443 ? 13.574 -2.399 -35.961 1.00 76.88 443 GLY A O 1
ATOM 3533 N N . GLY A 1 444 ? 13.047 -4.160 -37.258 1.00 81.81 444 GLY A N 1
ATOM 3534 C CA . GLY A 1 444 ? 14.399 -4.628 -37.541 1.00 81.81 444 GLY A CA 1
ATOM 3535 C C . GLY A 1 444 ? 14.413 -6.154 -37.676 1.00 81.81 444 GLY A C 1
ATOM 3536 O O . GLY A 1 444 ? 13.362 -6.790 -37.567 1.00 81.81 444 GLY A O 1
ATOM 3537 N N . PRO A 1 445 ? 15.574 -6.761 -37.962 1.00 80.25 445 PRO A N 1
ATOM 3538 C CA . PRO A 1 445 ? 15.684 -8.208 -38.026 1.00 80.25 445 PRO A CA 1
ATOM 3539 C C . PRO A 1 445 ? 15.477 -8.806 -36.629 1.00 80.25 445 PRO A C 1
ATOM 3541 O O . PRO A 1 445 ? 16.278 -8.567 -35.729 1.00 80.25 445 PRO A O 1
ATOM 3544 N N . TYR A 1 446 ? 14.415 -9.589 -36.463 1.00 90.12 446 TYR A N 1
ATOM 3545 C CA . TYR A 1 446 ? 14.111 -10.321 -35.237 1.00 90.12 446 TYR A CA 1
ATOM 3546 C C . TYR A 1 446 ? 14.310 -11.818 -35.476 1.00 90.12 446 TYR A C 1
ATOM 3548 O O . TYR A 1 446 ? 13.856 -12.347 -36.491 1.00 90.12 446 TYR A O 1
ATOM 3556 N N . MET A 1 447 ? 15.040 -12.487 -34.577 1.00 94.00 447 MET A N 1
ATOM 3557 C CA . MET A 1 447 ? 15.303 -13.934 -34.630 1.00 94.00 447 MET A CA 1
ATOM 3558 C C . MET A 1 447 ? 15.746 -14.454 -36.010 1.00 94.00 447 MET A C 1
ATOM 3560 O O . MET A 1 447 ? 15.276 -15.481 -36.503 1.00 94.00 447 MET A O 1
ATOM 3564 N N . VAL A 1 448 ? 16.692 -13.750 -36.641 1.00 94.31 448 VAL A N 1
ATOM 3565 C CA . VAL A 1 448 ? 17.278 -14.171 -37.922 1.00 94.31 448 VAL A CA 1
ATOM 3566 C C . VAL A 1 448 ? 18.048 -15.474 -37.732 1.00 94.31 448 VAL A C 1
ATOM 3568 O O . VAL A 1 448 ? 19.032 -15.517 -36.994 1.00 94.31 448 VAL A O 1
ATOM 3571 N N . LYS A 1 449 ? 17.612 -16.530 -38.424 1.00 95.31 449 LYS A N 1
ATOM 3572 C CA . LYS A 1 449 ? 18.217 -17.863 -38.335 1.00 95.31 449 LYS A CA 1
ATOM 3573 C C . LYS A 1 449 ? 19.706 -17.837 -38.678 1.00 95.31 449 LYS A C 1
ATOM 3575 O O . LYS A 1 449 ? 20.105 -17.286 -39.702 1.00 95.31 449 LYS A O 1
ATOM 3580 N N . THR A 1 450 ? 20.502 -18.501 -37.849 1.00 96.12 450 THR A N 1
ATOM 3581 C CA . THR A 1 450 ? 21.928 -18.763 -38.076 1.00 96.12 450 THR A CA 1
ATOM 3582 C C . THR A 1 450 ? 22.328 -20.077 -37.405 1.00 96.12 450 THR A C 1
ATOM 3584 O O . THR A 1 450 ? 21.647 -20.534 -36.489 1.00 96.12 450 THR A O 1
ATOM 3587 N N . GLU A 1 451 ? 23.431 -20.671 -37.856 1.00 95.25 451 GLU A N 1
ATOM 3588 C CA . GLU A 1 451 ? 24.074 -21.842 -37.236 1.00 95.25 451 GLU A CA 1
ATOM 3589 C C . GLU A 1 451 ? 25.070 -21.440 -36.127 1.00 95.25 451 GLU A C 1
ATOM 3591 O O . GLU A 1 451 ? 25.589 -22.280 -35.388 1.00 95.25 451 GLU A O 1
ATOM 3596 N N . GLU A 1 452 ? 25.378 -20.144 -36.010 1.00 96.69 452 GLU A N 1
ATOM 3597 C CA . GLU A 1 452 ? 26.256 -19.620 -34.965 1.00 96.69 452 GLU A CA 1
ATOM 3598 C C . GLU A 1 452 ? 25.625 -19.757 -33.573 1.00 96.69 452 GLU A C 1
ATOM 3600 O O . GLU A 1 452 ? 24.408 -19.685 -33.415 1.00 96.69 452 GLU A O 1
ATOM 3605 N N . ARG A 1 453 ? 26.463 -19.904 -32.539 1.00 96.12 453 ARG A N 1
ATOM 3606 C CA . ARG A 1 453 ? 26.031 -19.947 -31.134 1.00 96.12 453 ARG A CA 1
ATOM 3607 C C . ARG A 1 453 ? 26.839 -18.996 -30.263 1.00 96.12 453 ARG A C 1
ATOM 3609 O O . ARG A 1 453 ? 28.063 -18.939 -30.377 1.00 96.12 453 ARG A O 1
ATOM 3616 N N . GLU A 1 454 ? 26.163 -18.301 -29.355 1.00 94.94 454 GLU A N 1
ATOM 3617 C CA . GLU A 1 454 ? 26.821 -17.531 -28.301 1.00 94.94 454 GLU A CA 1
ATOM 3618 C C . GLU A 1 454 ? 27.163 -18.474 -27.139 1.00 94.94 454 GLU A C 1
ATOM 3620 O O . GLU A 1 454 ? 26.288 -19.131 -26.567 1.00 94.94 454 GLU A O 1
ATOM 3625 N N . ALA A 1 455 ? 28.452 -18.581 -26.810 1.00 90.69 455 ALA A N 1
ATOM 3626 C CA . ALA A 1 455 ? 28.936 -19.524 -25.809 1.00 90.69 455 ALA A CA 1
ATOM 3627 C C . ALA A 1 455 ? 28.563 -19.096 -24.381 1.00 90.69 455 ALA A C 1
ATOM 3629 O O . ALA A 1 455 ? 28.807 -17.963 -23.969 1.00 90.69 455 ALA A O 1
ATOM 3630 N N . LEU A 1 456 ? 28.057 -20.046 -23.590 1.00 92.62 456 LEU A N 1
ATOM 3631 C CA . LEU A 1 456 ? 27.801 -19.844 -22.164 1.00 92.62 456 LEU A CA 1
ATOM 3632 C C . LEU A 1 456 ? 29.114 -19.842 -21.374 1.00 92.62 456 LEU A C 1
ATOM 3634 O O . LEU A 1 456 ? 29.962 -20.720 -21.563 1.00 92.62 456 LEU A O 1
ATOM 3638 N N . LYS A 1 457 ? 29.280 -18.895 -20.445 1.00 90.75 457 LYS A N 1
ATOM 3639 C CA . LYS A 1 457 ? 30.474 -18.856 -19.587 1.00 90.75 457 LYS A CA 1
ATOM 3640 C C . LYS A 1 457 ? 30.472 -20.009 -18.580 1.00 90.75 457 LYS A C 1
ATOM 3642 O O . LYS A 1 457 ? 29.431 -20.389 -18.048 1.00 90.75 457 LYS A O 1
ATOM 3647 N N . GLY A 1 458 ? 31.666 -20.501 -18.239 1.00 88.69 458 GLY A N 1
ATOM 3648 C CA . GLY A 1 458 ? 31.837 -21.616 -17.297 1.00 88.69 458 GLY A CA 1
ATOM 3649 C C . GLY A 1 458 ? 31.252 -21.361 -15.900 1.00 88.69 458 GLY A C 1
ATOM 3650 O O . GLY A 1 458 ? 30.747 -22.287 -15.268 1.00 88.69 458 GLY A O 1
ATOM 3651 N N . THR A 1 459 ? 31.268 -20.106 -15.434 1.00 85.31 459 THR A N 1
ATOM 3652 C CA . THR A 1 459 ? 30.614 -19.673 -14.183 1.00 85.31 459 THR A CA 1
ATOM 3653 C C . THR A 1 459 ? 29.113 -19.923 -14.207 1.00 85.31 459 THR A C 1
ATOM 3655 O O . THR A 1 459 ? 28.562 -20.471 -13.255 1.00 85.31 459 THR A O 1
ATOM 3658 N N . VAL A 1 460 ? 28.459 -19.536 -15.302 1.00 90.50 460 VAL A N 1
ATOM 3659 C CA . VAL A 1 460 ? 27.017 -19.692 -15.500 1.00 90.50 460 VAL A CA 1
ATOM 3660 C C . VAL A 1 460 ? 26.674 -21.172 -15.528 1.00 90.50 460 VAL A C 1
ATOM 3662 O O . VAL A 1 460 ? 25.867 -21.622 -14.720 1.00 90.50 460 VAL A O 1
ATOM 3665 N N . THR A 1 461 ? 27.350 -21.955 -16.376 1.00 94.12 461 THR A N 1
ATOM 3666 C CA . THR A 1 461 ? 27.070 -23.392 -16.486 1.00 94.12 461 THR A CA 1
ATOM 3667 C C . THR A 1 461 ? 27.296 -24.125 -15.165 1.00 94.12 461 THR A C 1
ATOM 3669 O O . THR A 1 461 ? 26.496 -24.984 -14.822 1.00 94.12 461 THR A O 1
ATOM 3672 N N . PHE A 1 462 ? 28.318 -23.758 -14.382 1.00 93.19 462 PHE A N 1
ATOM 3673 C CA . PHE A 1 462 ? 28.577 -24.361 -13.069 1.00 93.19 462 PHE A CA 1
ATOM 3674 C C . PHE A 1 462 ? 27.406 -24.183 -12.089 1.00 93.19 462 PHE A C 1
ATOM 3676 O O . PHE A 1 462 ? 27.006 -25.135 -11.417 1.00 93.19 462 PHE A O 1
ATOM 3683 N N . TRP A 1 463 ? 26.848 -22.974 -11.992 1.00 92.62 463 TRP A N 1
ATOM 3684 C CA . TRP A 1 463 ? 25.736 -22.704 -11.076 1.00 92.62 463 TRP A CA 1
ATOM 3685 C C . TRP A 1 463 ? 24.404 -23.228 -11.601 1.00 92.62 463 TRP A C 1
ATOM 3687 O O . TRP A 1 463 ? 23.621 -23.777 -10.823 1.00 92.62 463 TRP A O 1
ATOM 3697 N N . THR A 1 464 ? 24.172 -23.138 -12.910 1.00 95.19 464 THR A N 1
ATOM 3698 C CA . THR A 1 464 ? 22.986 -23.724 -13.537 1.00 95.19 464 THR A CA 1
ATOM 3699 C C . THR A 1 464 ? 22.988 -25.248 -13.393 1.00 95.19 464 THR A C 1
ATOM 3701 O O . THR A 1 464 ? 21.949 -25.818 -13.074 1.00 95.19 464 THR A O 1
ATOM 3704 N N . ASP A 1 465 ? 24.143 -25.916 -13.494 1.00 97.25 465 ASP A N 1
ATOM 3705 C CA . ASP A 1 465 ? 24.258 -27.361 -13.253 1.00 97.25 465 ASP A CA 1
ATOM 3706 C C . ASP A 1 465 ? 23.832 -27.734 -11.822 1.00 97.25 465 ASP A C 1
ATOM 3708 O O . ASP A 1 465 ? 23.057 -28.672 -11.632 1.00 97.25 465 ASP A O 1
ATOM 3712 N N . ARG A 1 466 ? 24.242 -26.952 -10.814 1.00 96.62 466 ARG A N 1
ATOM 3713 C CA . ARG A 1 466 ? 23.798 -27.154 -9.422 1.00 96.62 466 ARG A CA 1
ATOM 3714 C C . ARG A 1 466 ? 22.302 -26.923 -9.235 1.00 96.62 466 ARG A C 1
ATOM 3716 O O . ARG A 1 466 ? 21.677 -27.614 -8.434 1.00 96.62 466 ARG A O 1
ATOM 3723 N N . LEU A 1 467 ? 21.724 -25.957 -9.948 1.00 95.62 467 LEU A N 1
ATOM 3724 C CA . LEU A 1 467 ? 20.281 -25.713 -9.938 1.00 95.62 467 LEU A CA 1
ATOM 3725 C C . LEU A 1 467 ? 19.528 -26.904 -10.551 1.00 95.62 467 LEU A C 1
ATOM 3727 O O . LEU A 1 467 ? 18.575 -27.395 -9.950 1.00 95.62 467 LEU A O 1
ATOM 3731 N N . VAL A 1 468 ? 20.005 -27.433 -11.683 1.00 97.81 468 VAL A N 1
ATOM 3732 C CA . VAL A 1 468 ? 19.461 -28.643 -12.324 1.00 97.81 468 VAL A CA 1
ATOM 3733 C C . VAL A 1 468 ? 19.523 -29.845 -11.376 1.00 97.81 468 VAL A C 1
ATOM 3735 O O . VAL A 1 468 ? 18.541 -30.574 -11.233 1.00 97.81 468 VAL A O 1
ATOM 3738 N N . GLU A 1 469 ? 20.660 -30.060 -10.712 1.00 97.81 469 GLU A N 1
ATOM 3739 C CA . GLU A 1 469 ? 20.834 -31.134 -9.727 1.00 97.81 469 GLU A CA 1
ATOM 3740 C C . GLU A 1 469 ? 19.907 -30.973 -8.519 1.00 97.81 469 GLU A C 1
ATOM 3742 O O . GLU A 1 469 ? 19.311 -31.956 -8.077 1.00 97.81 469 GLU A O 1
ATOM 3747 N N . LEU A 1 470 ? 19.738 -29.744 -8.019 1.00 96.69 470 LEU A N 1
ATOM 3748 C CA . LEU A 1 470 ? 18.818 -29.440 -6.926 1.00 96.69 470 LEU A CA 1
ATOM 3749 C C . LEU A 1 470 ? 17.370 -29.768 -7.310 1.00 96.69 470 LEU A C 1
ATOM 3751 O O . LEU A 1 470 ? 16.709 -30.495 -6.575 1.00 96.69 470 LEU A O 1
ATOM 3755 N N . CYS A 1 471 ? 16.895 -29.319 -8.476 1.00 97.25 471 CYS A N 1
ATOM 3756 C CA . CYS A 1 471 ? 15.550 -29.654 -8.952 1.00 97.25 471 CYS A CA 1
ATOM 3757 C C . CYS A 1 471 ? 15.350 -31.171 -9.073 1.00 97.25 471 CYS A C 1
ATOM 3759 O O . CYS A 1 471 ? 14.346 -31.696 -8.600 1.00 97.25 471 CYS A O 1
ATOM 3761 N N . ARG A 1 472 ? 16.324 -31.898 -9.640 1.00 97.12 472 ARG A N 1
ATOM 3762 C CA . ARG A 1 472 ? 16.260 -33.366 -9.756 1.00 97.12 472 ARG A CA 1
ATOM 3763 C C . ARG A 1 472 ? 16.181 -34.056 -8.404 1.00 97.12 472 ARG A C 1
ATOM 3765 O O . ARG A 1 472 ? 15.378 -34.970 -8.241 1.00 97.12 472 ARG A O 1
ATOM 3772 N N . LYS A 1 473 ? 17.013 -33.628 -7.453 1.00 96.81 473 LYS A N 1
ATOM 3773 C CA . LYS A 1 473 ? 17.049 -34.187 -6.100 1.00 96.81 473 LYS A CA 1
ATOM 3774 C C . LYS A 1 473 ? 15.709 -34.013 -5.385 1.00 96.81 473 LYS A C 1
ATOM 3776 O O . LYS A 1 473 ? 15.264 -34.932 -4.708 1.00 96.81 473 LYS A O 1
ATOM 3781 N N . GLU A 1 474 ? 15.077 -32.858 -5.558 1.00 94.50 474 GLU A N 1
ATOM 3782 C CA . GLU A 1 474 ? 13.810 -32.509 -4.907 1.00 94.50 474 GLU A CA 1
ATOM 3783 C C . GLU A 1 474 ? 12.576 -32.976 -5.707 1.00 94.50 474 GLU A C 1
ATOM 3785 O O . GLU A 1 474 ? 11.443 -32.712 -5.312 1.00 94.50 474 GLU A O 1
ATOM 3790 N N . GLY A 1 475 ? 12.766 -33.681 -6.833 1.00 94.94 475 GLY A N 1
ATOM 3791 C CA . GLY A 1 475 ? 11.670 -34.178 -7.673 1.00 94.94 475 GLY A CA 1
ATOM 3792 C C . GLY A 1 475 ? 10.900 -33.081 -8.422 1.00 94.94 475 GLY A C 1
ATOM 3793 O O . GLY A 1 475 ? 9.751 -33.286 -8.809 1.00 94.94 475 GLY A O 1
ATOM 3794 N N . ILE A 1 476 ? 11.519 -31.918 -8.627 1.00 95.88 476 ILE A N 1
ATOM 3795 C CA . ILE A 1 476 ? 10.920 -30.735 -9.249 1.00 95.88 476 ILE A CA 1
ATOM 3796 C C . ILE A 1 476 ? 11.239 -30.721 -10.743 1.00 95.88 476 ILE A C 1
ATOM 3798 O O . ILE A 1 476 ? 12.385 -30.918 -11.158 1.00 95.88 476 ILE A O 1
ATOM 3802 N N . ARG A 1 477 ? 10.232 -30.436 -11.574 1.00 97.62 477 ARG A N 1
ATOM 3803 C CA . ARG A 1 477 ? 10.426 -30.303 -13.023 1.00 97.62 477 ARG A CA 1
ATOM 3804 C C . ARG A 1 477 ? 11.012 -28.927 -13.337 1.00 97.62 477 ARG A C 1
ATOM 3806 O O . ARG A 1 477 ? 10.454 -27.915 -12.933 1.00 97.62 477 ARG A O 1
ATOM 3813 N N . LEU A 1 478 ? 12.139 -28.885 -14.040 1.00 97.94 478 LEU A N 1
ATOM 3814 C CA . LEU A 1 478 ? 12.794 -27.642 -14.451 1.00 97.94 478 LEU A CA 1
ATOM 3815 C C . LEU A 1 478 ? 12.470 -27.349 -15.918 1.00 97.94 478 LEU A C 1
ATOM 3817 O O . LEU A 1 478 ? 12.585 -28.248 -16.749 1.00 97.94 478 LEU A O 1
ATOM 3821 N N . LEU A 1 479 ? 12.099 -26.108 -16.216 1.00 98.38 479 LEU A N 1
ATOM 3822 C CA . LEU A 1 479 ? 11.819 -25.609 -17.561 1.00 98.38 479 LEU A CA 1
ATOM 3823 C C . LEU A 1 479 ? 12.664 -24.359 -17.818 1.00 98.38 479 LEU A C 1
ATOM 3825 O O . LEU A 1 479 ? 12.625 -23.410 -17.036 1.00 98.38 479 LEU A O 1
ATOM 3829 N N . PHE A 1 480 ? 13.410 -24.346 -18.918 1.00 98.38 480 PHE A N 1
ATOM 3830 C CA . PHE A 1 480 ? 14.045 -23.128 -19.416 1.00 98.38 480 PHE A CA 1
ATOM 3831 C C . PHE A 1 480 ? 13.058 -22.365 -20.292 1.00 98.38 480 PHE A C 1
ATOM 3833 O O . PHE A 1 480 ? 12.382 -22.975 -21.122 1.00 98.38 480 PHE A O 1
ATOM 3840 N N . VAL A 1 481 ? 12.966 -21.049 -20.101 1.00 97.81 481 VAL A N 1
ATOM 3841 C CA . VAL A 1 481 ? 12.038 -20.192 -20.850 1.00 97.81 481 VAL A CA 1
ATOM 3842 C C . VAL A 1 481 ? 12.787 -18.999 -21.428 1.00 97.81 481 VAL A C 1
ATOM 3844 O O . VAL A 1 481 ? 13.328 -18.196 -20.678 1.00 97.81 481 VAL A O 1
ATOM 3847 N N . GLY A 1 482 ? 12.795 -18.880 -22.754 1.00 96.19 482 GLY A N 1
ATOM 3848 C CA . GLY A 1 482 ? 13.272 -17.687 -23.450 1.00 96.19 482 GLY A CA 1
ATOM 3849 C C . GLY A 1 482 ? 12.122 -16.712 -23.617 1.00 96.19 482 GLY A C 1
ATOM 3850 O O . GLY A 1 482 ? 11.110 -17.067 -24.222 1.00 96.19 482 GLY A O 1
ATOM 3851 N N . ILE A 1 483 ? 12.242 -15.516 -23.046 1.00 93.06 483 ILE A N 1
ATOM 3852 C CA . ILE A 1 483 ? 11.189 -14.499 -23.094 1.00 93.06 483 ILE A CA 1
ATOM 3853 C C . ILE A 1 483 ? 11.410 -13.582 -24.300 1.00 93.06 483 ILE A C 1
ATOM 3855 O O . ILE A 1 483 ? 12.556 -13.223 -24.569 1.00 93.06 483 ILE A O 1
ATOM 3859 N N . PRO A 1 484 ? 10.347 -13.200 -25.038 1.00 94.00 484 PRO A N 1
ATOM 3860 C CA . PRO A 1 484 ? 10.498 -12.385 -26.233 1.00 94.00 484 PRO A CA 1
ATOM 3861 C C . PRO A 1 484 ? 11.143 -11.015 -25.953 1.00 94.00 484 PRO A C 1
ATOM 3863 O O . PRO A 1 484 ? 10.541 -10.185 -25.271 1.00 94.00 484 PRO A O 1
ATOM 3866 N N . ALA A 1 485 ? 12.342 -10.775 -26.498 1.00 90.25 485 ALA A N 1
ATOM 3867 C CA . ALA A 1 485 ? 13.122 -9.548 -26.289 1.00 90.25 485 ALA A CA 1
ATOM 3868 C C . ALA A 1 485 ? 13.932 -9.156 -27.549 1.00 90.25 485 ALA A C 1
ATOM 3870 O O . ALA A 1 485 ? 15.090 -9.554 -27.690 1.00 90.25 485 ALA A O 1
ATOM 3871 N N . PRO A 1 486 ? 13.360 -8.372 -28.487 1.00 89.81 486 PRO A N 1
ATOM 3872 C CA . PRO A 1 486 ? 14.010 -8.019 -29.756 1.00 89.81 486 PRO A CA 1
ATOM 3873 C C . PRO A 1 486 ? 15.392 -7.368 -29.675 1.00 89.81 486 PRO A C 1
ATOM 3875 O O . PRO A 1 486 ? 16.155 -7.445 -30.636 1.00 89.81 486 PRO A O 1
ATOM 3878 N N . LYS A 1 487 ? 15.704 -6.684 -28.571 1.00 86.94 487 LYS A N 1
ATOM 3879 C CA . LYS A 1 487 ? 16.967 -5.953 -28.414 1.00 86.94 487 LYS A CA 1
ATOM 3880 C C . LYS A 1 487 ? 18.095 -6.831 -27.882 1.00 86.94 487 LYS A C 1
ATOM 3882 O O . LYS A 1 487 ? 19.230 -6.695 -28.335 1.00 86.94 487 LYS A O 1
ATOM 3887 N N . ASN A 1 488 ? 17.779 -7.704 -26.928 1.00 84.06 488 ASN A N 1
ATOM 3888 C CA . ASN A 1 488 ? 18.773 -8.433 -26.143 1.00 84.06 488 ASN A CA 1
ATOM 3889 C C . ASN A 1 488 ? 18.754 -9.949 -26.389 1.00 84.06 488 ASN A C 1
ATOM 3891 O O . ASN A 1 488 ? 19.639 -10.648 -25.905 1.00 84.06 488 ASN A O 1
ATOM 3895 N N . TRP A 1 489 ? 17.822 -10.471 -27.190 1.00 92.25 489 TRP A N 1
ATOM 3896 C CA . TRP A 1 489 ? 17.796 -11.880 -27.578 1.00 92.25 489 TRP A CA 1
ATOM 3897 C C . TRP A 1 489 ? 17.951 -12.058 -29.089 1.00 92.25 489 TRP A C 1
ATOM 3899 O O . TRP A 1 489 ? 17.315 -11.370 -29.887 1.00 92.25 489 TRP A O 1
ATOM 3909 N N . ASP A 1 490 ? 18.801 -13.004 -29.492 1.00 94.75 490 ASP A N 1
ATOM 3910 C CA . ASP A 1 490 ? 19.017 -13.361 -30.892 1.00 94.75 490 ASP A CA 1
ATOM 3911 C C . ASP A 1 490 ? 19.110 -14.884 -31.084 1.00 94.75 490 ASP A C 1
ATOM 3913 O O . ASP A 1 490 ? 19.120 -15.681 -30.140 1.00 94.75 490 ASP A O 1
ATOM 3917 N N . TYR A 1 491 ? 19.201 -15.308 -32.344 1.00 97.00 491 TYR A N 1
ATOM 3918 C CA . TYR A 1 491 ? 19.237 -16.727 -32.687 1.00 97.00 491 TYR A CA 1
ATOM 3919 C C . TYR A 1 491 ? 20.540 -17.426 -32.235 1.00 97.00 491 TYR A C 1
ATOM 3921 O O . TYR A 1 491 ? 20.553 -18.640 -32.030 1.00 97.00 491 TYR A O 1
ATOM 3929 N N . ARG A 1 492 ? 21.638 -16.687 -32.011 1.00 97.31 492 ARG A N 1
ATOM 3930 C CA . ARG A 1 492 ? 22.892 -17.257 -31.483 1.00 97.31 492 ARG A CA 1
ATOM 3931 C C . ARG A 1 492 ? 22.746 -17.609 -30.010 1.00 97.31 492 ARG A C 1
ATOM 3933 O O . ARG A 1 492 ? 23.249 -18.656 -29.589 1.00 97.31 492 ARG A O 1
ATOM 3940 N N . ARG A 1 493 ? 22.047 -16.770 -29.238 1.00 96.56 493 ARG A N 1
ATOM 3941 C CA . ARG A 1 493 ? 21.675 -17.065 -27.848 1.00 96.56 493 ARG A CA 1
ATOM 3942 C C . ARG A 1 493 ? 20.730 -18.256 -27.761 1.00 96.56 493 ARG A C 1
ATOM 3944 O O . ARG A 1 493 ? 20.998 -19.191 -27.006 1.00 96.56 493 ARG A O 1
ATOM 3951 N N . HIS A 1 494 ? 19.710 -18.290 -28.620 1.00 97.19 494 HIS A N 1
AT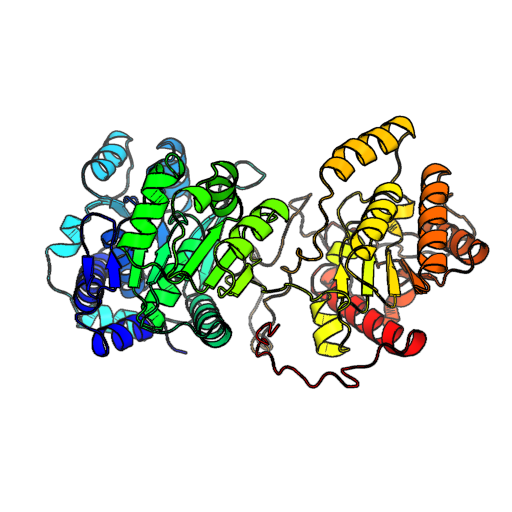OM 3952 C CA . HIS A 1 494 ? 18.830 -19.452 -28.766 1.00 97.19 494 HIS A CA 1
ATOM 3953 C C . HIS A 1 494 ? 19.617 -20.754 -28.980 1.00 97.19 494 HIS A C 1
ATOM 3955 O O . HIS A 1 494 ? 19.411 -21.725 -28.250 1.00 97.19 494 HIS A O 1
ATOM 3961 N N . ASN A 1 495 ? 20.550 -20.778 -29.938 1.00 97.75 495 ASN A N 1
ATOM 3962 C CA . ASN A 1 495 ? 21.364 -21.963 -30.221 1.00 97.75 495 ASN A CA 1
ATOM 3963 C C . ASN A 1 495 ? 22.245 -22.356 -29.023 1.00 97.75 495 ASN A C 1
ATOM 3965 O O . ASN A 1 495 ? 22.316 -23.532 -28.663 1.00 97.75 495 ASN A O 1
ATOM 3969 N N . GLY A 1 496 ? 22.882 -21.380 -28.365 1.00 97.31 496 GLY A N 1
ATOM 3970 C CA . GLY A 1 496 ? 23.728 -21.622 -27.193 1.00 97.31 496 GLY A CA 1
ATOM 3971 C C . GLY A 1 496 ? 22.965 -22.244 -26.018 1.00 97.31 496 GLY A C 1
ATOM 3972 O O . GLY A 1 496 ? 23.439 -23.205 -25.398 1.00 97.31 496 GLY A O 1
ATOM 3973 N N . VAL A 1 497 ? 21.762 -21.737 -25.738 1.00 97.25 497 VAL A N 1
ATOM 3974 C CA . VAL A 1 497 ? 20.877 -22.270 -24.694 1.00 97.25 497 VAL A CA 1
ATOM 3975 C C . VAL A 1 497 ? 20.296 -23.622 -25.100 1.00 97.25 497 VAL A C 1
ATOM 3977 O O . VAL A 1 497 ? 20.295 -24.534 -24.275 1.00 97.25 497 VAL A O 1
ATOM 3980 N N . SER A 1 498 ? 19.889 -23.798 -26.359 1.00 97.62 498 SER A N 1
ATOM 3981 C CA . SER A 1 498 ? 19.367 -25.067 -26.888 1.00 97.62 498 SER A CA 1
ATOM 3982 C C . SER A 1 498 ? 20.382 -26.203 -26.763 1.00 97.62 498 SER A C 1
ATOM 3984 O O . SER A 1 498 ? 20.055 -27.271 -26.241 1.00 97.62 498 SER A O 1
ATOM 3986 N N . ASP A 1 499 ? 21.639 -25.956 -27.140 1.00 97.00 499 ASP A N 1
ATOM 3987 C CA . ASP A 1 499 ? 22.738 -26.913 -26.983 1.00 97.00 499 ASP A CA 1
ATOM 3988 C C . ASP A 1 499 ? 22.937 -27.308 -25.513 1.00 97.00 499 ASP A C 1
ATOM 3990 O O . ASP A 1 499 ? 23.131 -28.482 -25.176 1.00 97.00 499 ASP A O 1
ATOM 3994 N N . TYR A 1 500 ? 22.908 -26.327 -24.608 1.00 97.62 500 TYR A N 1
ATOM 3995 C CA . TYR A 1 500 ? 23.061 -26.578 -23.179 1.00 97.62 500 TYR A CA 1
ATOM 3996 C C . TYR A 1 500 ? 21.867 -27.348 -22.594 1.00 97.62 500 TYR A C 1
ATOM 3998 O O . TYR A 1 500 ? 22.068 -28.338 -21.883 1.00 97.62 500 TYR A O 1
ATOM 4006 N N . ALA A 1 501 ? 20.642 -26.947 -22.935 1.00 97.75 501 ALA A N 1
ATOM 4007 C CA . ALA A 1 501 ? 19.401 -27.586 -22.516 1.00 97.75 501 ALA A CA 1
ATOM 4008 C C . ALA A 1 501 ? 19.350 -29.055 -22.964 1.00 97.75 501 ALA A C 1
ATOM 4010 O O . ALA A 1 501 ? 19.090 -29.940 -22.144 1.00 97.75 501 ALA A O 1
ATOM 4011 N N . ALA A 1 502 ? 19.722 -29.338 -24.219 1.00 97.44 502 ALA A N 1
ATOM 4012 C CA . ALA A 1 502 ? 19.813 -30.691 -24.761 1.00 97.44 502 ALA A CA 1
ATOM 4013 C C . ALA A 1 502 ? 20.841 -31.547 -24.003 1.00 97.44 502 ALA A C 1
ATOM 4015 O O . ALA A 1 502 ? 20.518 -32.650 -23.549 1.00 97.44 502 ALA A O 1
ATOM 4016 N N . ARG A 1 503 ? 22.059 -31.026 -23.769 1.00 97.12 503 ARG A N 1
ATOM 4017 C CA . ARG A 1 503 ? 23.095 -31.726 -22.981 1.00 97.12 503 ARG A CA 1
ATOM 4018 C C . ARG A 1 503 ? 22.638 -32.038 -21.560 1.00 97.12 503 ARG A C 1
ATOM 4020 O O . ARG A 1 503 ? 23.001 -33.078 -21.006 1.00 97.12 503 ARG A O 1
ATOM 4027 N N . ARG A 1 504 ? 21.870 -31.136 -20.946 1.00 97.31 504 ARG A N 1
ATOM 4028 C CA . ARG A 1 504 ? 21.344 -31.312 -19.589 1.00 97.31 504 ARG A CA 1
ATOM 4029 C C . ARG A 1 504 ? 19.987 -31.997 -19.547 1.00 97.31 504 ARG A C 1
ATOM 4031 O O . ARG A 1 504 ? 19.552 -32.296 -18.441 1.00 97.31 504 ARG A O 1
ATOM 4038 N N . LYS A 1 505 ? 19.378 -32.346 -20.684 1.00 97.38 505 LYS A N 1
ATOM 4039 C CA . LYS A 1 505 ? 18.037 -32.952 -20.769 1.00 97.38 505 LYS A CA 1
ATOM 4040 C C . LYS A 1 505 ? 16.989 -32.129 -20.008 1.00 97.38 505 LYS A C 1
ATOM 4042 O O . LYS A 1 505 ? 16.208 -32.679 -19.234 1.00 97.38 505 LYS A O 1
ATOM 4047 N N . VAL A 1 506 ? 17.033 -30.811 -20.182 1.00 97.81 506 VAL A N 1
ATOM 4048 C CA . VAL A 1 506 ? 16.056 -29.865 -19.631 1.00 97.81 506 VAL A CA 1
ATOM 4049 C C . VAL A 1 506 ? 15.212 -29.343 -20.797 1.00 97.81 506 VAL A C 1
ATOM 4051 O O . VAL A 1 506 ? 15.796 -28.940 -21.802 1.00 97.81 506 VAL A O 1
ATOM 4054 N N . PRO A 1 507 ? 13.870 -29.361 -20.714 1.00 97.94 507 PRO A N 1
ATOM 4055 C CA . PRO A 1 507 ? 13.020 -28.723 -21.713 1.00 97.94 507 PRO A CA 1
ATOM 4056 C C . PRO A 1 507 ? 13.340 -27.231 -21.851 1.00 97.94 507 PRO A C 1
ATOM 4058 O O . PRO A 1 507 ? 13.522 -26.543 -20.845 1.00 97.94 507 PRO A O 1
ATOM 4061 N N . PHE A 1 508 ? 13.378 -26.734 -23.086 1.00 98.12 508 PHE A N 1
ATOM 4062 C CA . PHE A 1 508 ? 13.569 -25.319 -23.389 1.00 98.12 508 PHE A CA 1
ATOM 4063 C C . PHE A 1 508 ? 12.428 -24.821 -24.273 1.00 98.12 508 PHE A C 1
ATOM 4065 O O . PHE A 1 508 ? 12.260 -25.283 -25.400 1.00 98.12 508 PHE A O 1
ATOM 4072 N N . LEU A 1 509 ? 11.638 -23.898 -23.729 1.00 98.00 509 LEU A N 1
ATOM 4073 C CA . LEU A 1 509 ? 10.599 -23.172 -24.441 1.00 98.00 509 LEU A CA 1
ATOM 4074 C C . LEU A 1 509 ? 11.137 -21.784 -24.794 1.00 98.00 509 LEU A C 1
ATOM 4076 O O . LEU A 1 509 ? 11.086 -20.874 -23.968 1.00 98.00 509 LEU A O 1
ATOM 4080 N N . ASP A 1 510 ? 11.653 -21.611 -26.009 1.00 97.44 510 ASP A N 1
ATOM 4081 C CA . ASP A 1 510 ? 12.037 -20.283 -26.489 1.00 97.44 510 ASP A CA 1
ATOM 4082 C C . ASP A 1 510 ? 10.853 -19.596 -27.168 1.00 97.44 510 ASP A C 1
ATOM 4084 O O . ASP A 1 510 ? 10.553 -19.839 -28.339 1.00 97.44 510 ASP A O 1
ATOM 4088 N N . MET A 1 511 ? 10.170 -18.725 -26.429 1.00 97.12 511 MET A N 1
ATOM 4089 C CA . MET A 1 511 ? 9.034 -17.971 -26.947 1.00 97.12 511 MET A CA 1
ATOM 4090 C C . MET A 1 511 ? 9.455 -16.880 -27.938 1.00 97.12 511 MET A C 1
ATOM 4092 O O . MET A 1 511 ? 8.598 -16.364 -28.650 1.00 97.12 511 MET A O 1
ATOM 4096 N N . ASN A 1 512 ? 10.755 -16.576 -28.072 1.00 95.56 512 ASN A N 1
ATOM 4097 C CA . ASN A 1 512 ? 11.230 -15.698 -29.144 1.00 95.56 512 ASN A CA 1
ATOM 4098 C C . ASN A 1 512 ? 10.969 -16.287 -30.539 1.00 95.56 512 ASN A C 1
ATOM 4100 O O . ASN A 1 512 ? 10.820 -15.550 -31.509 1.00 95.56 512 ASN A O 1
ATOM 4104 N N . LEU A 1 513 ? 10.877 -17.616 -30.653 1.00 96.25 513 LEU A N 1
ATOM 4105 C CA . LEU A 1 513 ? 10.535 -18.289 -31.909 1.00 96.25 513 LEU A CA 1
ATOM 4106 C C . LEU A 1 513 ? 9.031 -18.286 -32.215 1.00 96.25 513 LEU A C 1
ATOM 4108 O O . LEU A 1 513 ? 8.638 -18.746 -33.284 1.00 96.25 513 LEU A O 1
ATOM 4112 N N . LEU A 1 514 ? 8.210 -17.787 -31.288 1.00 95.88 514 LEU A N 1
ATOM 4113 C CA . LEU A 1 514 ? 6.752 -17.906 -31.296 1.00 95.88 514 LEU A CA 1
ATOM 4114 C C . LEU A 1 514 ? 6.065 -16.559 -31.546 1.00 95.88 514 LEU A C 1
ATOM 4116 O O . LEU A 1 514 ? 4.943 -16.331 -31.103 1.00 95.88 514 LEU A O 1
ATOM 4120 N N . GLU A 1 515 ? 6.745 -15.637 -32.232 1.00 92.88 515 GLU A N 1
ATOM 4121 C CA . GLU A 1 515 ? 6.249 -14.284 -32.520 1.00 92.88 515 GLU A CA 1
ATOM 4122 C C . GLU A 1 515 ? 4.828 -14.294 -33.109 1.00 92.88 515 GLU A C 1
ATOM 4124 O O . GLU A 1 515 ? 3.977 -13.490 -32.720 1.00 92.88 515 GLU A O 1
ATOM 4129 N N . ARG A 1 516 ? 4.558 -15.234 -34.026 1.00 92.06 516 ARG A N 1
ATOM 4130 C CA . ARG A 1 516 ? 3.263 -15.365 -34.705 1.00 92.06 516 ARG A CA 1
ATOM 4131 C C . ARG A 1 516 ? 2.206 -15.984 -33.800 1.00 92.06 516 ARG A C 1
ATOM 4133 O O . ARG A 1 516 ? 1.085 -15.491 -33.761 1.00 92.06 516 ARG A O 1
ATOM 4140 N N . GLU A 1 517 ? 2.560 -17.037 -33.076 1.00 94.56 517 GLU A N 1
ATOM 4141 C CA . GLU A 1 517 ? 1.688 -17.769 -32.156 1.00 94.56 517 GLU A CA 1
ATOM 4142 C C . GLU A 1 517 ? 1.263 -16.895 -30.971 1.00 94.56 517 GLU A C 1
ATOM 4144 O O . GLU A 1 517 ? 0.111 -16.935 -30.546 1.00 94.56 517 GLU A O 1
ATOM 4149 N N . LEU A 1 518 ? 2.172 -16.051 -30.483 1.00 92.38 518 LEU A N 1
ATOM 4150 C CA . LEU A 1 518 ? 1.908 -15.054 -29.448 1.00 92.38 518 LEU A CA 1
ATOM 4151 C C . LEU A 1 518 ? 1.164 -13.825 -29.979 1.00 92.38 518 LEU A C 1
ATOM 4153 O O . LEU A 1 518 ? 0.672 -13.026 -29.182 1.00 92.38 518 LEU A O 1
ATOM 4157 N N . ASN A 1 519 ? 1.069 -13.669 -31.305 1.00 93.75 519 ASN A N 1
ATOM 4158 C CA . ASN A 1 519 ? 0.517 -12.493 -31.974 1.00 93.75 519 ASN A CA 1
ATOM 4159 C C . ASN A 1 519 ? 1.200 -11.195 -31.497 1.00 93.75 519 ASN A C 1
ATOM 4161 O O . ASN A 1 519 ? 0.529 -10.256 -31.052 1.00 93.75 519 ASN A O 1
ATOM 4165 N N . MET A 1 520 ? 2.536 -11.170 -31.524 1.00 90.62 520 MET A N 1
ATOM 4166 C CA . MET A 1 520 ? 3.328 -10.026 -31.062 1.00 90.62 520 MET A CA 1
ATOM 4167 C C . MET A 1 520 ? 3.220 -8.842 -32.029 1.00 90.62 520 MET A C 1
ATOM 4169 O O . MET A 1 520 ? 3.472 -8.959 -33.225 1.00 90.62 520 MET A O 1
ATOM 4173 N N . ASP A 1 521 ? 2.886 -7.681 -31.479 1.00 90.19 521 ASP A N 1
ATOM 4174 C CA . ASP A 1 521 ? 2.985 -6.374 -32.118 1.00 90.19 521 ASP A CA 1
ATOM 4175 C C . ASP A 1 521 ? 4.045 -5.589 -31.352 1.00 90.19 521 ASP A C 1
ATOM 4177 O O . ASP A 1 521 ? 3.778 -5.036 -30.288 1.00 90.19 521 ASP A O 1
ATOM 4181 N N . TRP A 1 522 ? 5.271 -5.555 -31.866 1.00 89.12 522 TRP A N 1
ATOM 4182 C CA . TRP A 1 522 ? 6.387 -4.950 -31.145 1.00 89.12 522 TRP A CA 1
ATOM 4183 C C . TRP A 1 522 ? 6.207 -3.466 -30.848 1.00 89.12 522 TRP A C 1
ATOM 4185 O O . TRP A 1 522 ? 6.737 -2.991 -29.841 1.00 89.12 522 TRP A O 1
ATOM 4195 N N . GLU A 1 523 ? 5.436 -2.741 -31.657 1.00 85.56 523 GLU A N 1
ATOM 4196 C CA . GLU A 1 523 ? 5.161 -1.335 -31.384 1.00 85.56 523 GLU A CA 1
ATOM 4197 C C . GLU A 1 523 ? 4.251 -1.176 -30.157 1.00 85.56 523 GLU A C 1
ATOM 4199 O O . GLU A 1 523 ? 4.399 -0.238 -29.369 1.00 85.56 523 GLU A O 1
ATOM 4204 N N . ARG A 1 524 ? 3.339 -2.134 -29.955 1.00 78.88 524 ARG A N 1
ATOM 4205 C CA . ARG A 1 524 ? 2.359 -2.128 -28.862 1.00 78.88 524 ARG A CA 1
ATOM 4206 C C . ARG A 1 524 ? 2.748 -2.936 -27.641 1.00 78.88 524 ARG A C 1
ATOM 4208 O O . ARG A 1 524 ? 2.279 -2.605 -26.558 1.00 78.88 524 ARG A O 1
ATOM 4215 N N . ASP A 1 525 ? 3.585 -3.952 -27.788 1.00 78.81 525 ASP A N 1
ATOM 4216 C CA . ASP A 1 525 ? 3.831 -4.978 -26.770 1.00 78.81 525 ASP A CA 1
ATOM 4217 C C . ASP A 1 525 ? 5.205 -4.849 -26.102 1.00 78.81 525 ASP A C 1
ATOM 4219 O O . ASP A 1 525 ? 5.448 -5.474 -25.068 1.00 78.81 525 ASP A O 1
ATOM 4223 N N . SER A 1 526 ? 6.099 -4.019 -26.650 1.00 79.00 526 SER A N 1
ATOM 4224 C CA . SER A 1 526 ? 7.452 -3.817 -26.120 1.00 79.00 526 SER A CA 1
ATOM 4225 C C . SER A 1 526 ? 7.652 -2.451 -25.455 1.00 79.00 526 SER A C 1
ATOM 4227 O O . SER A 1 526 ? 6.809 -1.546 -25.509 1.00 79.00 526 SER A O 1
ATOM 4229 N N . ARG A 1 527 ? 8.787 -2.309 -24.775 1.00 71.44 527 ARG A N 1
ATOM 4230 C CA . ARG A 1 527 ? 9.353 -1.055 -24.275 1.00 71.44 527 ARG A CA 1
ATOM 4231 C C . ARG A 1 527 ? 10.882 -1.159 -24.252 1.00 71.44 527 ARG A C 1
ATOM 4233 O O . ARG A 1 527 ? 11.433 -2.188 -24.634 1.00 71.44 527 ARG A O 1
ATOM 4240 N N . ASP A 1 528 ? 11.555 -0.093 -23.818 1.00 74.69 528 ASP A N 1
ATOM 4241 C CA . ASP A 1 528 ? 13.016 -0.066 -23.672 1.00 74.69 528 ASP A CA 1
ATOM 4242 C C . ASP A 1 528 ? 13.748 -0.403 -24.999 1.00 74.69 528 ASP A C 1
ATOM 4244 O O . ASP A 1 528 ? 14.813 -1.015 -25.025 1.00 74.69 528 ASP A O 1
ATOM 4248 N N . GLU A 1 529 ? 13.158 0.015 -26.129 1.00 81.94 529 GLU A N 1
ATOM 4249 C CA . GLU A 1 529 ? 13.595 -0.269 -27.508 1.00 81.94 529 GLU A CA 1
ATOM 4250 C C . GLU A 1 529 ? 13.578 -1.762 -27.879 1.00 81.94 529 GLU A C 1
ATOM 4252 O O . GLU A 1 529 ? 14.310 -2.188 -28.768 1.00 81.94 529 GLU A O 1
ATOM 4257 N N . GLY A 1 530 ? 12.728 -2.557 -27.222 1.00 80.56 530 GLY A N 1
ATOM 4258 C CA . GLY A 1 530 ? 12.633 -4.005 -27.429 1.00 80.56 530 GLY A CA 1
ATOM 4259 C C . GLY A 1 530 ? 13.427 -4.829 -26.422 1.00 80.56 530 GLY A C 1
ATOM 4260 O O . GLY A 1 530 ? 13.615 -6.019 -26.645 1.00 80.56 530 GLY A O 1
ATOM 4261 N N . ASP A 1 531 ? 13.918 -4.215 -25.348 1.00 78.88 531 ASP A N 1
ATOM 4262 C CA . ASP A 1 531 ? 14.561 -4.943 -24.252 1.00 78.88 531 ASP A CA 1
ATOM 4263 C C . ASP A 1 531 ? 13.523 -5.717 -23.426 1.00 78.88 531 ASP A C 1
ATOM 4265 O O . ASP A 1 531 ? 13.628 -6.920 -23.220 1.00 78.88 531 ASP A O 1
ATOM 4269 N N . HIS A 1 532 ? 12.432 -5.041 -23.053 1.00 78.44 532 HIS A N 1
ATOM 4270 C CA . HIS A 1 532 ? 11.403 -5.608 -22.184 1.00 78.44 532 HIS A CA 1
ATOM 4271 C C . HIS A 1 532 ? 10.029 -5.597 -22.833 1.00 78.44 532 HIS A C 1
ATOM 4273 O O . HIS A 1 532 ? 9.673 -4.698 -23.601 1.00 78.44 532 HIS A O 1
ATOM 4279 N N . LEU A 1 533 ? 9.193 -6.547 -22.420 1.00 73.38 533 LEU A N 1
ATOM 4280 C CA . LEU A 1 533 ? 7.764 -6.482 -22.687 1.00 73.38 533 LEU A CA 1
ATOM 4281 C C . LEU A 1 533 ? 7.105 -5.429 -21.794 1.00 73.38 533 LEU A C 1
ATOM 4283 O O . LEU A 1 533 ? 7.461 -5.207 -20.629 1.00 73.38 533 LEU A O 1
ATOM 4287 N N . ASN A 1 534 ? 6.118 -4.750 -22.363 1.00 62.22 534 ASN A N 1
ATOM 4288 C CA . ASN A 1 534 ? 5.181 -3.961 -21.587 1.00 62.22 534 ASN A CA 1
ATOM 4289 C C . ASN A 1 534 ? 3.999 -4.836 -21.149 1.00 62.22 534 ASN A C 1
ATOM 4291 O O . ASN A 1 534 ? 4.050 -6.066 -21.200 1.00 62.22 534 ASN A O 1
ATOM 4295 N N . THR A 1 535 ? 2.930 -4.196 -20.683 1.00 55.66 535 THR A N 1
ATOM 4296 C CA . THR A 1 535 ? 1.812 -4.923 -20.107 1.00 55.66 535 THR A CA 1
ATOM 4297 C C . THR A 1 535 ? 1.059 -5.817 -21.110 1.00 55.66 535 THR A C 1
ATOM 4299 O O . THR A 1 535 ? 0.583 -6.891 -20.758 1.00 55.66 535 THR A O 1
ATOM 4302 N N . TYR A 1 536 ? 0.981 -5.417 -22.376 1.00 62.25 536 TYR A N 1
ATOM 4303 C CA . TYR A 1 536 ? 0.273 -6.180 -23.407 1.00 62.25 536 TYR A CA 1
ATOM 4304 C C . TYR A 1 536 ? 1.066 -7.416 -23.844 1.00 62.25 536 TYR A C 1
ATOM 4306 O O . TYR A 1 536 ? 0.515 -8.514 -23.930 1.00 62.25 536 TYR A O 1
ATOM 4314 N N . GLY A 1 537 ? 2.381 -7.262 -24.031 1.00 70.44 537 GLY A N 1
ATOM 4315 C CA . GLY A 1 537 ? 3.268 -8.375 -24.371 1.00 70.44 537 GLY A CA 1
ATOM 4316 C C . GLY A 1 537 ? 3.340 -9.430 -23.270 1.00 70.44 537 GLY A C 1
ATOM 4317 O O . GLY A 1 537 ? 3.223 -10.622 -23.548 1.00 70.44 537 GLY A O 1
ATOM 4318 N N . ALA A 1 538 ? 3.473 -9.008 -22.008 1.00 73.69 538 ALA A N 1
ATOM 4319 C CA . ALA A 1 538 ? 3.553 -9.950 -20.893 1.00 73.69 538 ALA A CA 1
ATOM 4320 C C . ALA A 1 538 ? 2.256 -10.753 -20.715 1.00 73.69 538 ALA A C 1
ATOM 4322 O O . ALA A 1 538 ? 2.302 -11.918 -20.334 1.00 73.69 538 ALA A O 1
ATOM 4323 N N . GLU A 1 539 ? 1.093 -10.152 -20.980 1.00 71.12 539 GLU A N 1
ATOM 4324 C CA . GLU A 1 539 ? -0.187 -10.854 -20.900 1.00 71.12 539 GLU A CA 1
ATOM 4325 C C . GLU A 1 539 ? -0.261 -11.981 -21.939 1.00 71.12 539 GLU A C 1
ATOM 4327 O O . GLU A 1 539 ? -0.552 -13.121 -21.580 1.00 71.12 539 GLU A O 1
ATOM 4332 N N . LYS A 1 540 ? 0.096 -11.694 -23.198 1.00 84.81 540 LYS A N 1
ATOM 4333 C CA . LYS A 1 540 ? 0.169 -12.694 -24.280 1.00 84.81 540 LYS A CA 1
ATOM 4334 C C . LYS A 1 540 ? 1.110 -13.843 -23.918 1.00 84.81 540 LYS A C 1
ATOM 4336 O O . LYS A 1 540 ? 0.722 -15.008 -23.984 1.00 84.81 540 LYS A O 1
ATOM 4341 N N . VAL A 1 541 ? 2.314 -13.501 -23.463 1.00 89.94 541 VAL A N 1
ATOM 4342 C CA . VAL A 1 541 ? 3.329 -14.466 -23.023 1.00 89.94 541 VAL A CA 1
ATOM 4343 C C . VAL A 1 541 ? 2.853 -15.295 -21.832 1.00 89.94 541 VAL A C 1
ATOM 4345 O O . VAL A 1 541 ? 3.032 -16.509 -21.816 1.00 89.94 541 VAL A O 1
ATOM 4348 N N . SER A 1 542 ? 2.209 -14.670 -20.847 1.00 84.75 542 SER A N 1
ATOM 4349 C CA . SER A 1 542 ? 1.726 -15.358 -19.648 1.00 84.75 542 SER A CA 1
ATOM 4350 C C . SER A 1 542 ? 0.586 -16.325 -19.950 1.00 84.75 542 SER A C 1
ATOM 4352 O O . SER A 1 542 ? 0.573 -17.412 -19.378 1.00 84.75 542 SER A O 1
ATOM 4354 N N . ARG A 1 543 ? -0.338 -15.964 -20.852 1.00 88.12 543 ARG A N 1
ATOM 4355 C CA . ARG A 1 543 ? -1.412 -16.867 -21.297 1.00 88.12 543 ARG A CA 1
ATOM 4356 C C . ARG A 1 543 ? -0.849 -18.085 -22.011 1.00 88.12 543 ARG A C 1
ATOM 4358 O O . ARG A 1 543 ? -1.136 -19.215 -21.630 1.00 88.12 543 ARG A O 1
ATOM 4365 N N . TYR A 1 544 ? 0.036 -17.848 -22.978 1.00 96.50 544 TYR A N 1
ATOM 4366 C CA . TYR A 1 544 ? 0.700 -18.926 -23.703 1.00 96.50 544 TYR A CA 1
ATOM 4367 C C . TYR A 1 544 ? 1.476 -19.849 -22.755 1.00 96.50 544 TYR A C 1
ATOM 4369 O O . TYR A 1 544 ? 1.371 -21.072 -22.836 1.00 96.50 544 TYR A O 1
ATOM 4377 N N . LEU A 1 545 ? 2.223 -19.272 -21.809 1.00 95.38 545 LEU A N 1
ATOM 4378 C CA . LEU A 1 545 ? 2.941 -20.037 -20.795 1.00 95.38 545 LEU A CA 1
ATOM 4379 C C . LEU A 1 545 ? 1.983 -20.850 -19.913 1.00 95.38 545 LEU A C 1
ATOM 4381 O O . LEU A 1 545 ? 2.283 -21.998 -19.596 1.00 95.38 545 LEU A O 1
ATOM 4385 N N . GLY A 1 546 ? 0.841 -20.285 -19.522 1.00 93.25 546 GLY A N 1
ATOM 4386 C CA . GLY A 1 546 ? -0.183 -20.978 -18.745 1.00 93.25 546 GLY A CA 1
ATOM 4387 C C . GLY A 1 546 ? -0.760 -22.191 -19.473 1.00 93.25 546 GLY A C 1
ATOM 4388 O O . GLY A 1 546 ? -0.830 -23.276 -18.888 1.00 93.25 546 GLY A O 1
ATOM 4389 N N . ASP A 1 547 ? -1.093 -22.041 -20.755 1.00 94.56 547 ASP A N 1
ATOM 4390 C CA . ASP A 1 547 ? -1.558 -23.141 -21.607 1.00 94.56 547 ASP A CA 1
ATOM 4391 C C . ASP A 1 547 ? -0.476 -24.211 -21.773 1.00 94.56 547 ASP A C 1
ATOM 4393 O O . ASP A 1 547 ? -0.719 -25.392 -21.514 1.00 94.56 547 ASP A O 1
ATOM 4397 N N . TYR A 1 548 ? 0.759 -23.797 -22.061 1.00 96.06 548 TYR A N 1
ATOM 4398 C CA . TYR A 1 548 ? 1.898 -24.704 -22.165 1.00 96.06 548 TYR A CA 1
ATOM 4399 C C . TYR A 1 548 ? 2.123 -25.505 -20.875 1.00 96.06 548 TYR A C 1
ATOM 4401 O O . TYR A 1 548 ? 2.340 -26.719 -20.916 1.00 96.06 548 TYR A O 1
ATOM 4409 N N . LEU A 1 549 ? 2.060 -24.849 -19.713 1.00 94.94 549 LEU A N 1
ATOM 4410 C CA . LEU A 1 549 ? 2.214 -25.490 -18.407 1.00 94.94 549 LEU A CA 1
ATOM 4411 C C . LEU A 1 549 ? 1.076 -26.473 -18.111 1.00 94.94 549 LEU A C 1
ATOM 4413 O O . LEU A 1 549 ? 1.312 -27.556 -17.566 1.00 94.94 549 LEU A O 1
ATOM 4417 N N . LYS A 1 550 ? -0.154 -26.135 -18.490 1.00 90.31 550 LYS A N 1
ATOM 4418 C CA . LYS A 1 550 ? -1.305 -27.025 -18.345 1.00 90.31 550 LYS A CA 1
ATOM 4419 C C . LYS A 1 550 ? -1.151 -28.277 -19.205 1.00 90.31 550 LYS A C 1
ATOM 4421 O O . LYS A 1 550 ? -1.296 -29.384 -18.690 1.00 90.31 550 LYS A O 1
ATOM 4426 N N . GLU A 1 551 ? -0.798 -28.107 -20.474 1.00 92.94 551 GLU A N 1
ATOM 4427 C CA . GLU A 1 551 ? -0.659 -29.196 -21.445 1.00 92.94 551 GLU A CA 1
ATOM 4428 C C . GLU A 1 551 ? 0.531 -30.114 -21.145 1.00 92.94 551 GLU A C 1
ATOM 4430 O O . GLU A 1 551 ? 0.394 -31.336 -21.160 1.00 92.94 551 GLU A O 1
ATOM 4435 N N . ASN A 1 552 ? 1.696 -29.544 -20.825 1.00 94.31 552 ASN A N 1
ATOM 4436 C CA . ASN A 1 552 ? 2.948 -30.303 -20.722 1.00 94.31 552 ASN A CA 1
ATOM 4437 C C . ASN A 1 552 ? 3.273 -30.746 -19.291 1.00 94.31 552 ASN A C 1
ATOM 4439 O O . ASN A 1 552 ? 4.022 -31.703 -19.086 1.00 94.31 552 ASN A O 1
ATOM 4443 N N . TYR A 1 553 ? 2.723 -30.059 -18.286 1.00 92.00 553 TYR A N 1
ATOM 4444 C CA . TYR A 1 553 ? 3.019 -30.328 -16.879 1.00 92.00 553 TYR A CA 1
ATOM 4445 C C . TYR A 1 553 ? 1.785 -30.758 -16.081 1.00 92.00 553 TYR A C 1
ATOM 4447 O O . TYR A 1 553 ? 1.924 -31.078 -14.894 1.00 92.00 553 TYR A O 1
ATOM 4455 N N . GLY A 1 554 ? 0.606 -30.831 -16.708 1.00 86.00 554 GLY A N 1
ATOM 4456 C CA . GLY A 1 554 ? -0.633 -31.242 -16.047 1.00 86.00 554 GLY A CA 1
ATOM 4457 C C . GLY A 1 554 ? -1.019 -30.307 -14.903 1.00 86.00 554 GLY A C 1
ATOM 4458 O O . GLY A 1 554 ? -1.628 -30.746 -13.928 1.00 86.00 554 GLY A O 1
ATOM 4459 N N . LEU A 1 555 ? -0.604 -29.037 -14.969 1.00 83.31 555 LEU A N 1
ATOM 4460 C CA . LEU A 1 555 ? -1.033 -28.028 -14.006 1.00 83.31 555 LEU A CA 1
ATOM 4461 C C . LEU A 1 555 ? -2.475 -27.645 -14.356 1.00 83.31 555 LEU A C 1
ATOM 4463 O O . LEU A 1 555 ? -2.717 -26.841 -15.249 1.00 83.31 555 LEU A O 1
ATOM 4467 N N . THR A 1 556 ? -3.446 -28.307 -13.731 1.00 59.09 556 THR A N 1
ATOM 4468 C CA . THR A 1 556 ? -4.871 -28.084 -13.998 1.00 59.09 556 THR A CA 1
ATOM 4469 C C . THR A 1 556 ? -5.479 -27.062 -13.048 1.00 59.09 556 THR A C 1
ATOM 4471 O O . THR A 1 556 ? -5.157 -27.032 -11.861 1.00 59.09 556 THR A O 1
ATOM 4474 N N . SER A 1 557 ? -6.442 -26.294 -13.566 1.00 51.84 557 SER A N 1
ATOM 4475 C CA . SER A 1 557 ? -7.300 -25.403 -12.787 1.00 51.84 557 SER A CA 1
ATOM 4476 C C . SER A 1 557 ? -7.951 -26.149 -11.620 1.00 51.84 557 SER A C 1
ATOM 4478 O O . SER A 1 557 ? -8.642 -27.140 -11.856 1.00 51.84 557 SER A O 1
ATOM 4480 N N . GLN A 1 558 ? -7.744 -25.661 -10.393 1.00 51.94 558 GLN A N 1
ATOM 4481 C CA . GLN A 1 558 ? -8.515 -25.981 -9.178 1.00 51.94 558 GLN A CA 1
ATOM 4482 C C . GLN A 1 558 ? -9.099 -27.410 -9.113 1.00 51.94 558 GLN A C 1
ATOM 4484 O O . GLN A 1 558 ? -10.301 -27.603 -8.950 1.00 51.94 558 GLN A O 1
ATOM 4489 N N . THR A 1 559 ? -8.271 -28.451 -9.213 1.00 35.53 559 THR A N 1
ATOM 4490 C CA . THR A 1 559 ? -8.717 -29.811 -8.877 1.00 35.53 559 THR A CA 1
ATOM 4491 C C . THR A 1 559 ? -8.570 -30.024 -7.373 1.00 35.53 559 THR A C 1
ATOM 4493 O O . THR A 1 559 ? -7.484 -30.324 -6.881 1.00 35.53 559 THR A O 1
ATOM 4496 N N . GLY A 1 560 ? -9.672 -29.837 -6.642 1.00 36.12 560 GLY A N 1
ATOM 4497 C CA . GLY A 1 560 ? -9.844 -30.296 -5.257 1.00 36.12 560 GLY A CA 1
ATOM 4498 C C . GLY A 1 560 ? -9.599 -29.263 -4.157 1.00 36.12 560 GLY A C 1
ATOM 4499 O O . GLY A 1 560 ? -10.004 -29.488 -3.022 1.00 36.12 560 GLY A O 1
ATOM 4500 N N . ARG A 1 561 ? -9.015 -28.105 -4.476 1.00 39.44 561 ARG A N 1
ATOM 4501 C CA . ARG A 1 561 ? -9.253 -26.908 -3.669 1.00 39.44 561 ARG A CA 1
ATOM 4502 C C . ARG A 1 561 ? -10.495 -26.291 -4.278 1.00 39.44 561 ARG A C 1
ATOM 4504 O O . ARG A 1 561 ? -10.406 -25.756 -5.382 1.00 39.44 561 ARG A O 1
ATOM 4511 N N . GLU A 1 562 ? -11.641 -26.415 -3.599 1.00 24.73 562 GLU A N 1
ATOM 4512 C CA . GLU A 1 562 ? -12.717 -25.447 -3.801 1.00 24.73 562 GLU A CA 1
ATOM 4513 C C . GLU A 1 562 ? -12.049 -24.087 -3.981 1.00 24.73 562 GLU A C 1
ATOM 4515 O O . GLU A 1 562 ? -11.057 -23.774 -3.308 1.00 24.73 562 GLU A O 1
ATOM 4520 N N . MET A 1 563 ? -12.581 -23.261 -4.870 1.00 29.14 563 MET A N 1
ATOM 4521 C CA . MET A 1 563 ? -12.457 -21.847 -4.607 1.00 29.14 563 MET A CA 1
ATOM 4522 C C . MET A 1 563 ? -12.785 -21.662 -3.119 1.00 29.14 563 MET A C 1
ATOM 4524 O O . MET A 1 563 ? -13.941 -21.706 -2.707 1.00 29.14 563 MET A O 1
ATOM 4528 N N . VAL A 1 564 ? -11.771 -21.334 -2.330 1.00 29.39 564 VAL A N 1
ATOM 4529 C CA . VAL A 1 564 ? -11.927 -20.150 -1.523 1.00 29.39 564 VAL A CA 1
ATOM 4530 C C . VAL A 1 564 ? -12.329 -19.077 -2.536 1.00 29.39 564 VAL A C 1
ATOM 4532 O O . VAL A 1 564 ? -11.473 -18.505 -3.209 1.00 29.39 564 VAL A O 1
ATOM 4535 N N . LYS A 1 565 ? -13.633 -18.901 -2.801 1.00 22.69 565 LYS A N 1
ATOM 4536 C CA . LYS A 1 565 ? -14.135 -17.711 -3.506 1.00 22.69 565 LYS A CA 1
ATOM 4537 C C . LYS A 1 565 ? -13.402 -16.561 -2.841 1.00 22.69 565 LYS A C 1
ATOM 4539 O O . LYS A 1 565 ? -13.531 -16.541 -1.630 1.00 22.69 565 LYS A O 1
ATOM 4544 N N . CYS A 1 566 ? -12.634 -15.712 -3.540 1.00 29.55 566 CYS A N 1
ATOM 4545 C CA . CYS A 1 566 ? -11.834 -14.619 -2.944 1.00 29.55 566 CYS A CA 1
ATOM 4546 C C . CYS A 1 566 ? -12.450 -14.081 -1.631 1.00 29.55 566 CYS A C 1
ATOM 4548 O O . CYS A 1 566 ? -13.328 -13.220 -1.626 1.00 29.55 566 CYS A O 1
ATOM 4550 N N . GLY A 1 567 ? -12.027 -14.690 -0.530 1.00 25.30 567 GLY A N 1
ATOM 4551 C CA . GLY A 1 567 ? -12.809 -14.866 0.696 1.00 25.30 567 GLY A CA 1
ATOM 4552 C C . GLY A 1 567 ? -11.913 -15.630 1.646 1.00 25.30 567 GLY A C 1
ATOM 4553 O O . GLY A 1 567 ? -12.100 -16.806 1.913 1.00 25.30 567 GLY A O 1
ATOM 4554 N N . LEU A 1 568 ? -10.830 -14.950 1.996 1.00 32.66 568 LEU A N 1
ATOM 4555 C CA . LEU A 1 568 ? -9.643 -15.462 2.658 1.00 32.66 568 LEU A CA 1
ATOM 4556 C C . LEU A 1 568 ? -9.987 -16.320 3.886 1.00 32.66 568 LEU A C 1
ATOM 4558 O O . LEU A 1 568 ? -10.746 -15.912 4.761 1.00 32.66 568 LEU A O 1
ATOM 4562 N N . PHE A 1 569 ? -9.434 -17.534 3.927 1.00 25.80 569 PHE A N 1
ATOM 4563 C CA . PHE A 1 569 ? -9.580 -18.430 5.069 1.00 25.80 569 PHE A CA 1
ATOM 4564 C C . PHE A 1 569 ? -8.790 -17.906 6.274 1.00 25.80 569 PHE A C 1
ATOM 4566 O O . PHE A 1 569 ? -7.619 -17.546 6.155 1.00 25.80 569 PHE A O 1
ATOM 4573 N N . ARG A 1 570 ? -9.433 -17.968 7.448 1.00 23.31 570 ARG A N 1
ATOM 4574 C CA . ARG A 1 570 ? -8.787 -18.006 8.766 1.00 23.31 570 ARG A CA 1
ATOM 4575 C C . ARG A 1 570 ? -7.778 -19.155 8.813 1.00 23.31 570 ARG A C 1
ATOM 4577 O O . ARG A 1 570 ? -8.124 -20.284 8.467 1.00 23.31 570 ARG A O 1
ATOM 4584 N N . LEU A 1 571 ? -6.580 -18.897 9.329 1.00 22.41 571 LEU A N 1
ATOM 4585 C CA . LEU A 1 571 ? -5.717 -19.960 9.838 1.00 22.41 571 LEU A CA 1
ATOM 4586 C C . LEU A 1 571 ? -6.359 -20.497 11.126 1.00 22.41 571 LEU A C 1
ATOM 4588 O O . LEU A 1 571 ? -6.409 -19.794 12.130 1.00 22.41 571 LEU A O 1
ATOM 4592 N N . SER A 1 572 ? -6.913 -21.706 11.082 1.00 21.77 572 SER A N 1
ATOM 4593 C CA . SER A 1 572 ? -7.292 -22.464 12.277 1.00 21.77 572 SER A CA 1
ATOM 4594 C C . SER A 1 572 ? -6.216 -23.508 12.566 1.00 21.77 572 SER A C 1
ATOM 4596 O O . SER A 1 572 ? -5.966 -24.348 11.697 1.00 21.77 572 SER A O 1
ATOM 4598 N N . GLY A 1 573 ? -5.650 -23.481 13.776 1.00 26.38 573 GLY A N 1
ATOM 4599 C CA . GLY A 1 573 ? -4.703 -24.477 14.289 1.00 26.38 573 GLY A CA 1
ATOM 4600 C C . GLY A 1 573 ? -3.399 -23.865 14.757 1.00 26.38 573 GLY A C 1
ATOM 4601 O O . GLY A 1 573 ? -2.530 -23.653 13.884 1.00 26.38 573 GLY A O 1
#

Secondary structure (DSSP, 8-state):
---HHHHHHHHHHHSTTSEEEE-SS-EEEHHHHHHHHHHHHHHHHHHS-TT-EEEEE--SSHHHHHHHHHHHHTT-EEEE--TTS-HHHHHHHHHHHT-SEEEE-HHHHHHHHHTT--SEEEEGGGGGSS---HHHHH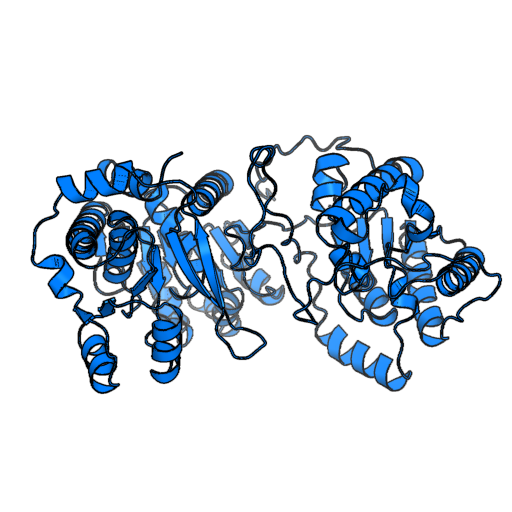HHHHT--TTSEEEEEEE--TTSSPEEEEEEHHHHHHHHHHHHHHTT--TT-EEEE-S-TTSHHHHHHHHHHHHHTPEEEEPPGGGGG-HHHHHHHHHHTT--EEEEEHHHHHHHHHTTHHHH---TT--EEEEESS---HHHHHHHHHH-TTSEEEEEE--TTSS--EE--PPTT--SEEEESSHHHHHH--HHHHHHHH---EEE---TT--HHHHHHHHHHHTTT---SEEEEEGGGGG----HHHHHHHHHHHHTT----S-----S-----TT--S-----S---S-----SSS----------S---S--PPPPHHHHHHHHHHHHHHHHTTPEEEEEE---TTT--HHHHHHHHHHHHHHT--EEEGGGGTTTTT--HHHHEETTTTEE-HHHHHHHHHHHHHHHHHHH---TTSSS----S-PPP---

Sequence (573 aa):
MKSVLDYLEETALQFPEKEAVYDGRRGYSFRELLGISRKAGSILTRVCRQRSPVPVFMEKRAETIAVFLGAVYAGCFYVYLNPELPLKRIKERLEFLDSDVVIAEGILAERLLQAGFGGRVLRFEELLEKEADMEALGFYRMQMRPEDYLYGMFTSGSTGIPKLVTVSGGAAVEFAEEFIRTFSFLPQDVIGNQAPFDFDVSVKDLLVSVFCGARLVLIPGVMFATPPALLDYLCENQVTVLIWAASALCVVSAARGLEYRIPGEVRKVFFSGEVMPCHHLRLWREALPEAEFVNLYGPTEIPSAGVLAEPEGSLDVIVLGDSEGHSAISPVVLWKEHGISSFVCSQSGQRAVEAYYMLKKALSVQKPKVVILETDLFYHSGEWQREWNLAIERTARYYFPIVQYHNRWKRLTYRDWKGGPFEGRRDPNRGFLPSGDIRPYKGGPYMVKTEEREALKGTVTFWTDRLVELCRKEGIRLLFVGIPAPKNWDYRRHNGVSDYAARRKVPFLDMNLLERELNMDWERDSRDEGDHLNTYGAEKVSRYLGDYLKENYGLTSQTGREMVKCGLFRLSG

Foldseek 3Di:
DDFLVNLLVVLCVVFVQAFLEDAPPDTDGSVRLNFLLLLLLQVCLVQPDALAEAEEEEAPGSLSSSNLSSCVLSNYAYEYDDNPDDVVVVVLVCVVSVDLEYEYEDVSLVVNVVVPDPHDYDYSVNSNPDGGPVVSSVVSVVVHDQQRWSYWAWDCDPVNRTDIATDGRNLLLVALVCVCQQVVQALAAEEEQQDDPNDLLNSSLSSNSSNHVHHYYDDDNVCLVPLLVSQVSLQVSLHAEYAEALVSLVSNVVVVSLVVHASANHAEYEYEDDDNFPVSVVSNCVSHVNHHYWYFYDDSNHSHTDTDDQAFANAQEEEEEEVQQVFQAALVLLCPVFVGHYDYPYYHLGALLNRLLLVVQSVVRYQHQEYEYEQLNQVRDDDPVVVVVCSVVVVVVPPDDVDDDDDLPPDDDPPPPDDDDDDDDDDSRDPDDPDPWQAFQPDDDAQDDDPAADAGDPRRLVSVVSSLVVCVVSVHAYEYEHRFFRPSDYNNPVNNVVVSCVVSVHHYHYCSVVCVVLVDDRRQQGGPNRGYGHPSNSSSSNNVVSVVCCVPVVSGNDDPPDPPVSRDDDDDD

pLDDT: mean 79.47, std 21.59, range [21.77, 98.75]

Radius of gyration: 26.34 Å; chains: 1; bounding box: 62×68×67 Å